Protein 5UJV (pdb70)

CATH classification: 3.30.530.20

Sequence (574 aa):
EVPAGLGLTAAEYAELQPTVEAYHRYAVGPGQCSSLVAQRIEAPAAAVWAIVRRFDCPQVYKHFIRSCALRPDPDAGDELRPGRLREVSVISGLPASTSTERLDLLDDARRAFGFTITGGEHRLANYRSVTTVSELAPAAPAKICTVVLESYVVDVPEGNSEEDTRLFADTVVRLNLQKLKSLAEANATSAAVPAGLGLTAAEYAELQPTVEAYHRYAVGPGQCSSLVAQRIEAPAAAVWAIVRRFDCPQVYKHFIRSCALRPDPDAGDELRPGRLREVSVISGLPASTSTERLDLLDDARRAFGFTITGGEHRLANYRSVTTVSELAPAAPAKICTVVLESYVVDVPEGNSEEDTRLFADTVVRLNLQKLKSLAEANATSAAVPAGLGLTAAEYAELQPTVEAYHRYAVGPGQCSSLVAQRIEAPAAAVWAIVRRFDCPQVYKHFIRSCALRPDPDAGDELRPGRLREVSVISGLPASTSTERLDLLDDARRAFGFTITGGEHRLANYRSVTTVSELAPAAPAKICTVVLESYVVDVPEGNSEEDTRLFADTVVRLNLQKLKSLAEANATSAA

B-factor: mean 87.11, std 38.08, range [23.95, 263.71]

Structure (mmCIF, N/CA/C/O backbone):
data_5UJV
#
_entry.id   5UJV
#
_cell.length_a   110.620
_cell.length_b   110.620
_cell.length_c   124.200
_cell.angle_alpha   90.00
_cell.angle_beta   90.00
_cell.angle_gamma   90.00
#
_symmetry.space_group_name_H-M   'P 42 21 2'
#
loop_
_entity.id
_entity.type
_entity.pdbx_description
1 polymer PYR1
2 non-polymer '(2Z,4E)-5-[(1S)-1-hydroxy-2,6,6-trimethyl-4-oxocyclohex-2-en-1-yl]-3-methylpenta-2,4-dienoic acid'
3 water water
#
loop_
_atom_site.group_PDB
_atom_site.id
_atom_site.type_symbol
_atom_site.label_atom_id
_atom_site.label_alt_id
_atom_site.label_comp_id
_atom_site.label_asym_id
_atom_site.label_entity_id
_atom_site.label_seq_id
_atom_site.pdbx_PDB_ins_code
_atom_site.Cartn_x
_atom_site.Cartn_y
_atom_site.Cartn_z
_atom_site.occupancy
_atom_site.B_iso_or_equiv
_atom_site.auth_seq_id
_atom_site.auth_comp_id
_atom_site.auth_asym_id
_atom_site.auth_atom_id
_atom_site.pdbx_PDB_model_num
ATOM 1 N N . GLU A 1 11 ? -9.019 135.405 22.934 1.00 118.34 11 GLU A N 1
ATOM 2 C CA . GLU A 1 11 ? -9.638 136.727 22.928 1.00 119.24 11 GLU A CA 1
ATOM 3 C C . GLU A 1 11 ? -10.250 137.056 21.566 1.00 116.06 11 GLU A C 1
ATOM 4 O O . GLU A 1 11 ? -10.447 138.224 21.228 1.00 114.81 11 GLU A O 1
ATOM 10 N N . VAL A 1 12 ? -10.547 136.017 20.790 1.00 104.34 12 VAL A N 1
ATOM 11 C CA . VAL A 1 12 ? -11.194 136.167 19.489 1.00 90.98 12 VAL A CA 1
ATOM 12 C C . VAL A 1 12 ? -12.666 136.530 19.664 1.00 90.34 12 VAL A C 1
ATOM 13 O O . VAL A 1 12 ? -13.390 135.822 20.361 1.00 101.30 12 VAL A O 1
ATOM 17 N N . PRO A 1 13 ? -13.113 137.636 19.038 1.00 83.66 13 PRO A N 1
ATOM 18 C CA . PRO A 1 13 ? -14.526 138.027 19.129 1.00 81.90 13 PRO A CA 1
ATOM 19 C C . PRO A 1 13 ? -15.451 136.931 18.612 1.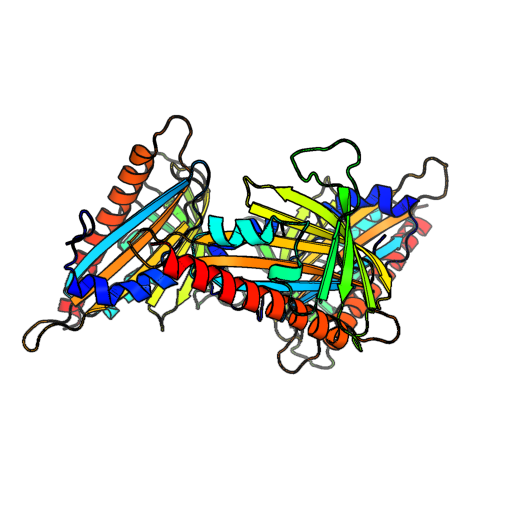00 90.02 13 PRO A C 1
ATOM 20 O O . PRO A 1 13 ? -15.117 136.252 17.640 1.00 98.16 13 PRO A O 1
ATOM 24 N N . ALA A 1 14 ? -16.599 136.765 19.258 1.00 94.44 14 ALA A N 1
ATOM 25 C CA . ALA A 1 14 ? -17.496 135.659 18.951 1.00 97.10 14 ALA A CA 1
ATOM 26 C C . ALA A 1 14 ? -18.094 135.765 17.549 1.00 108.73 14 ALA A C 1
ATOM 27 O O . ALA A 1 14 ? -18.486 136.845 17.106 1.00 106.58 14 ALA A O 1
ATOM 29 N N . GLY A 1 15 ? -18.140 134.628 16.857 1.00 162.70 15 GLY A N 1
ATOM 30 C CA . GLY A 1 15 ? -18.765 134.523 15.550 1.00 161.89 15 GLY A CA 1
ATOM 31 C C . GLY A 1 15 ? -17.991 135.122 14.388 1.00 158.48 15 GLY A C 1
ATOM 32 O O . GLY A 1 15 ? -18.581 135.450 13.359 1.00 173.54 15 GLY A O 1
ATOM 33 N N . LEU A 1 16 ? -16.676 135.258 14.535 1.00 112.68 16 LEU A N 1
ATOM 34 C CA . LEU A 1 16 ? -15.878 135.958 13.527 1.00 95.70 16 LEU A CA 1
ATOM 35 C C . LEU A 1 16 ? -15.543 135.143 12.266 1.00 95.66 16 LEU A C 1
ATOM 36 O O . LEU A 1 16 ? -15.744 135.625 11.150 1.00 90.27 16 LEU A O 1
ATOM 41 N N . GLY A 1 17 ? -15.051 133.918 12.433 1.00 89.04 17 GLY A N 1
ATOM 42 C CA . GLY A 1 17 ? -14.622 133.115 11.297 1.00 90.68 17 GLY A CA 1
ATOM 43 C C . GLY A 1 17 ? -13.116 132.937 11.207 1.00 88.46 17 GLY A C 1
ATOM 44 O O . GLY A 1 17 ? -12.619 132.169 10.380 1.00 93.85 17 GLY A O 1
ATOM 45 N N . LEU A 1 18 ? -12.390 133.647 12.066 1.00 83.50 18 LEU A N 1
ATOM 46 C CA . LEU A 1 18 ? -10.942 133.492 12.181 1.00 77.38 18 LEU A CA 1
ATOM 47 C C . LEU A 1 18 ? -10.576 132.698 13.431 1.00 75.61 18 LEU A C 1
ATOM 48 O O . LEU A 1 18 ? -11.265 132.775 14.449 1.00 70.59 18 LEU A O 1
ATOM 53 N N . THR A 1 19 ? -9.491 131.934 13.346 1.00 77.48 19 THR A N 1
ATOM 54 C CA . THR A 1 19 ? -8.997 131.155 14.478 1.00 67.98 19 THR A CA 1
ATOM 55 C C . THR A 1 19 ? -8.256 132.036 15.478 1.00 73.98 19 THR A C 1
ATOM 56 O O . THR A 1 19 ? -8.185 133.255 15.314 1.00 86.72 19 THR A O 1
ATOM 60 N N . ALA A 1 20 ? -7.695 131.412 16.510 1.00 71.42 20 ALA A N 1
ATOM 61 C CA . ALA A 1 20 ? -6.954 132.139 17.536 1.00 72.97 20 ALA A CA 1
ATOM 62 C C . ALA A 1 20 ? -5.589 132.592 17.027 1.00 63.83 20 ALA A C 1
ATOM 63 O O . ALA A 1 20 ? -5.188 133.737 17.240 1.00 51.57 20 ALA A O 1
ATOM 65 N N . ALA A 1 21 ? -4.881 131.686 16.357 1.00 51.95 21 ALA A N 1
ATOM 66 C CA . ALA A 1 21 ? -3.555 131.982 15.823 1.00 54.86 21 ALA A CA 1
ATOM 67 C C . ALA A 1 21 ? -3.616 133.079 14.761 1.00 59.70 21 ALA A C 1
ATOM 68 O O . ALA A 1 21 ? -2.710 133.908 14.659 1.00 65.82 21 ALA A O 1
ATOM 70 N N . GLU A 1 22 ? -4.691 133.078 13.979 1.00 53.98 22 GLU A N 1
ATOM 71 C CA . GLU A 1 22 ? -4.891 134.080 12.936 1.00 55.78 22 GLU A CA 1
ATOM 72 C C . GLU A 1 22 ? -5.255 135.440 13.520 1.00 63.15 22 GLU A C 1
ATOM 73 O O . GLU A 1 22 ? -4.736 136.466 13.085 1.00 68.64 22 GLU A O 1
ATOM 79 N N . TYR A 1 23 ? -6.145 135.448 14.507 1.00 72.74 23 TYR A N 1
ATOM 80 C CA . TYR A 1 23 ? -6.577 136.703 15.110 1.00 72.94 23 TYR A CA 1
ATOM 81 C C . TYR A 1 23 ? -5.458 137.361 15.916 1.00 72.87 23 TYR A C 1
ATOM 82 O O . TYR A 1 23 ? -5.364 138.587 15.963 1.00 80.94 23 TYR A O 1
ATOM 91 N N . ALA A 1 24 ? -4.616 136.546 16.546 1.00 64.03 24 ALA A N 1
ATOM 92 C CA . ALA A 1 24 ? -3.500 137.056 17.341 1.00 69.03 24 ALA A CA 1
ATOM 93 C C . ALA A 1 24 ? -2.575 137.952 16.516 1.00 70.46 24 ALA A C 1
ATOM 94 O O . ALA A 1 24 ? -2.015 138.920 17.029 1.00 76.31 24 ALA A O 1
ATOM 96 N N . GLU A 1 25 ? -2.419 137.621 15.238 1.00 66.08 25 GLU A N 1
ATOM 97 C CA . GLU A 1 25 ? -1.617 138.427 14.323 1.00 66.82 25 GLU A CA 1
ATOM 98 C C . GLU A 1 25 ? -2.373 139.650 13.825 1.00 63.14 25 GLU A C 1
ATOM 99 O O . GLU A 1 25 ? -1.784 140.704 13.589 1.00 62.81 25 GLU A O 1
ATOM 105 N N . LEU A 1 26 ? -3.683 139.502 13.666 1.00 56.62 26 LEU A N 1
ATOM 106 C CA . LEU A 1 26 ? -4.495 140.545 13.058 1.00 54.32 26 LEU A CA 1
ATOM 107 C C . LEU A 1 26 ? -5.021 141.566 14.062 1.00 58.24 26 LEU A C 1
ATOM 108 O O . LEU A 1 26 ? -5.551 142.603 13.666 1.00 59.63 26 LEU A O 1
ATOM 113 N N . GLN A 1 27 ? -4.870 141.282 15.354 1.00 59.61 27 GLN A N 1
ATOM 114 C CA . GLN A 1 27 ? -5.413 142.167 16.388 1.00 65.44 27 GLN A CA 1
ATOM 115 C C . GLN A 1 27 ? -4.852 143.600 16.346 1.00 68.73 27 GLN A C 1
ATOM 116 O O . GLN A 1 27 ? -5.612 144.548 16.538 1.00 82.94 27 GLN A O 1
ATOM 122 N N . PRO A 1 28 ? -3.532 143.771 16.110 1.00 64.96 28 PRO A N 1
ATOM 123 C CA . PRO A 1 28 ? -3.056 145.148 15.919 1.00 57.78 28 PRO A CA 1
ATOM 124 C C . PRO A 1 28 ? -3.792 145.888 14.801 1.00 64.66 28 PRO A C 1
ATOM 125 O O . PRO A 1 28 ? -4.080 147.074 14.945 1.00 69.74 28 PRO A O 1
ATOM 129 N N . THR A 1 29 ? -4.096 145.186 13.713 1.00 56.63 29 THR A N 1
ATOM 130 C CA . THR A 1 29 ? -4.856 145.754 12.604 1.00 48.71 29 THR A CA 1
ATOM 131 C C . THR A 1 29 ? -6.324 145.955 12.994 1.00 59.78 29 THR A C 1
ATOM 132 O O . THR A 1 29 ? -6.973 146.900 12.541 1.00 72.03 29 THR A O 1
ATOM 136 N N . VAL A 1 30 ? -6.840 145.070 13.843 1.00 37.57 30 VAL A N 1
ATOM 137 C CA . VAL A 1 30 ? -8.201 145.203 14.353 1.00 38.50 30 VAL A CA 1
ATOM 138 C C . VAL A 1 30 ? -8.302 146.365 15.337 1.00 52.07 30 VAL A C 1
ATO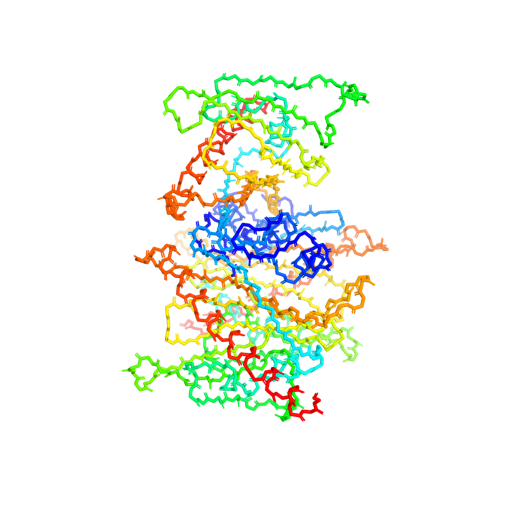M 139 O O . VAL A 1 30 ? -9.228 147.172 15.268 1.00 43.29 30 VAL A O 1
ATOM 143 N N . GLU A 1 31 ? -7.339 146.449 16.247 1.00 79.84 31 GLU A N 1
ATOM 144 C CA . GLU A 1 31 ? -7.354 147.478 17.278 1.00 91.09 31 GLU A CA 1
ATOM 145 C C . GLU A 1 31 ? -7.032 148.852 16.690 1.00 86.10 31 GLU A C 1
ATOM 146 O O . GLU A 1 31 ? -7.408 149.877 17.258 1.00 104.20 31 GLU A O 1
ATOM 152 N N . ALA A 1 32 ? -6.296 148.878 15.580 1.00 56.90 32 ALA A N 1
ATOM 153 C CA . ALA A 1 32 ? -5.990 150.147 14.921 1.00 57.12 32 ALA A CA 1
ATOM 154 C C . ALA A 1 32 ? -7.071 150.686 13.970 1.00 64.05 32 ALA A C 1
ATOM 155 O O . ALA A 1 32 ? -7.476 151.844 14.087 1.00 72.95 32 ALA A O 1
ATOM 157 N N . TYR A 1 33 ? -7.503 149.872 13.006 1.00 60.54 33 TYR A N 1
ATOM 158 C CA . TYR A 1 33 ? -8.459 150.349 12.004 1.00 52.39 33 TYR A CA 1
ATOM 159 C C . TYR A 1 33 ? -9.936 150.004 12.202 1.00 48.92 33 TYR A C 1
ATOM 160 O O . TYR A 1 33 ? -10.801 150.675 11.635 1.00 42.21 33 TYR A O 1
ATOM 169 N N . HIS A 1 34 ? -10.244 148.980 12.993 1.00 58.44 34 HIS A N 1
ATOM 170 C CA . HIS A 1 34 ? -11.652 148.656 13.194 1.00 62.93 34 HIS A CA 1
ATOM 171 C C . HIS A 1 34 ? -12.053 148.791 14.655 1.00 72.01 34 HIS A C 1
ATOM 172 O O . HIS A 1 34 ? -11.969 147.836 15.423 1.00 90.05 34 HIS A O 1
ATOM 179 N N . ARG A 1 35 ? -12.577 149.958 15.003 1.00 68.32 35 ARG A N 1
ATOM 180 C CA . ARG A 1 35 ? -13.112 150.220 16.332 1.00 76.17 35 ARG A CA 1
ATOM 181 C C . ARG A 1 35 ? -14.085 151.379 16.204 1.00 77.44 35 ARG A C 1
ATOM 182 O O . ARG A 1 35 ? -13.862 152.292 15.406 1.00 79.19 35 ARG A O 1
ATOM 190 N N . TYR A 1 36 ? -15.149 151.367 16.996 1.00 64.21 36 TYR A N 1
ATOM 191 C CA . TYR A 1 36 ? -16.164 152.405 16.876 1.00 74.69 36 TYR A CA 1
ATOM 192 C C . TYR A 1 36 ? -16.802 152.743 18.213 1.00 86.48 36 TYR A C 1
ATOM 193 O O . TYR A 1 36 ? -16.877 151.907 19.114 1.00 92.81 36 TYR A O 1
ATOM 202 N N . ALA A 1 37 ? -17.254 153.985 18.332 1.00 85.84 37 ALA A N 1
ATOM 203 C CA . ALA A 1 37 ? -18.076 154.390 19.456 1.00 73.12 37 ALA A CA 1
ATOM 204 C C . ALA A 1 37 ? -19.529 154.250 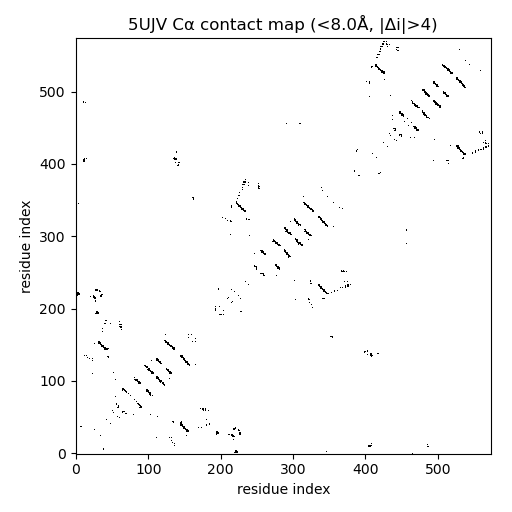19.041 1.00 65.68 37 ALA A C 1
ATOM 205 O O . ALA A 1 37 ? -20.011 154.984 18.178 1.00 71.38 37 ALA A O 1
ATOM 207 N N . VAL A 1 38 ? -20.222 153.298 19.651 1.00 60.76 38 VAL A N 1
ATOM 208 C CA . VAL A 1 38 ? -21.582 152.981 19.251 1.00 68.74 38 VAL A CA 1
ATOM 209 C C . VAL A 1 38 ? -22.588 153.638 20.192 1.00 73.96 38 VAL A C 1
ATOM 210 O O . VAL A 1 38 ? -22.606 153.359 21.390 1.00 72.99 38 VAL A O 1
ATOM 214 N N . GLY A 1 39 ? -23.409 154.529 19.645 1.00 72.79 39 GLY A N 1
ATOM 215 C CA . GLY A 1 39 ? -24.444 155.189 20.420 1.00 84.10 39 GLY A CA 1
ATOM 216 C C . GLY A 1 39 ? -25.687 154.324 20.494 1.00 98.14 39 GLY A C 1
ATOM 217 O O . GLY A 1 39 ? -25.770 153.310 19.802 1.00 98.37 39 GLY A O 1
ATOM 218 N N . PRO A 1 40 ? -26.660 154.718 21.332 1.00 99.89 40 PRO A N 1
ATOM 219 C CA . PRO A 1 40 ? -27.899 153.957 21.542 1.00 108.10 40 PRO A CA 1
ATOM 220 C C . PRO A 1 40 ? -28.650 153.633 20.248 1.00 98.41 40 PRO A C 1
ATOM 221 O O . PRO A 1 40 ? -29.286 152.582 20.155 1.00 100.28 40 PRO A O 1
ATOM 225 N N . GLY A 1 41 ? -28.570 154.525 19.266 1.00 85.76 41 GLY A N 1
ATOM 226 C CA . GLY A 1 41 ? -29.255 154.338 18.000 1.00 80.64 41 GLY A CA 1
ATOM 227 C C . GLY A 1 41 ? -28.339 153.844 16.898 1.00 74.27 41 GLY A C 1
ATOM 228 O O . GLY A 1 41 ? -28.629 154.012 15.713 1.00 65.89 41 GLY A O 1
ATOM 229 N N . GLN A 1 42 ? -27.227 153.231 17.293 1.00 81.53 42 GLN A N 1
ATOM 230 C CA . GLN A 1 42 ? -26.244 152.722 16.345 1.00 66.11 42 GLN A CA 1
ATOM 231 C C . GLN A 1 42 ? -25.923 151.256 16.596 1.00 63.83 42 GLN A C 1
ATOM 232 O O . GLN A 1 42 ? -26.278 150.698 17.634 1.00 61.18 42 GLN A O 1
ATOM 238 N N . CYS A 1 43 ? -25.266 150.632 15.624 1.00 65.40 43 CYS A N 1
ATOM 239 C CA . CYS A 1 43 ? -24.707 149.298 15.805 1.00 67.91 43 CYS A CA 1
ATOM 240 C C . CYS A 1 43 ? -23.486 149.126 14.914 1.00 60.74 43 CYS A C 1
ATOM 241 O O . CYS A 1 43 ? -23.392 149.742 13.853 1.00 56.37 43 CYS A O 1
ATOM 244 N N . SER A 1 44 ? -22.549 148.290 15.348 1.00 70.82 44 SER A N 1
ATOM 245 C CA . SER A 1 44 ? -21.357 148.019 14.554 1.00 69.27 44 SER A CA 1
ATOM 246 C C . SER A 1 44 ? -21.137 146.520 14.387 1.00 60.38 44 SER A C 1
ATOM 247 O O . SER A 1 44 ? -21.693 145.713 15.133 1.00 68.58 44 SER A O 1
ATOM 250 N N . SER A 1 45 ? -20.330 146.153 13.398 1.00 51.29 45 SER A N 1
ATOM 251 C CA . SER A 1 45 ? -20.024 144.752 13.138 1.00 50.28 45 SER A CA 1
ATOM 252 C C . SER A 1 45 ? -18.682 144.610 12.436 1.00 49.23 45 SER A C 1
ATOM 253 O O . SER A 1 45 ? -18.181 145.559 11.836 1.00 55.56 45 SER A O 1
ATOM 256 N N . LEU A 1 46 ? -18.106 143.416 12.518 1.00 50.32 46 LEU A N 1
ATOM 257 C CA . LEU A 1 46 ? -16.834 143.130 11.874 1.00 40.44 46 LEU A CA 1
ATOM 258 C C . LEU A 1 46 ? -16.909 141.784 11.166 1.00 47.48 46 LEU A C 1
ATOM 259 O O . LEU A 1 46 ? -17.350 140.788 11.740 1.00 47.93 46 LEU A O 1
ATOM 264 N N . VAL A 1 47 ? -16.467 141.767 9.914 1.00 45.63 47 VAL A N 1
ATOM 265 C CA . VAL A 1 47 ? -16.545 140.582 9.075 1.00 49.28 47 VAL A CA 1
ATOM 266 C C . VAL A 1 47 ? -15.162 140.229 8.543 1.00 51.21 47 VAL A C 1
ATOM 267 O O . VAL A 1 47 ? -14.408 141.113 8.134 1.00 61.99 47 VAL A O 1
ATOM 271 N N . ALA A 1 48 ? -14.826 138.942 8.561 1.00 42.71 48 ALA A N 1
ATOM 272 C CA . ALA A 1 48 ? -13.560 138.480 8.002 1.00 35.45 48 ALA A CA 1
ATOM 273 C C . ALA A 1 48 ? -13.777 137.613 6.767 1.00 34.97 48 ALA A C 1
ATOM 274 O O . ALA A 1 48 ? -14.777 136.903 6.661 1.00 52.22 48 ALA A O 1
ATOM 276 N N . GLN A 1 49 ? -12.842 137.695 5.826 1.00 38.72 49 GLN A N 1
ATOM 277 C CA . GLN A 1 49 ? -12.858 136.843 4.641 1.00 40.44 49 GLN A CA 1
ATOM 278 C C . GLN A 1 49 ? -11.449 136.369 4.299 1.00 43.86 49 GLN A C 1
ATOM 279 O O . GLN A 1 49 ? -10.545 137.184 4.118 1.00 54.08 49 GLN A O 1
ATOM 285 N N . ARG A 1 50 ? -11.261 135.056 4.217 1.00 45.76 50 ARG A N 1
ATOM 286 C CA . ARG A 1 50 ? -9.994 134.504 3.749 1.00 35.35 50 ARG A CA 1
ATOM 287 C C . ARG A 1 50 ? -9.998 134.427 2.230 1.00 39.81 50 ARG A C 1
ATOM 288 O O . ARG A 1 50 ? -10.982 134.002 1.624 1.00 51.43 50 ARG A O 1
ATOM 296 N N . ILE A 1 51 ? -8.895 134.846 1.621 1.00 33.58 51 ILE A N 1
ATOM 297 C CA . ILE A 1 51 ? -8.734 134.781 0.175 1.00 33.75 51 ILE A CA 1
ATOM 298 C C . ILE A 1 51 ? -7.386 134.164 -0.162 1.00 45.55 51 ILE A C 1
ATOM 299 O O . ILE A 1 51 ? -6.366 134.572 0.395 1.00 50.52 51 ILE A O 1
ATOM 304 N N . GLU A 1 52 ? -7.362 133.215 -1.095 1.00 46.08 52 GLU A N 1
ATOM 305 C CA . GLU A 1 52 ? -6.095 132.611 -1.463 1.00 47.72 52 GLU A CA 1
ATOM 306 C C . GLU A 1 52 ? -5.604 133.332 -2.710 1.00 50.91 52 GLU A C 1
ATOM 307 O O . GLU A 1 52 ? -5.898 132.935 -3.839 1.00 60.52 52 GLU A O 1
ATOM 313 N N . ALA A 1 53 ? -4.745 134.319 -2.478 1.00 40.99 53 ALA A N 1
ATOM 314 C CA . ALA A 1 53 ? -4.279 135.247 -3.507 1.00 43.23 53 ALA A CA 1
ATOM 315 C C . ALA A 1 53 ? -3.358 136.271 -2.858 1.00 59.36 53 ALA A C 1
ATOM 316 O O . ALA A 1 53 ? -3.524 136.592 -1.680 1.00 56.73 53 ALA A O 1
ATOM 318 N N . PRO A 1 54 ? -2.376 136.781 -3.619 1.00 59.70 54 PRO A N 1
ATOM 319 C CA . PRO A 1 54 ? -1.442 137.771 -3.070 1.00 58.45 54 PRO A CA 1
ATOM 320 C C . PRO A 1 54 ? -2.154 139.018 -2.547 1.00 58.51 54 PRO A C 1
ATOM 321 O O . PRO A 1 54 ? -3.200 139.408 -3.071 1.00 48.54 54 PRO A O 1
ATOM 325 N N . ALA A 1 55 ? -1.586 139.624 -1.509 1.00 63.93 55 ALA A N 1
ATOM 326 C CA . ALA A 1 55 ? -2.206 140.760 -0.835 1.00 54.19 55 ALA A CA 1
ATOM 327 C C . ALA A 1 55 ? -2.322 141.974 -1.748 1.00 54.93 55 ALA A C 1
ATOM 328 O O . ALA A 1 55 ? -3.200 142.816 -1.565 1.00 60.11 55 ALA A O 1
ATOM 330 N N . ALA A 1 56 ? -1.432 142.061 -2.730 1.00 54.24 56 ALA A N 1
ATOM 331 C CA . ALA A 1 56 ? -1.428 143.189 -3.654 1.00 55.64 56 ALA A CA 1
ATOM 332 C C . ALA A 1 56 ? -2.616 143.124 -4.608 1.00 53.97 56 ALA A C 1
ATOM 333 O O . ALA A 1 56 ? -3.246 144.142 -4.896 1.00 57.39 56 ALA A O 1
ATOM 335 N N . ALA A 1 57 ? -2.921 141.922 -5.088 1.00 62.96 57 ALA A N 1
ATOM 336 C CA . ALA A 1 57 ? -4.014 141.723 -6.035 1.00 55.22 57 ALA A CA 1
ATOM 337 C C . ALA A 1 57 ? -5.371 142.038 -5.410 1.00 58.71 57 ALA A C 1
ATOM 338 O O . ALA A 1 57 ? -6.191 142.726 -6.017 1.00 67.76 57 ALA A O 1
ATOM 340 N N . VAL A 1 58 ? -5.606 141.534 -4.202 1.00 56.59 58 VAL A N 1
ATOM 341 C CA . VAL A 1 58 ? -6.849 141.821 -3.493 1.00 46.70 58 VAL A CA 1
ATOM 342 C C . VAL A 1 58 ? -6.986 143.317 -3.243 1.00 53.45 58 VAL A C 1
ATOM 343 O O . VAL A 1 58 ? -8.022 143.910 -3.540 1.00 56.45 58 VAL A O 1
ATOM 347 N N . TRP A 1 59 ? -5.929 143.922 -2.707 1.00 51.56 59 TRP A N 1
ATOM 348 C CA . TRP A 1 59 ? -5.931 145.349 -2.393 1.00 60.21 59 TRP A CA 1
ATOM 349 C C . TRP A 1 59 ? -6.077 146.221 -3.638 1.00 62.12 59 TRP A C 1
ATOM 350 O O . TRP A 1 59 ? -6.627 147.319 -3.567 1.00 60.43 59 TRP A O 1
ATOM 361 N N . ALA A 1 60 ? -5.593 145.731 -4.776 1.00 56.40 60 ALA A N 1
ATOM 362 C CA . ALA A 1 60 ? -5.678 146.494 -6.018 1.00 57.67 60 ALA A CA 1
ATOM 363 C C . ALA A 1 60 ? -7.129 146.676 -6.457 1.00 55.70 60 ALA A C 1
ATOM 364 O O . ALA A 1 60 ? -7.472 147.678 -7.081 1.00 68.11 60 ALA A O 1
ATOM 366 N N . ILE A 1 61 ? -7.976 145.706 -6.130 1.00 51.92 61 ILE A N 1
ATOM 367 C CA . ILE A 1 61 ? -9.402 145.801 -6.426 1.00 45.24 61 ILE A CA 1
ATOM 368 C C . ILE A 1 61 ? -10.115 146.688 -5.410 1.00 56.82 61 ILE A C 1
ATOM 369 O O . ILE A 1 61 ? -10.961 147.509 -5.768 1.00 64.84 61 ILE A O 1
ATOM 374 N N . VAL A 1 62 ? -9.759 146.517 -4.140 1.00 57.05 62 VAL A N 1
ATOM 375 C CA . VAL A 1 62 ? -10.399 147.240 -3.045 1.00 53.01 62 VAL A CA 1
ATOM 376 C C . VAL A 1 62 ? -10.082 148.737 -3.070 1.00 57.71 62 VAL A C 1
ATOM 377 O O . VAL A 1 62 ? -10.944 149.563 -2.767 1.00 63.72 62 VAL A O 1
ATOM 381 N N . ARG A 1 63 ? -8.855 149.087 -3.448 1.00 64.82 63 ARG A N 1
ATOM 382 C CA . ARG A 1 63 ? -8.415 150.482 -3.401 1.00 62.72 63 ARG A CA 1
ATOM 383 C C . ARG A 1 63 ? -9.059 151.354 -4.477 1.00 65.77 63 ARG A C 1
ATOM 384 O O . ARG A 1 63 ? -8.922 152.579 -4.449 1.00 74.54 63 ARG A O 1
ATOM 392 N N . ARG A 1 64 ? -9.795 150.742 -5.399 1.00 67.82 64 ARG A N 1
ATOM 393 C CA . ARG A 1 64 ? -10.378 151.520 -6.478 1.00 67.83 64 ARG A CA 1
ATOM 394 C C . ARG A 1 64 ? -11.739 152.019 -6.024 1.00 64.05 64 ARG A C 1
ATOM 395 O O . ARG A 1 64 ? -12.715 151.272 -5.987 1.00 63.56 64 ARG A O 1
ATOM 403 N N . PHE A 1 65 ? -11.794 153.312 -5.724 1.00 60.11 65 PHE A N 1
ATOM 404 C CA . PHE A 1 65 ? -12.993 153.940 -5.187 1.00 56.46 65 PHE A CA 1
ATOM 405 C C . PHE A 1 65 ? -13.946 154.272 -6.321 1.00 64.74 65 PHE A C 1
ATOM 406 O O . PHE A 1 65 ? -15.150 154.423 -6.117 1.00 66.88 65 PHE A O 1
ATOM 414 N N . ASP A 1 66 ? -13.389 154.366 -7.525 1.00 87.48 66 ASP A N 1
ATOM 415 C CA . ASP A 1 66 ? -14.152 154.739 -8.709 1.00 88.27 66 ASP A CA 1
ATOM 416 C C . ASP A 1 66 ? -15.024 153.593 -9.220 1.00 81.40 66 ASP A C 1
ATOM 417 O O . ASP A 1 66 ? -16.101 153.827 -9.770 1.00 79.50 66 ASP A O 1
ATOM 422 N N . CYS A 1 67 ? -14.567 152.358 -9.026 1.00 82.41 67 CYS A N 1
ATOM 423 C CA . CYS A 1 67 ? -15.281 151.195 -9.554 1.00 82.02 67 CYS A CA 1
ATOM 424 C C . CYS A 1 67 ? -15.602 150.127 -8.502 1.00 78.62 67 CYS A C 1
ATOM 425 O O . CYS A 1 67 ? -15.050 149.025 -8.546 1.00 73.85 67 CYS A O 1
ATOM 428 N N . PRO A 1 68 ? -16.501 150.446 -7.555 1.00 74.99 68 PRO A N 1
ATOM 429 C CA . PRO A 1 68 ? -16.942 149.441 -6.581 1.00 70.11 68 PRO A CA 1
ATOM 430 C C . PRO A 1 68 ? -17.844 148.373 -7.200 1.00 66.92 68 PRO A C 1
ATOM 431 O O . PRO A 1 68 ? -17.944 147.273 -6.654 1.00 65.23 68 PRO A O 1
ATOM 435 N N . GLN A 1 69 ? -18.472 148.685 -8.332 1.00 72.93 69 GLN A N 1
ATOM 436 C CA . GLN A 1 69 ? -19.420 147.769 -8.969 1.00 67.95 69 GLN A CA 1
ATOM 437 C C . GLN A 1 69 ? -18.743 146.495 -9.471 1.00 63.42 69 GLN A C 1
ATOM 438 O O . GLN A 1 69 ? -19.413 145.556 -9.905 1.00 57.50 69 GLN A O 1
ATOM 444 N N . VAL A 1 70 ? -17.414 146.472 -9.414 1.00 65.39 70 VAL A N 1
ATOM 445 C CA . VAL A 1 70 ? -16.643 145.302 -9.812 1.00 57.82 70 VAL A CA 1
ATOM 446 C C . VAL A 1 70 ? -16.802 144.139 -8.829 1.00 57.04 70 VAL A C 1
ATOM 447 O O . VAL A 1 70 ? -17.172 143.036 -9.233 1.00 58.59 70 VAL A O 1
ATOM 451 N N . TYR A 1 71 ? -16.495 144.366 -7.551 1.00 63.34 71 TYR A N 1
ATOM 452 C CA . TYR A 1 71 ? -16.699 143.317 -6.550 1.00 57.42 71 TYR A CA 1
ATOM 453 C C . TYR A 1 71 ? -17.999 143.420 -5.748 1.00 55.73 71 TYR A C 1
ATOM 454 O O . TYR A 1 71 ? -18.414 142.442 -5.128 1.00 58.70 71 TYR A O 1
ATOM 463 N N . LYS A 1 72 ? -18.676 144.563 -5.796 1.00 53.45 72 LYS A N 1
ATOM 464 C CA . LYS A 1 72 ? -19.857 144.739 -4.953 1.00 53.05 72 LYS A CA 1
ATOM 465 C C . LYS A 1 72 ? -21.097 144.194 -5.649 1.00 61.18 72 LYS A C 1
ATOM 466 O O . LYS A 1 72 ? -21.422 144.575 -6.774 1.00 57.55 72 LYS A O 1
ATOM 472 N N . HIS A 1 73 ? -21.785 143.305 -4.941 1.00 70.84 73 HIS A N 1
ATOM 473 C CA . HIS A 1 73 ? -22.791 142.416 -5.513 1.00 63.04 73 HIS A CA 1
ATOM 474 C C . HIS A 1 73 ? -24.033 143.112 -6.068 1.00 63.16 73 HIS A C 1
ATOM 475 O O . HIS A 1 73 ? -24.475 142.808 -7.176 1.00 63.08 73 HIS A O 1
ATOM 482 N N . PHE A 1 74 ? -24.590 144.042 -5.299 1.00 63.55 74 PHE A N 1
ATOM 483 C CA . PHE A 1 74 ? -25.877 144.650 -5.633 1.00 62.68 74 PHE A CA 1
ATOM 484 C C . PHE A 1 74 ? -25.776 145.951 -6.443 1.00 67.90 74 PHE A C 1
ATOM 485 O O . PHE A 1 74 ? -26.787 146.609 -6.684 1.00 63.05 74 PHE A O 1
ATOM 493 N N . ILE A 1 75 ? -24.568 146.322 -6.860 1.00 78.39 75 ILE A N 1
ATOM 494 C CA . ILE A 1 75 ? -24.364 147.588 -7.570 1.00 80.57 75 ILE A CA 1
ATOM 495 C C . ILE A 1 75 ? -24.419 147.440 -9.092 1.00 85.66 75 ILE A C 1
ATOM 496 O O . ILE A 1 75 ? -23.543 146.816 -9.692 1.00 90.15 75 ILE A O 1
ATOM 501 N N . ARG A 1 76 ? -25.439 148.028 -9.714 1.00 88.00 76 ARG A N 1
ATOM 502 C CA . ARG A 1 76 ? -25.604 147.934 -11.165 1.00 101.75 76 ARG A CA 1
ATOM 503 C C . ARG A 1 76 ? -24.633 148.861 -11.899 1.00 101.06 76 ARG A C 1
ATOM 504 O O . ARG A 1 76 ? -23.969 148.447 -12.850 1.00 100.01 76 ARG A O 1
ATOM 512 N N . SER A 1 77 ? -24.550 150.110 -11.448 1.00 93.57 77 SER A N 1
ATOM 513 C CA . SER A 1 77 ? -23.638 151.085 -12.042 1.00 98.30 77 SER A CA 1
ATOM 514 C C . SER A 1 77 ? -23.173 152.116 -11.013 1.00 79.89 77 SER A C 1
ATOM 515 O O . SER A 1 77 ? -23.823 152.321 -9.988 1.00 79.41 77 SER A O 1
ATOM 518 N N . CYS A 1 78 ? -22.041 152.756 -11.293 1.00 73.16 78 CYS A N 1
ATOM 519 C CA . CYS A 1 78 ? -21.499 153.791 -10.417 1.00 79.03 78 CYS A CA 1
ATOM 520 C C . CYS A 1 78 ? -20.763 154.874 -11.204 1.00 85.17 78 CYS A C 1
ATOM 521 O O . CYS A 1 78 ? -20.084 154.589 -12.193 1.00 70.59 78 CYS A O 1
ATOM 524 N N . ALA A 1 79 ? -20.901 156.116 -10.747 1.00 96.56 79 ALA A N 1
ATOM 525 C CA . ALA A 1 79 ? -20.277 157.263 -11.398 1.00 101.86 79 ALA A CA 1
ATOM 526 C C . ALA A 1 79 ? -19.592 158.167 -10.376 1.00 103.62 79 ALA A C 1
ATOM 527 O O . ALA A 1 79 ? -20.202 158.583 -9.389 1.00 104.38 79 ALA A O 1
ATOM 529 N N . LEU A 1 80 ? -18.322 158.468 -10.625 1.00 91.16 80 LEU A N 1
ATOM 530 C CA . LEU A 1 80 ? -17.517 159.272 -9.713 1.00 87.47 80 LEU A CA 1
ATOM 531 C C . LEU A 1 80 ? -17.639 160.760 -10.023 1.00 91.51 80 LEU A C 1
ATOM 532 O O . LEU A 1 80 ? -17.648 161.161 -11.186 1.00 103.55 80 LEU A O 1
ATOM 537 N N . ARG A 1 81 ? -17.734 161.570 -8.973 1.00 80.34 81 ARG A N 1
ATOM 538 C CA . ARG A 1 81 ? -17.815 163.023 -9.103 1.00 89.44 81 ARG A CA 1
ATOM 539 C C . ARG A 1 81 ? -16.504 163.590 -9.655 1.00 100.23 81 ARG A C 1
ATOM 540 O O . ARG A 1 81 ? -15.427 163.113 -9.298 1.00 105.29 81 ARG A O 1
ATOM 548 N N . PRO A 1 82 ? -16.592 164.612 -10.529 1.00 112.49 82 PRO A N 1
ATOM 549 C CA . PRO A 1 82 ? -15.427 165.229 -11.178 1.00 124.45 82 PRO A CA 1
ATOM 550 C C . PRO A 1 82 ? -14.408 165.840 -10.217 1.00 147.50 82 PRO A C 1
ATOM 551 O O . PRO A 1 82 ? -14.742 166.205 -9.090 1.00 135.13 82 PRO A O 1
ATOM 555 N N . ASP A 1 83 ? -13.177 165.973 -10.702 1.00 200.55 83 ASP A N 1
ATOM 556 C CA . ASP A 1 83 ? -12.022 166.306 -9.872 1.00 216.22 83 ASP A CA 1
ATOM 557 C C . ASP A 1 83 ? -12.015 167.723 -9.302 1.00 209.09 83 ASP A C 1
ATOM 558 O O . ASP A 1 83 ? -12.045 168.701 -10.055 1.00 204.01 83 ASP A O 1
ATOM 563 N N . PRO A 1 84 ? -11.971 167.831 -7.959 1.00 190.53 84 PRO A N 1
ATOM 564 C CA . PRO A 1 84 ? -11.622 169.097 -7.313 1.00 184.23 84 PRO A CA 1
ATOM 565 C C . PRO A 1 84 ? -10.105 169.211 -7.148 1.00 190.94 84 PRO A C 1
ATOM 566 O O . PRO A 1 84 ? -9.583 169.056 -6.041 1.00 191.86 84 PRO A O 1
ATOM 570 N N . ASP A 1 85 ? -9.422 169.447 -8.267 1.00 190.94 85 ASP A N 1
ATOM 571 C CA . ASP A 1 85 ? -7.981 169.705 -8.312 1.00 182.33 85 ASP A CA 1
ATOM 572 C C . ASP A 1 85 ? -7.080 168.537 -7.893 1.00 173.08 85 ASP A C 1
ATOM 573 O O . ASP A 1 85 ? -6.018 168.759 -7.313 1.00 194.17 85 ASP A O 1
ATOM 578 N N . ALA A 1 86 ? -7.493 167.301 -8.159 1.00 133.96 86 ALA A N 1
ATOM 579 C CA . ALA A 1 86 ? -6.553 166.183 -8.085 1.00 124.68 86 ALA A CA 1
ATOM 580 C C . ALA A 1 86 ? -6.648 165.315 -9.337 1.00 135.21 86 ALA A C 1
ATOM 581 O O . ALA A 1 86 ? -7.621 164.585 -9.517 1.00 128.68 86 ALA A O 1
ATOM 583 N N . GLY A 1 87 ? -5.631 165.385 -10.192 1.00 173.50 87 GLY A N 1
ATOM 584 C CA . GLY A 1 87 ? -5.661 164.666 -11.454 1.00 186.99 87 GLY A CA 1
ATOM 585 C C . GLY A 1 87 ? -5.448 163.162 -11.471 1.00 193.63 87 GLY A C 1
ATOM 586 O O . GLY A 1 87 ? -6.350 162.405 -11.827 1.00 195.42 87 GLY A O 1
ATOM 587 N N . ASP A 1 88 ? -4.262 162.728 -11.052 1.00 199.27 88 ASP A N 1
ATOM 588 C CA . ASP A 1 88 ? -3.836 161.346 -11.272 1.00 204.61 88 ASP A CA 1
ATOM 589 C C . ASP A 1 88 ? -4.113 160.415 -10.093 1.00 201.87 88 ASP A C 1
ATOM 590 O O . ASP A 1 88 ? -4.028 159.194 -10.227 1.00 219.74 88 ASP A O 1
ATOM 595 N N . GLU A 1 89 ? -4.470 160.979 -8.946 1.00 171.74 89 GLU A N 1
ATOM 596 C CA . GLU A 1 89 ? -4.635 160.162 -7.750 1.00 148.53 89 GLU A CA 1
ATOM 597 C C . GLU A 1 89 ? -5.955 160.433 -7.045 1.00 137.41 89 GLU A C 1
ATOM 598 O O . GLU A 1 89 ? -6.450 161.562 -7.039 1.00 132.66 89 GLU A O 1
ATOM 604 N N . LEU A 1 90 ? -6.515 159.389 -6.440 1.00 127.63 90 LEU A N 1
ATOM 605 C CA . LEU A 1 90 ? -7.754 159.529 -5.693 1.00 114.87 90 LEU A CA 1
ATOM 606 C C . LEU A 1 90 ? -7.415 159.815 -4.240 1.00 105.48 90 LEU A C 1
ATOM 607 O O . LEU A 1 90 ? -6.975 158.930 -3.509 1.00 105.32 90 LEU A O 1
ATOM 612 N N . ARG A 1 91 ? -7.633 161.057 -3.827 1.00 107.78 91 ARG A N 1
ATOM 613 C CA . ARG A 1 91 ? -7.358 161.478 -2.460 1.00 109.71 91 ARG A CA 1
ATOM 614 C C . ARG A 1 91 ? -8.606 161.341 -1.598 1.00 93.79 91 ARG A C 1
ATOM 615 O O . ARG A 1 91 ? -9.716 161.299 -2.125 1.00 93.32 91 ARG A O 1
ATOM 623 N N . PRO A 1 92 ? -8.432 161.251 -0.270 1.00 87.24 92 PRO A N 1
ATOM 624 C CA . PRO A 1 92 ? -9.605 161.252 0.611 1.00 74.78 92 PRO A CA 1
ATOM 625 C C . PRO A 1 92 ? -10.423 162.532 0.466 1.00 73.56 92 PRO A C 1
ATOM 626 O O . PRO A 1 92 ? -9.851 163.605 0.275 1.00 80.38 92 PRO A O 1
ATOM 630 N N . GLY A 1 93 ? -11.744 162.413 0.548 1.00 89.91 93 GLY A N 1
ATOM 631 C CA . GLY A 1 93 ? -12.627 163.555 0.390 1.00 89.80 93 GLY A CA 1
ATOM 632 C C . GLY A 1 93 ? -13.394 163.559 -0.921 1.00 88.39 93 GLY A C 1
ATOM 633 O O . GLY A 1 93 ? -14.292 164.377 -1.116 1.00 92.29 93 GLY A O 1
ATOM 634 N N . ARG A 1 94 ? -13.037 162.649 -1.824 1.00 80.81 94 ARG A N 1
ATOM 635 C CA . ARG A 1 94 ? -13.759 162.491 -3.084 1.00 79.25 94 ARG A CA 1
ATOM 636 C C . ARG A 1 94 ? -15.112 161.834 -2.843 1.00 88.75 94 ARG A C 1
ATOM 637 O O . ARG A 1 94 ? -15.246 160.987 -1.962 1.00 103.50 94 ARG A O 1
ATOM 645 N N . LEU A 1 95 ? -16.113 162.223 -3.628 1.00 79.11 95 LEU A N 1
ATOM 646 C CA . LEU A 1 95 ? -17.447 161.643 -3.506 1.00 76.03 95 LEU A CA 1
ATOM 647 C C . LEU A 1 95 ? -17.830 160.862 -4.756 1.00 75.07 95 LEU A C 1
ATOM 648 O O . LEU A 1 95 ? -17.414 161.200 -5.862 1.00 74.37 95 LEU A O 1
ATOM 653 N N . ARG A 1 96 ? -18.624 159.812 -4.570 1.00 79.88 96 ARG A N 1
ATOM 654 C CA . ARG A 1 96 ? -19.160 159.043 -5.686 1.00 75.87 96 ARG A CA 1
ATOM 655 C C . ARG A 1 96 ? -20.664 158.889 -5.522 1.00 73.04 96 ARG A C 1
ATOM 656 O O . ARG A 1 96 ? -21.201 159.088 -4.430 1.00 60.37 96 ARG A O 1
ATOM 664 N N . GLU A 1 97 ? -21.340 158.541 -6.611 1.00 83.91 97 GLU A N 1
ATOM 665 C CA . GLU A 1 97 ? -22.770 158.269 -6.565 1.00 95.22 97 GLU A CA 1
ATOM 666 C C . GLU A 1 97 ? -23.049 156.866 -7.096 1.00 92.50 97 GLU A C 1
ATOM 667 O O . GLU A 1 97 ? -22.809 156.567 -8.268 1.00 88.94 97 GLU A O 1
ATOM 673 N N . VAL A 1 98 ? -23.556 156.013 -6.211 1.00 74.22 98 VAL A N 1
ATOM 674 C CA . VAL A 1 98 ? -23.729 154.591 -6.485 1.00 64.88 98 VAL A CA 1
ATOM 675 C C . VAL A 1 98 ? -25.185 154.240 -6.792 1.00 62.54 98 VAL A C 1
ATOM 676 O O . VAL A 1 98 ? -26.092 154.631 -6.059 1.00 72.02 98 VAL A O 1
ATOM 680 N N . SER A 1 99 ? -25.402 153.498 -7.875 1.00 55.22 99 SER A N 1
ATOM 681 C CA . SER A 1 99 ? -26.741 153.044 -8.240 1.00 69.25 99 SER A CA 1
ATOM 682 C C . SER A 1 99 ? -26.934 151.570 -7.882 1.00 65.50 99 SER A C 1
ATOM 683 O O . SER A 1 99 ? -26.081 150.732 -8.174 1.00 64.27 99 SER A O 1
ATOM 686 N N . VAL A 1 100 ? -28.067 151.264 -7.260 1.00 77.58 100 VAL A N 1
ATOM 687 C CA . VAL A 1 100 ? -28.360 149.922 -6.762 1.00 80.76 100 VAL A CA 1
ATOM 688 C C . VAL A 1 100 ? -29.493 149.284 -7.577 1.00 85.55 100 VAL A C 1
ATOM 689 O O . VAL A 1 100 ? -30.313 149.993 -8.159 1.00 107.59 100 VAL A O 1
ATOM 693 N N . ILE A 1 101 ? -29.520 147.953 -7.642 1.00 66.81 101 ILE A N 1
ATOM 694 C CA . ILE A 1 101 ? -30.558 147.233 -8.375 1.00 70.69 101 ILE A CA 1
ATOM 695 C C . ILE A 1 101 ? -31.949 147.460 -7.773 1.00 81.38 101 ILE A C 1
ATOM 696 O O . ILE A 1 101 ? -32.084 147.836 -6.607 1.00 94.47 101 ILE A O 1
ATOM 701 N N . SER A 1 102 ? -32.975 147.241 -8.592 1.00 94.11 102 SER A N 1
ATOM 702 C CA . SER A 1 102 ? -34.354 147.579 -8.246 1.00 102.90 102 SER A CA 1
ATOM 703 C C . SER A 1 102 ? -34.964 146.711 -7.149 1.00 113.05 102 SER A C 1
ATOM 704 O O . SER A 1 102 ? -34.695 145.514 -7.055 1.00 108.58 102 SER A O 1
ATOM 707 N N . GLY A 1 103 ? -35.800 147.343 -6.333 1.00 144.98 103 GLY A N 1
ATOM 708 C CA . GLY A 1 103 ? -36.591 146.666 -5.325 1.00 149.08 103 GLY A CA 1
ATOM 709 C C . GLY A 1 103 ? -36.019 146.773 -3.930 1.00 155.84 103 GLY A C 1
ATOM 710 O O . GLY A 1 103 ? -36.757 146.790 -2.956 1.00 183.77 103 GLY A O 1
ATOM 711 N N . LEU A 1 104 ? -34.708 146.947 -3.847 1.00 124.63 104 LEU A N 1
ATOM 712 C CA . LEU A 1 104 ? -33.987 146.941 -2.580 1.00 121.71 104 LEU A CA 1
ATOM 713 C C . LEU A 1 104 ? -34.400 148.171 -1.784 1.00 140.17 104 LEU A C 1
ATOM 714 O O . LEU A 1 104 ? -34.989 149.088 -2.356 1.00 137.92 104 LEU A O 1
ATOM 719 N N . PRO A 1 105 ? -34.114 148.199 -0.466 1.00 150.93 105 PRO A N 1
ATOM 720 C CA . PRO A 1 105 ? -34.497 149.387 0.310 1.00 148.70 105 PRO A CA 1
ATOM 721 C C . PRO A 1 105 ? -33.927 150.669 -0.283 1.00 145.09 105 PRO A C 1
ATOM 722 O O . PRO A 1 105 ? -34.519 151.739 -0.146 1.00 155.22 105 PRO A O 1
ATOM 726 N N . ALA A 1 106 ? -32.783 150.546 -0.946 1.00 107.51 106 ALA A N 1
ATOM 727 C CA . ALA A 1 106 ? -32.096 151.694 -1.512 1.00 91.26 106 ALA A CA 1
ATOM 728 C C . ALA A 1 106 ? -32.114 151.699 -3.034 1.00 92.47 106 ALA A C 1
ATOM 729 O O . ALA A 1 106 ? -31.771 150.704 -3.672 1.00 93.32 106 ALA A O 1
ATOM 731 N N . SER A 1 107 ? -32.526 152.824 -3.608 1.00 118.02 107 SER A N 1
ATOM 732 C CA . SER A 1 107 ? -32.402 153.043 -5.042 1.00 116.35 107 SER A CA 1
ATOM 733 C C . SER A 1 107 ? -30.991 153.501 -5.398 1.00 98.23 107 SER A C 1
ATOM 734 O O . SER A 1 107 ? -30.396 153.026 -6.365 1.00 88.73 107 SER A O 1
ATOM 73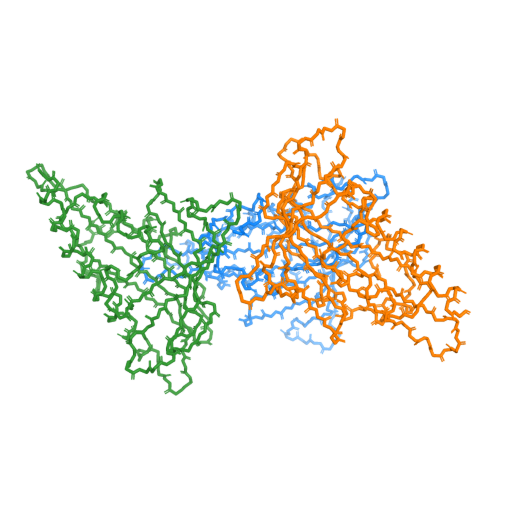7 N N . THR A 1 108 ? -30.460 154.422 -4.599 1.00 89.87 108 THR A N 1
ATOM 738 C CA . THR A 1 108 ? -29.169 155.037 -4.884 1.00 97.70 108 THR A CA 1
ATOM 739 C C . THR A 1 108 ? -28.488 155.530 -3.611 1.00 93.38 108 THR A C 1
ATOM 740 O O . THR A 1 108 ? -29.140 155.744 -2.589 1.00 97.00 108 THR A O 1
ATOM 744 N N . SER A 1 109 ? -27.173 155.716 -3.683 1.00 74.85 109 SER A N 1
ATOM 745 C CA . SER A 1 109 ? -26.394 156.150 -2.529 1.00 72.66 109 SER A CA 1
ATOM 746 C C . SER A 1 109 ? -25.249 157.080 -2.927 1.00 70.56 109 SER A C 1
ATOM 747 O O . SER A 1 109 ? -24.634 156.906 -3.979 1.00 68.32 109 SER A O 1
ATOM 750 N N . THR A 1 110 ? -24.971 158.071 -2.083 1.00 86.76 110 THR A N 1
ATOM 751 C CA . THR A 1 110 ? -23.837 158.969 -2.295 1.00 95.04 110 THR A CA 1
ATOM 752 C C . THR A 1 110 ? -22.779 158.730 -1.222 1.00 89.87 110 THR A C 1
ATOM 753 O O . THR A 1 110 ? -23.003 159.001 -0.042 1.00 91.72 110 THR A O 1
ATOM 757 N N . GLU A 1 111 ? -21.626 158.223 -1.645 1.00 79.15 111 GLU A N 1
ATOM 758 C CA . GLU A 1 111 ? -20.582 157.805 -0.718 1.00 79.85 111 GLU A CA 1
ATOM 759 C C . GLU A 1 111 ? -19.308 158.629 -0.893 1.00 79.18 111 GLU A C 1
ATOM 760 O O . GLU A 1 111 ? -18.935 158.982 -2.011 1.00 85.73 111 GLU A O 1
ATOM 766 N N . ARG A 1 112 ? -18.648 158.930 0.223 1.00 67.46 112 ARG A N 1
ATOM 767 C CA . ARG A 1 112 ? -17.439 159.751 0.222 1.00 70.58 112 ARG A CA 1
ATOM 768 C C . ARG A 1 112 ? -16.219 158.969 0.705 1.00 69.38 112 ARG A C 1
ATOM 769 O O . ARG A 1 112 ? -16.302 158.220 1.675 1.00 66.86 112 ARG A O 1
ATOM 777 N N . LEU A 1 113 ? -15.088 159.156 0.031 1.00 68.35 113 LEU A N 1
ATOM 778 C CA . LEU A 1 113 ? -13.837 158.515 0.422 1.00 63.55 113 LEU A CA 1
ATOM 779 C C . LEU A 1 113 ? -13.285 159.144 1.703 1.00 70.21 113 LEU A C 1
ATOM 780 O O . LEU A 1 113 ? -13.111 160.359 1.785 1.00 84.86 113 LEU A O 1
ATOM 785 N N . ASP A 1 114 ? -13.008 158.303 2.696 1.00 66.54 114 ASP A N 1
ATOM 786 C CA . ASP A 1 114 ? -12.502 158.746 3.995 1.00 65.37 114 ASP A CA 1
ATOM 787 C C . ASP A 1 114 ? -11.024 158.406 4.152 1.00 67.35 114 ASP A C 1
ATOM 788 O O . ASP A 1 114 ? -10.198 159.276 4.425 1.00 88.95 114 ASP A O 1
ATOM 793 N N . LEU A 1 115 ? -10.714 157.119 4.044 1.00 58.91 115 LEU A N 1
ATOM 794 C CA . LEU A 1 115 ? -9.343 156.641 4.157 1.00 56.39 115 LEU A CA 1
ATOM 795 C C . LEU A 1 115 ? -8.911 155.833 2.933 1.00 59.45 115 LEU A C 1
ATOM 796 O O . LEU A 1 115 ? -9.598 154.897 2.523 1.00 61.54 115 LEU A O 1
ATOM 801 N N . LEU A 1 116 ? -7.800 156.230 2.321 1.00 59.95 116 LEU A N 1
ATOM 802 C CA . LEU A 1 116 ? -7.115 155.368 1.366 1.00 57.91 116 LEU A CA 1
ATOM 803 C C . LEU A 1 116 ? -5.608 155.417 1.619 1.00 66.48 116 LEU A C 1
ATOM 804 O O . LEU A 1 116 ? -4.959 156.431 1.359 1.00 80.98 116 LEU A O 1
ATOM 809 N N . ASP A 1 117 ? -5.053 154.305 2.091 1.00 59.63 117 ASP A N 1
ATOM 810 C CA . ASP A 1 117 ? -3.635 154.224 2.422 1.00 61.20 117 ASP A CA 1
ATOM 811 C C . ASP A 1 117 ? -3.054 153.002 1.723 1.00 69.70 117 ASP A C 1
ATOM 812 O O . ASP A 1 117 ? -3.369 151.868 2.079 1.00 69.21 117 ASP A O 1
ATOM 817 N N . ASP A 1 118 ? -2.196 153.238 0.736 1.00 75.11 118 ASP A N 1
ATOM 818 C CA . ASP A 1 118 ? -1.645 152.156 -0.070 1.00 77.09 118 ASP A CA 1
ATOM 819 C C . ASP A 1 118 ? -0.532 151.428 0.673 1.00 69.43 118 ASP A C 1
ATOM 820 O O . ASP A 1 118 ? -0.286 150.243 0.440 1.00 66.99 118 ASP A O 1
ATOM 825 N N . ALA A 1 119 ? 0.134 152.144 1.573 1.00 61.65 119 ALA A N 1
ATOM 826 C CA . ALA A 1 119 ? 1.259 151.591 2.316 1.00 65.26 119 ALA A CA 1
ATOM 827 C C . ALA A 1 119 ? 0.792 150.599 3.375 1.00 58.62 119 ALA A C 1
ATOM 828 O O . ALA A 1 119 ? 1.356 149.514 3.513 1.00 63.50 119 ALA A O 1
ATOM 830 N N . ARG A 1 120 ? -0.236 150.984 4.123 1.00 64.66 120 ARG A N 1
ATOM 831 C CA . ARG A 1 120 ? -0.764 150.149 5.195 1.00 70.40 120 ARG A CA 1
ATOM 832 C C . ARG A 1 120 ? -1.975 149.332 4.736 1.00 61.48 120 ARG A C 1
ATOM 833 O O . ARG A 1 120 ? -2.529 148.542 5.503 1.00 62.17 120 ARG A O 1
ATOM 841 N N . ARG A 1 121 ? -2.361 149.524 3.476 1.00 62.07 121 ARG A N 1
ATOM 842 C CA . ARG A 1 121 ? -3.435 148.760 2.835 1.00 60.23 121 ARG A CA 1
ATOM 843 C C . ARG A 1 121 ? -4.744 148.830 3.615 1.00 52.10 121 ARG A C 1
ATOM 844 O O . ARG A 1 121 ? -5.330 147.810 3.978 1.00 45.13 121 ARG A O 1
ATOM 852 N N . ALA A 1 122 ? -5.185 150.057 3.870 1.00 51.87 122 ALA A N 1
ATOM 853 C CA . ALA A 1 122 ? -6.437 150.304 4.567 1.00 46.55 122 ALA A CA 1
ATOM 854 C C . ALA A 1 122 ? -7.307 151.255 3.760 1.00 53.63 122 ALA A C 1
ATOM 855 O O . ALA A 1 122 ? -6.821 152.238 3.200 1.00 53.36 122 ALA A O 1
ATOM 857 N N . PHE A 1 123 ? -8.599 150.952 3.720 1.00 51.56 123 PHE A N 1
ATOM 858 C CA . PHE A 1 123 ? -9.566 151.685 2.916 1.00 44.00 123 PHE A CA 1
ATOM 859 C C . PHE A 1 123 ? -10.762 152.046 3.788 1.00 51.86 123 PHE A C 1
ATOM 860 O O . PHE A 1 123 ? -11.040 151.362 4.774 1.00 53.72 123 PHE A O 1
ATOM 868 N N . GLY A 1 124 ? -11.462 153.120 3.443 1.00 52.30 124 GLY A N 1
ATOM 869 C CA . GLY A 1 124 ? -12.649 153.501 4.185 1.00 48.70 124 GLY A CA 1
ATOM 870 C C . GLY A 1 124 ? -13.490 154.547 3.484 1.00 58.01 124 GLY A C 1
ATOM 871 O O . GLY A 1 124 ? -12.982 155.328 2.680 1.00 64.86 124 GLY A O 1
ATOM 872 N N . PHE A 1 125 ? -14.781 154.565 3.798 1.00 61.31 125 PHE A N 1
ATOM 873 C CA . PHE A 1 125 ? -15.705 155.507 3.181 1.00 61.76 125 PHE A CA 1
ATOM 874 C C . PHE A 1 125 ? -16.950 155.699 4.040 1.00 66.59 125 PHE A C 1
ATOM 875 O O . PHE A 1 125 ? -17.261 154.868 4.893 1.00 63.13 125 PHE A O 1
ATOM 883 N N . THR A 1 126 ? -17.660 156.799 3.808 1.00 83.59 126 THR A N 1
ATOM 884 C CA . THR A 1 126 ? -18.873 157.096 4.560 1.00 81.89 126 THR A CA 1
ATOM 885 C C . THR A 1 126 ? -20.019 157.483 3.628 1.00 74.23 126 THR A C 1
ATOM 886 O O . THR A 1 126 ? -19.815 158.108 2.584 1.00 65.13 126 THR A O 1
ATOM 890 N N . ILE A 1 127 ? -21.229 157.093 4.011 1.00 68.18 127 ILE A N 1
ATOM 891 C CA . ILE A 1 127 ? -22.414 157.416 3.235 1.00 70.94 127 ILE A CA 1
ATOM 892 C C . ILE A 1 127 ? -23.028 158.712 3.750 1.00 75.50 127 ILE A C 1
ATOM 893 O O . ILE A 1 127 ? -23.380 158.822 4.924 1.00 80.32 127 ILE A O 1
ATOM 898 N N . THR A 1 128 ? -23.135 159.694 2.862 1.00 89.57 128 THR A N 1
ATOM 899 C CA . THR A 1 128 ? -23.643 161.018 3.208 1.00 103.45 128 THR A CA 1
ATOM 900 C C . THR A 1 128 ? -25.155 161.109 3.003 1.00 110.70 128 THR A C 1
ATOM 901 O O . THR A 1 128 ? -25.895 161.429 3.933 1.00 111.92 128 THR A O 1
ATOM 905 N N . GLY A 1 129 ? -25.605 160.878 1.773 1.00 116.15 129 GLY A N 1
ATOM 906 C CA . GLY A 1 129 ? -27.023 160.922 1.466 1.00 122.41 129 GLY A CA 1
ATOM 907 C C . GLY A 1 129 ? -27.425 160.071 0.276 1.00 131.85 129 GLY A C 1
ATOM 908 O O . GLY A 1 129 ? -26.586 159.440 -0.365 1.00 127.75 129 GLY A O 1
ATOM 909 N N . GLY A 1 130 ? -28.725 160.039 -0.001 1.00 130.76 130 GLY A N 1
ATOM 910 C CA . GLY A 1 130 ? -29.263 159.257 -1.098 1.00 133.13 130 GLY A CA 1
ATOM 911 C C . GLY A 1 130 ? -30.623 158.721 -0.700 1.00 144.22 130 GLY A C 1
ATOM 912 O O . GLY A 1 130 ? -31.231 159.209 0.252 1.00 153.15 130 GLY A O 1
ATOM 913 N N . GLU A 1 131 ? -31.102 157.714 -1.420 1.00 155.19 131 GLU A N 1
ATOM 914 C CA . GLU A 1 131 ? -32.306 157.007 -1.007 1.00 160.54 131 GLU A CA 1
ATOM 915 C C . GLU A 1 131 ? -31.910 155.696 -0.337 1.00 153.50 131 GLU A C 1
ATOM 916 O O . GLU A 1 131 ? -31.481 154.765 -1.013 1.00 165.09 131 GLU A O 1
ATOM 922 N N . HIS A 1 132 ? -32.076 155.630 0.985 1.00 136.01 132 HIS A N 1
ATOM 923 C CA . HIS A 1 132 ? -31.822 154.414 1.767 1.00 127.69 132 HIS A CA 1
ATOM 924 C C . HIS A 1 132 ? -32.178 154.596 3.241 1.00 132.21 132 HIS A C 1
ATOM 925 O O . HIS A 1 132 ? -32.239 155.716 3.750 1.00 126.85 132 HIS A O 1
ATOM 932 N N . ARG A 1 133 ? -32.400 153.473 3.918 1.00 138.46 133 ARG A N 1
ATOM 933 C CA . ARG A 1 133 ? -32.785 153.469 5.325 1.00 134.42 133 ARG A CA 1
ATOM 934 C C . ARG A 1 133 ? -31.578 153.621 6.239 1.00 124.58 133 ARG A C 1
ATOM 935 O O . ARG A 1 133 ? -31.663 154.244 7.298 1.00 127.12 133 ARG A O 1
ATOM 943 N N . LEU A 1 134 ? -30.458 153.037 5.830 1.00 114.77 134 LEU A N 1
ATOM 944 C CA . LEU A 1 134 ? -29.239 153.080 6.626 1.00 103.35 134 LEU A CA 1
ATOM 945 C C . LEU A 1 134 ? -28.579 154.449 6.526 1.00 90.41 134 LEU A C 1
ATOM 946 O O . LEU A 1 134 ? -28.262 154.921 5.434 1.00 89.54 134 LEU A O 1
ATOM 951 N N . ALA A 1 135 ? -28.376 155.080 7.676 1.00 82.93 135 ALA A N 1
ATOM 952 C CA . ALA A 1 135 ? -27.816 156.422 7.728 1.00 84.95 135 ALA A CA 1
ATOM 953 C C . ALA A 1 135 ? -26.501 156.434 8.497 1.00 78.80 135 ALA A C 1
ATOM 954 O O . ALA A 1 135 ? -26.313 155.647 9.426 1.00 71.99 135 ALA A O 1
ATOM 956 N N . ASN A 1 136 ? -25.604 157.335 8.101 1.00 92.46 136 ASN A N 1
ATOM 957 C CA . ASN A 1 136 ? -24.293 157.489 8.732 1.00 96.70 136 ASN A CA 1
ATOM 958 C C . ASN A 1 136 ? -23.485 156.196 8.746 1.00 90.72 136 ASN A C 1
ATOM 959 O O . ASN A 1 136 ? -22.874 155.841 9.756 1.00 81.50 136 ASN A O 1
ATOM 964 N N . TYR A 1 137 ? -23.477 155.505 7.611 1.00 84.96 137 TYR A N 1
ATOM 965 C CA . TYR A 1 137 ? -22.746 154.256 7.483 1.00 72.10 137 TYR A CA 1
ATOM 966 C C . TYR A 1 137 ? -21.267 154.550 7.254 1.00 73.55 137 TYR A C 1
ATOM 967 O O . TYR A 1 137 ? -20.887 155.116 6.230 1.00 81.83 137 TYR A O 1
ATOM 976 N N . ARG A 1 138 ? -20.437 154.145 8.209 1.00 65.49 138 ARG A N 1
ATOM 977 C CA . ARG A 1 138 ? -18.995 154.313 8.102 1.00 57.56 138 ARG A CA 1
ATOM 978 C C . ARG A 1 138 ? -18.386 152.938 7.955 1.00 63.11 138 ARG A C 1
ATOM 979 O O . ARG A 1 138 ? -18.703 152.043 8.729 1.00 59.34 138 ARG A O 1
ATOM 987 N N . SER A 1 139 ? -17.515 152.765 6.970 1.00 64.48 139 SER A N 1
ATOM 988 C CA . SER A 1 139 ? -16.923 151.460 6.719 1.00 53.99 139 SER A CA 1
ATOM 989 C C . SER A 1 139 ? -15.407 151.556 6.634 1.00 56.55 139 SER A C 1
ATOM 990 O O . SER A 1 139 ? -14.870 152.555 6.162 1.00 62.33 139 SER A O 1
ATOM 993 N N . VAL A 1 140 ? -14.726 150.518 7.111 1.00 39.59 140 VAL A N 1
ATOM 994 C CA . VAL A 1 140 ? -13.271 150.435 7.018 1.00 42.24 140 VAL A CA 1
ATOM 995 C C . VAL A 1 140 ? -12.865 149.048 6.530 1.00 41.04 140 VAL A C 1
ATOM 996 O O . VAL A 1 140 ? -13.209 148.043 7.150 1.00 49.00 140 VAL A O 1
ATOM 1000 N N . THR A 1 141 ? -12.135 148.999 5.419 1.00 40.87 141 THR A N 1
ATOM 1001 C CA . THR A 1 141 ? -11.684 147.735 4.841 1.00 37.51 141 THR A CA 1
ATOM 1002 C C . THR A 1 141 ? -10.161 147.628 4.850 1.00 40.22 141 THR A C 1
ATOM 1003 O O . THR A 1 141 ? -9.479 148.462 4.261 1.00 61.61 141 THR A O 1
ATOM 1007 N N . THR A 1 142 ? -9.631 146.605 5.517 1.00 40.25 142 THR A N 1
ATOM 1008 C CA . THR A 1 142 ? -8.187 146.368 5.525 1.00 37.77 142 THR A CA 1
ATOM 1009 C C . THR A 1 142 ? -7.823 145.040 4.879 1.00 42.39 142 THR A C 1
ATOM 1010 O O . THR A 1 142 ? -8.527 144.043 5.040 1.00 51.65 142 THR A O 1
ATOM 1014 N N . VAL A 1 143 ? -6.710 145.043 4.152 1.00 47.17 143 VAL A N 1
ATOM 1015 C CA . VAL A 1 143 ? -6.170 143.838 3.536 1.00 39.53 143 VAL A CA 1
ATOM 1016 C C . VAL A 1 143 ? -4.871 143.462 4.239 1.00 40.76 143 VAL A C 1
ATOM 1017 O O . VAL A 1 143 ? -3.950 144.274 4.327 1.00 51.94 143 VAL A O 1
ATOM 1021 N N . SER A 1 144 ? -4.801 142.236 4.747 1.00 42.13 144 SER A N 1
ATOM 1022 C CA . SER A 1 144 ? -3.655 141.807 5.542 1.00 37.67 144 SER A CA 1
ATOM 1023 C C . SER A 1 144 ? -3.065 140.493 5.038 1.00 37.36 144 SER A C 1
ATOM 1024 O O . SER A 1 144 ? -3.794 139.577 4.657 1.00 42.57 144 SER A O 1
ATOM 1027 N N . GLU A 1 145 ? -1.739 140.405 5.046 1.00 39.52 145 GLU A N 1
ATOM 1028 C CA . GLU A 1 145 ? -1.048 139.202 4.599 1.00 42.79 145 GLU A CA 1
ATOM 1029 C C . GLU A 1 145 ? -0.536 138.383 5.779 1.00 55.17 145 GLU A C 1
ATOM 1030 O O . GLU A 1 145 ? 0.217 138.885 6.614 1.00 67.28 145 GLU A O 1
ATOM 1036 N N . LEU A 1 146 ? -0.949 137.121 5.849 1.00 45.08 146 LEU A N 1
ATOM 1037 C CA . LEU A 1 146 ? -0.429 136.222 6.867 1.00 42.12 146 LEU A CA 1
ATOM 1038 C C . LEU A 1 146 ? 0.608 135.299 6.241 1.00 50.69 146 LEU A C 1
ATOM 1039 O O . LEU A 1 146 ? 0.265 134.338 5.550 1.00 54.51 146 LEU A O 1
ATOM 1044 N N . ALA A 1 147 ? 1.877 135.571 6.533 1.00 47.98 147 ALA A N 1
ATOM 1045 C CA . ALA A 1 147 ? 2.988 134.880 5.887 1.00 48.14 147 ALA A CA 1
ATOM 1046 C C . ALA A 1 147 ? 3.564 133.788 6.774 1.00 60.58 147 ALA A C 1
ATOM 1047 O O . ALA A 1 147 ? 4.046 134.067 7.873 1.00 65.16 147 ALA A O 1
ATOM 1049 N N . PRO A 1 148 ? 3.520 132.536 6.295 1.00 62.57 148 PRO A N 1
ATOM 1050 C CA . PRO A 1 148 ? 4.081 131.408 7.041 1.00 56.67 148 PRO A CA 1
ATOM 1051 C C . PRO A 1 148 ? 5.602 131.399 6.970 1.00 50.22 148 PRO A C 1
ATOM 1052 O O . PRO A 1 148 ? 6.167 131.765 5.938 1.00 40.96 148 PRO A O 1
ATOM 1056 N N . ALA A 1 149 ? 6.254 130.983 8.050 1.00 62.42 149 ALA A N 1
ATOM 1057 C CA . ALA A 1 149 ? 7.712 130.955 8.088 1.00 74.43 149 ALA A CA 1
ATOM 1058 C C . ALA A 1 149 ? 8.241 129.824 7.214 1.00 81.33 149 ALA A C 1
ATOM 1059 O O . ALA A 1 149 ? 9.255 129.968 6.531 1.00 98.39 149 ALA A O 1
ATOM 1061 N N . ALA A 1 150 ? 7.538 128.698 7.259 1.00 69.97 150 ALA A N 1
ATOM 1062 C CA . ALA A 1 150 ? 7.759 127.582 6.349 1.00 72.42 150 ALA A CA 1
ATOM 1063 C C . ALA A 1 150 ? 7.014 127.871 5.041 1.00 67.01 150 ALA A C 1
ATOM 1064 O O . ALA A 1 150 ? 6.155 128.750 5.012 1.00 74.80 150 ALA A O 1
ATOM 1066 N N . PRO A 1 151 ? 7.337 127.148 3.951 1.00 69.11 151 PRO A N 1
ATOM 1067 C CA . PRO A 1 151 ? 6.690 127.425 2.660 1.00 65.46 151 PRO A CA 1
ATOM 1068 C C . PRO A 1 151 ? 5.291 126.818 2.492 1.00 54.19 151 PRO A C 1
ATOM 1069 O O . PRO A 1 151 ? 5.171 125.636 2.175 1.00 68.19 151 PRO A O 1
ATOM 1073 N N . ALA A 1 152 ? 4.254 127.585 2.810 1.00 55.43 152 ALA A N 1
ATOM 1074 C CA . ALA A 1 152 ? 2.879 127.150 2.574 1.00 53.06 152 ALA A CA 1
ATOM 1075 C C . ALA A 1 152 ? 2.156 128.016 1.530 1.00 50.76 152 ALA A C 1
ATOM 1076 O O . ALA A 1 152 ? 2.758 128.905 0.927 1.00 51.26 152 ALA A O 1
ATOM 1078 N N . LYS A 1 153 ? 0.869 127.742 1.319 1.00 50.92 153 LYS A N 1
ATOM 1079 C CA . LYS A 1 153 ? 0.047 128.509 0.380 1.00 52.08 153 LYS A CA 1
ATOM 1080 C C . LYS A 1 153 ? -0.223 129.925 0.888 1.00 49.91 153 LYS A C 1
ATOM 1081 O O . LYS A 1 153 ? -0.124 130.192 2.084 1.00 46.41 153 LYS A O 1
ATOM 1087 N N . ILE A 1 154 ? -0.570 130.825 -0.028 1.00 62.04 154 ILE A N 1
ATOM 1088 C CA . ILE A 1 154 ? -0.838 132.219 0.319 1.00 66.18 154 ILE A CA 1
ATOM 1089 C C . ILE A 1 154 ? -2.193 132.376 1.008 1.00 55.36 154 ILE A C 1
ATOM 1090 O O . ILE A 1 154 ? -3.201 131.836 0.549 1.00 48.85 154 ILE A O 1
ATOM 1095 N N . CYS A 1 155 ? -2.200 133.104 2.123 1.00 39.97 155 CYS A N 1
ATOM 1096 C CA . CYS A 1 155 ? -3.437 133.441 2.818 1.00 31.20 155 CYS A CA 1
ATOM 1097 C C . CYS A 1 155 ? -3.522 134.935 3.077 1.00 33.07 155 CYS A C 1
ATOM 1098 O O . CYS A 1 155 ? -2.727 135.495 3.831 1.00 53.81 155 CYS A O 1
ATOM 1101 N N . THR A 1 156 ? -4.496 135.574 2.446 1.00 23.95 156 THR A N 1
ATOM 1102 C CA . THR A 1 156 ? -4.744 136.986 2.653 1.00 27.27 156 THR A CA 1
ATOM 1103 C C . THR A 1 156 ? -6.076 137.142 3.374 1.00 45.51 156 THR A C 1
ATOM 1104 O O . THR A 1 156 ? -7.089 136.593 2.940 1.00 46.46 156 THR A O 1
ATOM 1108 N N . VAL A 1 157 ? -6.071 137.862 4.491 1.00 39.64 157 VAL A N 1
ATOM 1109 C CA . VAL A 1 157 ? -7.296 138.057 5.253 1.00 38.38 157 VAL A CA 1
ATOM 1110 C C . VAL A 1 157 ? -7.796 139.482 5.094 1.00 38.41 157 VAL A C 1
ATOM 1111 O O . VAL A 1 157 ? -7.073 140.444 5.356 1.00 40.10 157 VAL A O 1
ATOM 1115 N N . VAL A 1 158 ? -9.038 139.604 4.643 1.00 37.51 158 VAL A N 1
ATOM 1116 C CA . VAL A 1 158 ? -9.681 140.897 4.496 1.00 35.81 158 VAL A CA 1
ATOM 1117 C C . VAL A 1 158 ? -10.615 141.136 5.672 1.00 41.18 158 VAL A C 1
ATOM 1118 O O . VAL A 1 158 ? -11.463 140.295 5.978 1.00 36.10 158 VAL A O 1
ATOM 1122 N N . LEU A 1 159 ? -10.444 142.276 6.336 1.00 40.15 159 LEU A N 1
ATOM 1123 C CA . LEU A 1 159 ? -11.328 142.681 7.423 1.00 34.76 159 LEU A CA 1
ATOM 1124 C C . LEU A 1 159 ? -12.123 143.916 7.026 1.00 51.07 159 LEU A C 1
ATOM 1125 O O . LEU A 1 159 ? -11.547 144.928 6.625 1.00 52.78 159 LEU A O 1
ATOM 1130 N N . GLU A 1 160 ? -13.445 143.827 7.132 1.00 46.13 160 GLU A N 1
ATOM 1131 C CA . GLU A 1 160 ? -14.311 144.972 6.866 1.00 47.07 160 GLU A CA 1
ATOM 1132 C C . GLU A 1 160 ? -15.284 145.198 8.018 1.00 46.77 160 GLU A C 1
ATOM 1133 O O . GLU A 1 160 ? -16.126 144.348 8.313 1.00 49.85 160 GLU A O 1
ATOM 1139 N N . SER A 1 161 ? -15.159 146.349 8.669 1.00 43.23 161 SER A N 1
ATOM 1140 C CA . SER A 1 161 ? -16.042 146.702 9.772 1.00 47.54 161 SER A CA 1
ATOM 1141 C C . SER A 1 161 ? -16.850 147.947 9.441 1.00 51.13 161 SER A C 1
ATOM 1142 O O . SER A 1 161 ? -16.435 148.773 8.628 1.00 59.71 161 SER A O 1
ATOM 1145 N N . TYR A 1 162 ? -18.006 148.078 10.079 1.00 48.04 162 TYR A N 1
ATOM 1146 C CA . TYR A 1 162 ? -18.862 149.230 9.853 1.00 51.30 162 TYR A CA 1
ATOM 1147 C C . TYR A 1 162 ? -19.588 149.644 11.122 1.00 52.73 162 TYR A C 1
ATOM 1148 O O . TYR A 1 162 ? -19.649 148.886 12.085 1.00 58.52 162 TYR A O 1
ATOM 1157 N N . VAL A 1 163 ? -20.127 150.858 11.111 1.00 56.97 163 VAL A N 1
ATOM 1158 C CA . VAL A 1 163 ? -21.088 151.284 12.120 1.00 56.55 163 VAL A CA 1
ATOM 1159 C C . VAL A 1 163 ? -22.220 152.020 11.409 1.00 53.06 163 VAL A C 1
ATOM 1160 O O . VAL A 1 163 ? -21.992 152.759 10.448 1.00 52.98 163 VAL A O 1
ATOM 1164 N N . VAL A 1 164 ? -23.445 151.795 11.866 1.00 58.80 164 VAL A N 1
ATOM 1165 C CA . VAL A 1 164 ? -24.610 152.336 11.184 1.00 64.17 164 VAL A CA 1
ATOM 1166 C C . VAL A 1 164 ? -25.726 152.672 12.170 1.00 71.80 164 VAL A C 1
ATOM 1167 O O . VAL A 1 164 ? -25.831 152.065 13.237 1.00 71.46 164 VAL A O 1
ATOM 1171 N N . ASP A 1 165 ? -26.545 153.657 11.814 1.00 89.84 165 ASP A N 1
ATOM 1172 C CA . ASP A 1 165 ? -27.699 154.035 12.618 1.00 83.84 165 ASP A CA 1
ATOM 1173 C C . ASP A 1 165 ? -28.865 153.081 12.378 1.00 72.24 165 ASP A C 1
ATOM 1174 O O . ASP A 1 165 ? -29.131 152.682 11.244 1.00 69.81 165 ASP A O 1
ATOM 1179 N N . VAL A 1 166 ? -29.555 152.721 13.454 1.00 67.53 166 VAL A N 1
ATOM 1180 C CA . VAL A 1 166 ? -30.724 151.858 13.364 1.00 68.70 166 VAL A CA 1
ATOM 1181 C C . VAL A 1 166 ? -31.997 152.692 13.258 1.00 84.50 166 VAL A C 1
ATOM 1182 O O . VAL A 1 166 ? -32.287 153.491 14.148 1.00 89.80 166 VAL A O 1
ATOM 1186 N N . PRO A 1 167 ? -32.759 152.512 12.166 1.00 95.04 167 PRO A N 1
ATOM 1187 C CA . PRO A 1 167 ? -34.036 153.217 12.002 1.00 106.87 167 PRO A CA 1
ATOM 1188 C C . PRO A 1 167 ? -34.992 152.951 13.164 1.00 131.14 167 PRO A C 1
ATOM 1189 O O . PRO A 1 167 ? -34.883 151.914 13.821 1.00 127.88 167 PRO A O 1
ATOM 1193 N N . GLU A 1 168 ? -35.907 153.883 13.416 1.00 167.05 168 GLU A N 1
ATOM 1194 C CA . GLU A 1 168 ? -36.820 153.777 14.552 1.00 175.10 168 GLU A CA 1
ATOM 1195 C C . GLU A 1 168 ? -37.753 152.573 14.435 1.00 168.04 168 GLU A C 1
ATOM 1196 O O . GLU A 1 168 ? -38.120 151.967 15.442 1.00 182.92 168 GLU A O 1
ATOM 1202 N N . GLY A 1 169 ? -38.130 152.227 13.208 1.00 134.16 169 GLY A N 1
ATOM 1203 C CA . GLY A 1 169 ? -39.010 151.096 12.973 1.00 123.06 169 GLY A CA 1
ATOM 1204 C C . GLY A 1 169 ? -38.282 149.766 12.894 1.00 121.96 169 GLY A C 1
ATOM 1205 O O . GLY A 1 169 ? -38.844 148.720 13.219 1.00 130.06 169 GLY A O 1
ATOM 1206 N N . ASN A 1 170 ? -37.029 149.807 12.453 1.00 126.74 170 ASN A N 1
ATOM 1207 C CA . ASN A 1 170 ? -36.209 148.607 12.307 1.00 118.84 170 ASN A CA 1
ATOM 1208 C C . ASN A 1 170 ? -35.521 148.200 13.609 1.00 109.70 170 ASN A C 1
ATOM 1209 O O . ASN A 1 170 ? -35.186 149.052 14.431 1.00 113.09 170 ASN A O 1
ATOM 1214 N N . SER A 1 171 ? -35.317 146.898 13.801 1.00 110.73 171 SER A N 1
ATOM 1215 C CA . SER A 1 171 ? -34.568 146.415 14.958 1.00 108.54 171 SER A CA 1
ATOM 1216 C C . SER A 1 171 ? -33.074 146.396 14.647 1.00 103.00 171 SER A C 1
ATOM 1217 O O . SER A 1 171 ? -32.668 146.669 13.518 1.00 106.70 171 SER A O 1
ATOM 1220 N N . GLU A 1 172 ? -32.260 146.052 15.641 1.00 88.42 172 GLU A N 1
ATOM 1221 C CA . GLU A 1 172 ? -30.809 146.069 15.471 1.00 87.26 172 GLU A CA 1
ATOM 1222 C C . GLU A 1 172 ? -30.332 144.879 14.644 1.00 79.19 172 GLU A C 1
ATOM 1223 O O . GLU A 1 172 ? -29.441 145.016 13.808 1.00 79.33 172 GLU A O 1
ATOM 1229 N N . GLU A 1 173 ? -30.930 143.715 14.884 1.00 74.28 173 GLU A N 1
ATOM 1230 C CA . GLU A 1 173 ? -30.599 142.510 14.131 1.00 66.71 173 GLU A CA 1
ATOM 1231 C C . GLU A 1 173 ? -30.941 142.654 12.655 1.00 67.68 173 GLU A C 1
ATOM 1232 O O . GLU A 1 173 ? -30.098 142.414 11.795 1.00 75.84 173 GLU A O 1
ATOM 1238 N N . ASP A 1 174 ? -32.182 143.042 12.375 1.00 67.11 174 ASP A N 1
ATOM 1239 C CA . ASP A 1 174 ? -32.669 143.190 11.006 1.00 73.62 174 ASP A CA 1
ATOM 1240 C C . ASP A 1 174 ? -31.771 144.091 10.164 1.00 71.84 174 ASP A C 1
ATOM 1241 O O . ASP A 1 174 ? -31.564 143.839 8.977 1.00 79.74 174 ASP A O 1
ATOM 1246 N N . THR A 1 175 ? -31.243 145.140 10.783 1.00 74.60 175 THR A N 1
ATOM 1247 C CA . THR A 1 175 ? -30.318 146.035 10.101 1.00 76.38 175 THR A CA 1
ATOM 1248 C C . THR A 1 175 ? -28.939 145.402 9.991 1.00 71.31 175 THR A C 1
ATOM 1249 O O . THR A 1 175 ? -28.309 145.435 8.935 1.00 75.09 175 THR A O 1
ATOM 1253 N N . ARG A 1 176 ? -28.476 144.817 11.089 1.00 53.74 176 ARG A N 1
ATOM 1254 C CA . ARG A 1 176 ? -27.146 144.232 11.122 1.00 53.70 176 ARG A CA 1
ATOM 1255 C C . ARG A 1 176 ? -27.055 142.976 10.260 1.00 66.23 176 ARG A C 1
ATOM 1256 O O . ARG A 1 176 ? -26.036 142.739 9.611 1.00 72.77 176 ARG A O 1
ATOM 1264 N N . LEU A 1 177 ? -28.117 142.175 10.256 1.00 71.40 177 LEU A N 1
ATOM 1265 C CA . LEU A 1 177 ? -28.163 140.974 9.428 1.00 64.64 177 LEU A CA 1
ATOM 1266 C C . LEU A 1 177 ? -28.110 141.349 7.955 1.00 56.86 177 LEU A C 1
ATOM 1267 O O . LEU A 1 177 ? -27.480 140.664 7.151 1.00 62.84 177 LEU A O 1
ATOM 1272 N N . PHE A 1 178 ? -28.771 142.450 7.613 1.00 52.09 178 PHE A N 1
ATOM 1273 C CA . PHE A 1 178 ? -28.807 142.927 6.237 1.00 56.86 178 PHE A CA 1
ATOM 1274 C C . PHE A 1 178 ? -27.439 143.437 5.789 1.00 61.44 178 PHE A C 1
ATOM 1275 O O . PHE A 1 178 ? -26.968 143.099 4.703 1.00 67.73 178 PHE A O 1
ATOM 1283 N N . ALA A 1 179 ? -26.804 144.245 6.633 1.00 55.54 179 ALA A N 1
ATOM 1284 C CA . ALA A 1 179 ? -25.499 144.812 6.314 1.00 51.32 179 ALA A CA 1
ATOM 1285 C C . ALA A 1 179 ? -24.428 143.730 6.226 1.00 56.12 179 ALA A C 1
ATOM 1286 O O . ALA A 1 179 ? -23.627 143.720 5.292 1.00 65.71 179 ALA A O 1
ATOM 1288 N N . ASP A 1 180 ? -24.419 142.821 7.198 1.00 46.66 180 ASP A N 1
ATOM 1289 C CA . ASP A 1 180 ? -23.506 141.680 7.182 1.00 51.42 180 ASP A CA 1
ATOM 1290 C C . ASP A 1 180 ? -23.668 140.856 5.904 1.00 58.26 180 ASP A C 1
ATOM 1291 O O . ASP A 1 180 ? -22.688 140.372 5.336 1.00 54.64 180 ASP A O 1
ATOM 1296 N N . THR A 1 181 ? -24.914 140.704 5.462 1.00 55.27 181 THR A N 1
ATOM 1297 C CA . THR A 1 181 ? -25.230 139.934 4.264 1.00 47.69 181 THR A CA 1
ATOM 1298 C C . THR A 1 181 ? -24.651 140.576 3.007 1.00 51.01 181 THR A C 1
ATOM 1299 O O . THR A 1 181 ? -24.035 139.896 2.182 1.00 46.76 181 THR A O 1
ATOM 1303 N N . VAL A 1 182 ? -24.853 141.884 2.866 1.00 50.45 182 VAL A N 1
ATOM 1304 C CA . VAL A 1 182 ? -24.326 142.627 1.723 1.00 47.93 182 VAL A CA 1
ATOM 1305 C C . VAL A 1 182 ? -22.801 142.616 1.739 1.00 45.47 182 VAL A C 1
ATOM 1306 O O . VAL A 1 182 ? -22.164 142.339 0.723 1.00 37.82 182 VAL A O 1
ATOM 1310 N N . VAL A 1 183 ? -22.229 142.912 2.905 1.00 50.86 183 VAL A N 1
ATOM 1311 C CA . VAL A 1 183 ? -20.780 142.932 3.088 1.00 50.42 183 VAL A CA 1
ATOM 1312 C C . VAL A 1 183 ? -20.141 141.596 2.708 1.00 52.31 183 VAL A C 1
ATOM 1313 O O . VAL A 1 183 ? -19.125 141.565 2.012 1.00 56.20 183 VAL A O 1
ATOM 1317 N N . ARG A 1 184 ? -20.740 140.493 3.147 1.00 42.79 184 ARG A N 1
ATOM 1318 C CA . ARG A 1 184 ? -20.157 139.182 2.886 1.00 45.22 184 ARG A CA 1
ATOM 1319 C C . ARG A 1 184 ? -20.273 138.799 1.414 1.00 43.82 184 ARG A C 1
ATOM 1320 O O . ARG A 1 184 ? -19.353 138.206 0.850 1.00 44.31 184 ARG A O 1
ATOM 1328 N N . LEU A 1 185 ? -21.398 139.139 0.791 1.00 44.22 185 LEU A N 1
ATOM 1329 C CA . LEU A 1 185 ? -21.561 138.914 -0.642 1.00 36.50 185 LEU A CA 1
ATOM 1330 C C . LEU A 1 185 ? -20.532 139.717 -1.426 1.00 37.09 185 LEU A C 1
ATOM 1331 O O . LEU A 1 185 ? -20.043 139.266 -2.462 1.00 47.91 185 LEU A O 1
ATOM 1336 N N . ASN A 1 186 ? -20.211 140.908 -0.928 1.00 38.41 186 ASN A N 1
ATOM 1337 C CA . ASN A 1 186 ? -19.160 141.724 -1.523 1.00 40.16 186 ASN A CA 1
ATOM 1338 C C . ASN A 1 186 ? -17.813 141.030 -1.411 1.00 44.69 186 ASN A C 1
ATOM 1339 O O . ASN A 1 186 ? -17.068 140.934 -2.385 1.00 53.20 186 ASN A O 1
ATOM 1344 N N . LEU A 1 187 ? -17.514 140.538 -0.213 1.00 41.99 187 LEU A N 1
ATOM 1345 C CA . LEU A 1 187 ? -16.238 139.887 0.060 1.00 40.95 187 LEU A CA 1
ATOM 1346 C C . LEU A 1 187 ? -16.116 138.529 -0.628 1.00 51.82 187 LEU A C 1
ATOM 1347 O O . LEU A 1 187 ? -15.024 138.135 -1.037 1.00 56.02 187 LEU A O 1
ATOM 1352 N N . GLN A 1 188 ? -17.230 137.813 -0.753 1.00 44.05 188 GLN A N 1
ATOM 1353 C CA . GLN A 1 188 ? -17.216 136.527 -1.443 1.00 38.71 188 GLN A CA 1
ATOM 1354 C C . GLN A 1 188 ? -16.958 136.723 -2.935 1.00 49.16 188 GLN A C 1
ATOM 1355 O O . GLN A 1 188 ? -16.296 135.901 -3.571 1.00 54.55 188 GLN A O 1
ATOM 1361 N N . LYS A 1 189 ? -17.469 137.819 -3.489 1.00 43.74 189 LYS A N 1
ATOM 1362 C CA . LYS A 1 189 ? -17.223 138.139 -4.890 1.00 47.15 189 LYS A CA 1
ATOM 1363 C C . LYS A 1 189 ? -15.768 138.549 -5.101 1.00 50.09 189 LYS A C 1
ATOM 1364 O O . LYS A 1 189 ? -15.127 138.113 -6.060 1.00 49.58 189 LYS A O 1
ATOM 1370 N N . LEU A 1 190 ? -15.259 139.390 -4.203 1.00 49.09 190 LEU A N 1
ATOM 1371 C CA . LEU A 1 190 ? -13.855 139.802 -4.214 1.00 39.41 190 LEU A CA 1
ATOM 1372 C C . LEU A 1 190 ? -12.915 138.600 -4.122 1.00 47.33 190 LEU A C 1
ATOM 1373 O O . LEU A 1 190 ? -11.872 138.567 -4.773 1.00 49.06 190 LEU A O 1
ATOM 1378 N N . LYS A 1 191 ? -13.294 137.618 -3.306 1.00 52.60 191 LYS A N 1
ATOM 1379 C CA . LYS A 1 191 ? -12.542 136.372 -3.170 1.00 52.09 191 LYS A CA 1
ATOM 1380 C C . LYS A 1 191 ? -12.538 135.592 -4.475 1.00 54.99 191 LYS A C 1
ATOM 1381 O O . LYS A 1 191 ? -11.484 135.214 -4.986 1.00 54.49 191 LYS A O 1
ATOM 1387 N N . SER A 1 192 ? -13.738 135.355 -4.995 1.00 58.33 192 SER A N 1
ATOM 1388 C CA . SER A 1 192 ? -13.939 134.644 -6.250 1.00 56.64 192 SER A CA 1
ATOM 1389 C C . SER A 1 192 ? -13.174 135.289 -7.400 1.00 55.15 192 SER A C 1
ATOM 1390 O O . SER A 1 192 ? -12.598 134.600 -8.244 1.00 55.96 192 SER A O 1
ATOM 1393 N N . LEU A 1 193 ? -13.177 136.617 -7.427 1.00 50.05 193 LEU A N 1
ATOM 1394 C CA . LEU A 1 193 ? -12.500 137.364 -8.477 1.00 50.10 193 LEU A CA 1
ATOM 1395 C C . LEU A 1 193 ? -10.980 137.293 -8.331 1.00 55.22 193 LEU A C 1
ATOM 1396 O O . LEU A 1 193 ? -10.276 136.919 -9.269 1.00 62.68 193 LEU A O 1
ATOM 1401 N N . ALA A 1 194 ? -10.477 137.636 -7.148 1.00 47.07 194 ALA A N 1
ATOM 1402 C CA . ALA A 1 194 ? -9.037 137.656 -6.913 1.00 39.42 194 ALA A CA 1
ATOM 1403 C C . ALA A 1 194 ? -8.406 136.263 -6.989 1.00 47.09 194 ALA A C 1
ATOM 1404 O O . ALA A 1 194 ? -7.229 136.141 -7.317 1.00 47.57 194 ALA A O 1
ATOM 1406 N N . GLU A 1 195 ? -9.177 135.220 -6.687 1.00 44.55 195 GLU A N 1
ATOM 1407 C CA . GLU A 1 195 ? -8.654 133.854 -6.761 1.00 46.63 195 GLU A CA 1
ATOM 1408 C C . GLU A 1 195 ? -8.548 133.380 -8.208 1.00 57.52 195 GLU A C 1
ATOM 1409 O O . GLU A 1 195 ? -7.611 132.667 -8.566 1.00 54.24 195 GLU A O 1
ATOM 1415 N N . ALA A 1 196 ? -9.510 133.781 -9.034 1.00 74.27 196 ALA A N 1
ATOM 1416 C CA . ALA A 1 196 ? -9.480 133.458 -10.457 1.00 74.95 196 ALA A CA 1
ATOM 1417 C C . ALA A 1 196 ? -8.361 134.223 -11.164 1.00 88.26 196 ALA A C 1
ATOM 1418 O O . ALA A 1 196 ? -7.744 133.714 -12.100 1.00 92.73 196 ALA A O 1
ATOM 1420 N N . ASN A 1 197 ? -8.103 135.446 -10.709 1.00 92.43 197 ASN A N 1
ATOM 1421 C CA . ASN A 1 197 ? -7.020 136.254 -11.260 1.00 87.76 197 ASN A CA 1
ATOM 1422 C C . ASN A 1 197 ? -5.650 135.775 -10.786 1.00 86.62 197 ASN A C 1
ATOM 1423 O O . ASN A 1 197 ? -4.666 135.872 -11.512 1.00 100.40 197 ASN A O 1
ATOM 1428 N N . ALA A 1 198 ? -5.587 135.256 -9.565 1.00 77.63 198 ALA A N 1
ATOM 1429 C CA . ALA A 1 198 ? -4.324 134.765 -9.021 1.00 77.27 198 ALA A CA 1
ATOM 1430 C C . ALA A 1 198 ? -3.968 133.389 -9.580 1.00 94.50 198 ALA A C 1
ATOM 1431 O O . ALA A 1 198 ? -2.821 132.949 -9.486 1.00 92.46 198 ALA A O 1
ATOM 1433 N N . THR A 1 199 ? -4.957 132.713 -10.157 1.00 115.13 199 THR A N 1
ATOM 1434 C CA . THR A 1 199 ? -4.748 131.396 -10.751 1.00 125.24 199 THR A CA 1
ATOM 1435 C C . THR A 1 199 ? -4.098 131.490 -12.131 1.00 143.27 199 THR A C 1
ATOM 1436 O O . THR A 1 199 ? -3.191 130.721 -12.453 1.00 158.10 199 THR A O 1
ATOM 1440 N N . SER A 1 200 ? -4.559 132.443 -12.937 1.00 147.62 200 SER A N 1
ATOM 1441 C CA . SER A 1 200 ? -4.129 132.558 -14.331 1.00 156.43 200 SER A CA 1
ATOM 1442 C C . SER A 1 200 ? -2.748 133.193 -14.505 1.00 175.90 200 SER A C 1
ATOM 1443 O O . SER A 1 200 ? -2.060 132.924 -15.491 1.00 173.92 200 SER A O 1
ATOM 1446 N N . ALA A 1 201 ? -2.345 134.027 -13.551 1.00 173.85 201 ALA A N 1
ATOM 1447 C CA . ALA A 1 201 ? -1.116 134.811 -13.682 1.00 175.67 201 ALA A CA 1
ATOM 1448 C C . ALA A 1 201 ? 0.166 133.969 -13.639 1.00 181.99 201 ALA A C 1
ATOM 1449 O O . ALA A 1 201 ? 1.007 134.080 -14.530 1.00 189.11 201 ALA A O 1
ATOM 1451 N N . ALA A 1 202 ? 0.324 133.136 -12.614 1.00 200.98 202 ALA A N 1
ATOM 1452 C CA . ALA A 1 202 ? 1.550 132.350 -12.473 1.00 180.69 202 ALA A CA 1
ATOM 1453 C C . ALA A 1 202 ? 1.601 131.184 -13.459 1.00 184.12 202 ALA A C 1
ATOM 1454 O O . ALA A 1 202 ? 0.592 130.531 -13.721 1.00 182.15 202 ALA A O 1
ATOM 1456 N N . VAL B 1 12 ? -22.528 163.632 15.501 1.00 99.96 12 VAL B N 1
ATOM 1457 C CA . VAL B 1 12 ? -23.004 163.270 16.834 1.00 101.17 12 VAL B CA 1
ATOM 1458 C C . VAL B 1 12 ? -23.656 161.887 16.823 1.00 101.47 12 VAL B C 1
ATOM 1459 O O . VAL B 1 12 ? -24.536 161.625 16.003 1.00 108.70 12 VAL B O 1
ATOM 1463 N N . PRO B 1 13 ? -23.217 160.994 17.729 1.00 101.25 13 PRO B N 1
ATOM 1464 C CA . PRO B 1 13 ? -23.783 159.643 17.844 1.00 97.93 13 PRO B CA 1
ATOM 1465 C C . PRO B 1 13 ? -25.289 159.654 18.082 1.00 103.97 13 PRO B C 1
ATOM 1466 O O . PRO B 1 13 ? -25.772 160.365 18.964 1.00 109.89 13 PRO B O 1
ATOM 1470 N N . ALA B 1 14 ? -26.015 158.861 17.302 1.00 128.59 14 ALA B N 1
ATOM 1471 C CA . ALA B 1 14 ? -27.473 158.858 17.347 1.00 139.68 14 ALA B CA 1
ATOM 1472 C C . ALA B 1 14 ? -28.011 158.284 18.655 1.00 145.76 14 ALA B C 1
ATOM 1473 O O . ALA B 1 14 ? -27.618 157.196 19.077 1.00 146.28 14 ALA B O 1
ATOM 1475 N N . GLY B 1 15 ? -28.910 159.030 19.290 1.00 143.55 15 GLY B N 1
ATOM 1476 C CA . GLY B 1 15 ? -29.588 158.568 20.488 1.00 148.51 15 GLY B CA 1
ATOM 1477 C C . GLY B 1 15 ? -28.886 158.927 21.783 1.00 145.98 15 GLY B C 1
ATOM 1478 O O . GLY B 1 15 ? -29.418 158.692 22.868 1.00 154.91 15 GLY B O 1
ATOM 1479 N N . LEU B 1 16 ? -27.692 159.501 21.673 1.00 90.73 16 LEU B N 1
ATOM 1480 C CA . LEU B 1 16 ? -26.889 159.814 22.849 1.00 97.49 16 LEU B CA 1
ATOM 1481 C C . LEU B 1 16 ? -27.481 160.979 23.642 1.00 120.53 16 LEU B C 1
ATOM 1482 O O . LEU B 1 16 ? -27.496 160.954 24.874 1.00 105.53 16 LEU B O 1
ATOM 1487 N N . GLY B 1 17 ? -27.972 161.991 22.929 1.00 184.77 17 GLY B N 1
ATOM 1488 C CA . GLY B 1 17 ? -28.707 163.083 23.547 1.00 184.59 17 GLY B CA 1
ATOM 1489 C C . GLY B 1 17 ? -27.946 164.356 23.883 1.00 169.21 17 GLY B C 1
ATOM 1490 O O . GLY B 1 17 ? -28.402 165.142 24.712 1.00 177.97 17 GLY B O 1
ATOM 1491 N N . LEU B 1 18 ? -26.798 164.569 23.245 1.00 125.68 18 LEU B N 1
ATOM 1492 C CA . LEU B 1 18 ? -25.990 165.761 23.506 1.00 112.53 18 LEU B CA 1
ATOM 1493 C C . LEU B 1 18 ? -25.877 166.671 22.279 1.00 119.17 18 LEU B C 1
ATOM 1494 O O . LEU B 1 18 ? -25.922 166.199 21.144 1.00 130.46 18 LEU B O 1
ATOM 1499 N N . THR B 1 19 ? -25.725 167.974 22.515 1.00 112.71 19 THR B N 1
ATOM 1500 C CA . THR B 1 19 ? -25.597 168.941 21.425 1.00 117.43 19 THR B CA 1
ATOM 1501 C C . THR B 1 19 ? -24.156 168.953 20.912 1.00 119.19 19 THR B C 1
ATOM 1502 O O . THR B 1 19 ? -23.283 168.302 21.488 1.00 100.57 19 THR B O 1
ATOM 1506 N N . ALA B 1 20 ? -23.907 169.714 19.849 1.00 148.55 20 ALA B N 1
ATOM 1507 C CA . ALA B 1 20 ? -22.595 169.769 19.214 1.00 152.33 20 ALA B CA 1
ATOM 1508 C C . ALA B 1 20 ? -21.548 170.411 20.118 1.00 154.59 20 ALA B C 1
ATOM 1509 O O . ALA B 1 20 ? -20.362 170.097 20.021 1.00 158.93 20 ALA B O 1
ATOM 1511 N N . ALA B 1 21 ? -21.989 171.311 20.991 1.00 143.78 21 ALA B N 1
ATOM 1512 C CA . ALA B 1 21 ? -21.084 172.004 21.901 1.00 146.48 21 ALA B CA 1
ATOM 1513 C C . ALA B 1 21 ? -20.423 171.032 22.875 1.00 140.16 21 ALA B C 1
ATOM 1514 O O . ALA B 1 21 ? -19.205 171.055 23.061 1.00 138.56 21 ALA B O 1
ATOM 1516 N N . GLU B 1 22 ? -21.235 170.175 23.484 1.00 132.45 22 GLU B N 1
ATOM 1517 C CA . GLU B 1 22 ? -20.754 169.236 24.490 1.00 123.38 22 GLU B CA 1
ATOM 1518 C C . GLU B 1 22 ? -19.936 168.100 23.882 1.00 113.92 22 GLU B C 1
ATOM 1519 O O . GLU B 1 22 ? -18.902 167.711 24.426 1.00 116.64 22 GLU B O 1
ATOM 1525 N N . TYR B 1 23 ? -20.402 167.569 22.756 1.00 106.39 23 TYR B N 1
ATOM 1526 C CA . TYR B 1 23 ? -19.731 166.445 22.116 1.00 102.65 23 TYR B CA 1
ATOM 1527 C C . TYR B 1 23 ? -18.359 166.841 21.571 1.00 101.35 23 TYR B C 1
ATOM 1528 O O . TYR B 1 23 ? -17.436 166.027 21.551 1.00 101.00 23 TYR B O 1
ATOM 1537 N N . ALA B 1 24 ? -18.230 168.093 21.140 1.00 102.33 24 ALA B N 1
ATOM 1538 C CA . ALA B 1 24 ? -16.974 168.594 20.586 1.00 102.09 24 ALA B CA 1
ATOM 1539 C C . ALA B 1 24 ? -15.842 168.568 21.611 1.00 108.37 24 ALA B C 1
ATOM 1540 O O . ALA B 1 24 ? -14.692 168.295 21.268 1.00 102.55 24 ALA B O 1
ATOM 1542 N N . GLU B 1 25 ? -16.170 168.859 22.865 1.00 129.36 25 GLU B N 1
ATOM 1543 C CA . GLU B 1 25 ? -15.173 168.850 23.930 1.00 137.28 25 GLU B CA 1
ATOM 1544 C C . GLU B 1 25 ? -14.854 167.424 24.370 1.00 128.98 25 GLU B C 1
ATOM 1545 O O . GLU B 1 25 ? -13.726 167.121 24.759 1.00 127.29 25 GLU B O 1
ATOM 1551 N N . LEU B 1 26 ? -15.855 166.553 24.297 1.00 108.38 26 LEU B N 1
ATOM 1552 C CA . LEU B 1 26 ? -15.728 165.183 24.786 1.00 102.00 26 LEU B CA 1
ATOM 1553 C C . LEU B 1 26 ? -15.203 164.197 23.742 1.00 106.66 26 LEU B C 1
ATOM 1554 O O . LEU B 1 26 ? -14.874 163.059 24.075 1.00 105.84 26 LEU B O 1
ATOM 1559 N N . GLN B 1 27 ? -15.120 164.634 22.488 1.00 113.67 27 GLN B N 1
ATOM 1560 C CA . GLN B 1 27 ? -14.749 163.746 21.384 1.00 105.95 27 GLN B CA 1
ATOM 1561 C C . GLN B 1 27 ? -13.391 163.033 21.536 1.00 97.27 27 GLN B C 1
ATOM 1562 O O . GLN B 1 27 ? -13.308 161.831 21.279 1.00 97.91 27 GLN B O 1
ATOM 1568 N N . PRO B 1 28 ? -12.324 163.751 21.945 1.00 93.78 28 PRO B N 1
ATOM 1569 C CA . PRO B 1 28 ? -11.067 163.007 22.111 1.00 83.85 28 PRO B CA 1
ATOM 1570 C C . PRO B 1 28 ? -11.111 161.996 23.259 1.00 88.10 28 PRO B C 1
ATOM 1571 O O . PRO B 1 28 ? -10.359 161.022 23.232 1.00 103.00 28 PRO B O 1
ATOM 1575 N N . THR B 1 29 ? -11.974 162.225 24.245 1.00 89.21 29 THR B N 1
ATOM 1576 C CA . THR B 1 29 ? -12.167 161.271 25.335 1.00 86.49 29 THR B CA 1
ATOM 1577 C C . THR B 1 29 ? -12.843 160.005 24.813 1.00 82.67 29 THR B C 1
ATOM 1578 O O . THR B 1 29 ? -12.480 158.889 25.193 1.00 65.08 29 THR B O 1
ATOM 1582 N N . VAL B 1 30 ? -13.828 160.193 23.938 1.00 70.72 30 VAL B N 1
ATOM 1583 C CA . VAL B 1 30 ? -14.552 159.080 23.336 1.00 61.01 30 VAL B CA 1
ATOM 1584 C C . VAL B 1 30 ? -13.632 158.259 22.441 1.00 61.74 30 VAL B C 1
ATOM 1585 O O . VAL B 1 30 ? -13.490 157.052 22.623 1.00 64.21 30 VAL B O 1
ATOM 1589 N N . GLU B 1 31 ? -12.998 158.932 21.486 1.00 79.26 31 GLU B N 1
ATOM 1590 C CA . GLU B 1 31 ? -12.089 158.287 20.544 1.00 96.67 31 GLU B CA 1
ATOM 1591 C C . GLU B 1 31 ? -10.978 157.491 21.241 1.00 99.61 31 GLU B C 1
ATOM 1592 O O . GLU B 1 31 ? -10.544 156.455 20.739 1.00 114.16 31 GLU B O 1
ATOM 1598 N N . ALA B 1 32 ? -10.482 157.997 22.367 1.00 77.92 32 ALA B N 1
ATOM 1599 C CA . ALA B 1 32 ? -9.424 157.300 23.100 1.00 74.48 32 ALA B CA 1
ATOM 1600 C C . ALA B 1 32 ? -9.892 156.187 24.054 1.00 73.34 32 ALA B C 1
ATOM 1601 O O . ALA B 1 32 ? -9.359 155.077 24.028 1.00 82.18 32 ALA B O 1
ATOM 1603 N N . TYR B 1 33 ? -10.837 156.512 24.934 1.00 71.79 33 TYR B N 1
ATOM 1604 C CA . TYR B 1 33 ? -11.320 155.569 25.951 1.00 65.84 33 TYR B CA 1
ATOM 1605 C C . TYR B 1 33 ? -12.504 154.671 25.571 1.00 66.04 33 TYR B C 1
ATOM 1606 O O . TYR B 1 33 ? -12.568 153.523 26.013 1.00 67.05 33 TYR B O 1
ATOM 1615 N N . HIS B 1 34 ? -13.466 155.186 24.805 1.00 72.21 34 HIS B N 1
ATOM 1616 C CA . HIS B 1 34 ? -14.571 154.325 24.396 1.00 81.40 34 HIS B CA 1
ATOM 1617 C C . HIS B 1 34 ? -14.582 154.075 22.894 1.00 87.32 34 HIS B C 1
ATOM 1618 O O . HIS B 1 34 ? -15.173 154.834 22.127 1.00 102.81 34 HIS B O 1
ATOM 1625 N N . ARG B 1 35 ? -13.996 152.954 22.495 1.00 73.41 35 ARG B N 1
ATOM 1626 C CA . ARG B 1 35 ? -14.054 152.477 21.123 1.00 68.52 35 ARG B CA 1
ATOM 1627 C C . ARG B 1 35 ? -13.842 150.972 21.162 1.00 69.39 35 ARG B C 1
ATOM 1628 O O . ARG B 1 35 ? -12.998 150.484 21.916 1.00 74.87 35 ARG B O 1
ATOM 1636 N N . TYR B 1 36 ? -14.573 150.234 20.338 1.00 59.56 36 TYR B N 1
ATOM 1637 C CA . TYR B 1 36 ? -14.503 148.782 20.403 1.00 57.58 36 TYR B CA 1
ATOM 1638 C C . TYR B 1 36 ? -14.690 148.139 19.043 1.00 55.63 36 TYR B C 1
ATOM 1639 O O . TYR B 1 36 ? -15.402 148.662 18.184 1.00 51.28 36 TYR B O 1
ATOM 1648 N N . ALA B 1 37 ? -14.035 146.999 18.863 1.00 46.40 37 ALA B N 1
ATOM 1649 C CA . ALA B 1 37 ? -14.264 146.141 17.713 1.00 45.26 37 ALA B CA 1
ATOM 1650 C C . ALA B 1 37 ? -15.345 145.136 18.078 1.00 50.65 37 ALA B C 1
ATOM 1651 O O . ALA B 1 37 ? -15.252 144.466 19.106 1.00 59.76 37 ALA B O 1
ATOM 1653 N N . VAL B 1 38 ? -16.371 145.032 17.242 1.00 58.99 38 VAL B N 1
ATOM 1654 C CA . VAL B 1 38 ? -17.530 144.210 17.570 1.00 59.18 38 VAL B CA 1
ATOM 1655 C C . VAL B 1 38 ? -17.757 143.086 16.560 1.00 63.79 38 VAL B C 1
ATOM 1656 O O . VAL B 1 38 ? -18.014 143.341 15.385 1.00 77.63 38 VAL B O 1
ATOM 1660 N N . GLY B 1 39 ? -17.658 141.843 17.025 1.00 65.74 39 GLY B N 1
ATOM 1661 C CA . GLY B 1 39 ? -17.932 140.687 16.187 1.00 70.01 39 GLY B CA 1
ATOM 1662 C C . GLY B 1 39 ? -19.415 140.365 16.177 1.00 78.29 39 GLY B C 1
ATOM 1663 O O . GLY B 1 39 ? -20.156 140.860 17.024 1.00 96.82 39 GLY B O 1
ATOM 1664 N N . PRO B 1 40 ? -19.861 139.537 15.218 1.00 86.81 40 PRO B N 1
ATOM 1665 C CA . PRO B 1 40 ? -21.275 139.156 15.082 1.00 88.31 40 PRO B CA 1
ATOM 1666 C C . PRO B 1 40 ? -21.870 138.475 16.319 1.00 88.59 40 PRO B C 1
ATOM 1667 O O . PRO B 1 40 ? -23.094 138.405 16.441 1.00 99.93 40 PRO B O 1
ATOM 1671 N N . GLY B 1 41 ? -21.019 137.976 17.210 1.00 76.96 41 GLY B N 1
ATOM 1672 C CA . GLY B 1 41 ? -21.469 137.381 18.456 1.00 66.61 41 GLY B CA 1
ATOM 1673 C C . GLY B 1 41 ? -21.299 138.332 19.627 1.00 71.64 41 GLY B C 1
ATOM 1674 O O . GLY B 1 41 ? -21.217 137.909 20.782 1.00 77.35 41 GLY B O 1
ATOM 1675 N N . GLN B 1 42 ? -21.231 139.624 19.321 1.00 65.11 42 GLN B N 1
ATOM 1676 C CA . GLN B 1 42 ? -21.025 140.656 20.330 1.00 66.98 42 GLN B CA 1
ATOM 1677 C C . GLN B 1 42 ? -21.829 141.914 20.016 1.00 70.10 42 GLN B C 1
ATOM 1678 O O . GLN B 1 42 ? -22.333 142.081 18.906 1.00 75.95 42 GLN B O 1
ATOM 1684 N N . CYS B 1 43 ? -21.952 142.789 21.008 1.00 59.42 43 CYS B N 1
ATOM 1685 C CA . CYS B 1 43 ? -22.545 144.105 20.806 1.00 59.53 43 CYS B CA 1
ATOM 1686 C C . CYS B 1 43 ? -21.880 145.109 21.746 1.00 58.90 43 CYS B C 1
ATOM 1687 O O . CYS B 1 43 ? -21.342 144.731 22.788 1.00 58.97 43 CYS B O 1
ATOM 1690 N N . SER B 1 44 ? -21.902 146.382 21.368 1.00 57.64 44 SER B N 1
ATOM 1691 C CA . SER B 1 44 ? -21.330 147.435 22.202 1.00 61.63 44 SER B CA 1
ATOM 1692 C C . SER B 1 44 ? -22.257 148.641 22.260 1.00 80.73 44 SER B C 1
ATOM 1693 O O . SER B 1 44 ? -23.161 148.781 21.435 1.00 92.33 44 SER B O 1
ATOM 1696 N N . SER B 1 45 ? -22.029 149.510 23.238 1.00 73.03 45 SER B N 1
ATOM 1697 C CA . SER B 1 45 ? -22.844 150.705 23.396 1.00 63.18 45 SER B CA 1
ATOM 1698 C C . SER B 1 45 ? -22.098 151.785 24.173 1.00 66.48 45 SER B C 1
ATOM 1699 O O . SER B 1 45 ? -21.113 151.509 24.857 1.00 65.28 45 SER B O 1
ATOM 1702 N N . LEU B 1 46 ? -22.576 153.018 24.047 1.00 70.69 46 LEU B N 1
ATOM 1703 C CA . LEU B 1 46 ? -22.041 154.151 24.789 1.00 67.71 46 LEU B CA 1
ATOM 1704 C C . LEU B 1 46 ? -23.198 155.031 25.245 1.00 68.29 46 LEU B C 1
ATOM 1705 O O . LEU B 1 46 ? -24.112 155.311 24.470 1.00 71.08 46 LEU B O 1
ATOM 1710 N N . VAL B 1 47 ? -23.173 155.450 26.505 1.00 71.66 47 VAL B N 1
ATOM 1711 C CA . VAL B 1 47 ? -24.210 156.337 27.020 1.00 71.37 47 VAL B CA 1
ATOM 1712 C C . VAL B 1 47 ? -23.592 157.522 27.754 1.00 77.49 47 VAL B C 1
ATOM 1713 O O . VAL B 1 47 ? -22.452 157.453 28.218 1.00 81.41 47 VAL B O 1
ATOM 1717 N N . ALA B 1 48 ? -24.348 158.611 27.846 1.00 80.00 48 ALA B N 1
ATOM 1718 C CA . ALA B 1 48 ? -23.893 159.805 28.547 1.00 76.76 48 ALA B CA 1
ATOM 1719 C C . ALA B 1 48 ? -24.897 160.224 29.613 1.00 74.51 48 ALA B C 1
ATOM 1720 O O . ALA B 1 48 ? -26.106 160.080 29.429 1.00 62.38 48 ALA B O 1
ATOM 1722 N N . GLN B 1 49 ? -24.384 160.736 30.727 1.00 84.37 49 GLN B N 1
ATOM 1723 C CA . GLN B 1 49 ? -25.223 161.263 31.798 1.00 86.56 49 GLN B CA 1
ATOM 1724 C C . GLN B 1 49 ? -24.696 162.618 32.257 1.00 91.67 49 GLN B C 1
ATOM 1725 O O . GLN B 1 49 ? -23.510 162.758 32.553 1.00 88.44 49 GLN B O 1
ATOM 1731 N N . ARG B 1 50 ? -25.574 163.615 32.302 1.00 107.62 50 ARG B N 1
ATOM 1732 C CA . ARG B 1 50 ? -25.200 164.925 32.820 1.00 102.71 50 ARG B CA 1
ATOM 1733 C C . ARG B 1 50 ? -25.387 164.965 34.327 1.00 99.31 50 ARG B C 1
ATOM 1734 O O . ARG B 1 50 ? -26.463 164.656 34.838 1.00 113.41 50 ARG B O 1
ATOM 1742 N N . ILE B 1 51 ? -24.331 165.344 35.036 1.00 88.63 51 ILE B N 1
ATOM 1743 C CA . ILE B 1 51 ? -24.395 165.484 36.482 1.00 91.09 51 ILE B CA 1
ATOM 1744 C C . ILE B 1 51 ? -23.945 166.882 36.879 1.00 89.18 51 ILE B C 1
ATOM 1745 O O . ILE B 1 51 ? -22.935 167.375 36.376 1.00 96.81 51 ILE B O 1
ATOM 1750 N N . GLU B 1 52 ? -24.679 167.517 37.790 1.00 89.72 52 GLU B N 1
ATOM 1751 C CA . GLU B 1 52 ? -24.292 168.847 38.237 1.00 99.02 52 GLU B CA 1
ATOM 1752 C C . GLU B 1 52 ? -23.553 168.726 39.566 1.00 96.71 52 GLU B C 1
ATOM 1753 O O . GLU B 1 52 ? -24.164 168.692 40.634 1.00 87.80 52 GLU B O 1
ATOM 1759 N N . ALA B 1 53 ? -22.226 168.772 39.482 1.00 113.23 53 ALA B N 1
ATOM 1760 C CA . ALA B 1 53 ? -21.337 168.537 40.618 1.00 111.41 53 ALA B CA 1
ATOM 1761 C C . ALA B 1 53 ? -19.894 168.683 40.144 1.00 115.92 53 ALA B C 1
ATOM 1762 O O . ALA B 1 53 ? -19.615 168.529 38.954 1.00 117.69 53 ALA B O 1
ATOM 1764 N N . PRO B 1 54 ? -18.969 168.990 41.067 1.00 114.57 54 PRO B N 1
ATOM 1765 C CA . PRO B 1 54 ? -17.568 169.086 40.644 1.00 115.63 54 PRO B CA 1
ATOM 1766 C C . PRO B 1 54 ? -17.043 167.748 40.126 1.00 111.75 54 PRO B C 1
ATOM 1767 O O . PRO B 1 54 ? -17.477 166.694 40.594 1.00 105.47 54 PRO B O 1
ATOM 1771 N N . ALA B 1 55 ? -16.132 167.802 39.160 1.00 101.81 55 ALA B N 1
ATOM 1772 C CA . ALA B 1 55 ? -15.582 166.599 38.541 1.00 91.59 55 ALA B CA 1
ATOM 1773 C C . ALA B 1 55 ? -14.886 165.701 39.560 1.00 83.16 55 ALA B C 1
ATOM 1774 O O . ALA B 1 55 ? -14.918 164.475 39.446 1.00 74.90 55 ALA B O 1
ATOM 1776 N N . ALA B 1 56 ? -14.260 166.321 40.555 1.00 83.40 56 ALA B N 1
ATOM 1777 C CA . ALA B 1 56 ? -13.564 165.586 41.604 1.00 90.80 56 ALA B CA 1
ATOM 1778 C C . ALA B 1 56 ? -14.536 164.764 42.446 1.00 98.25 56 ALA B C 1
ATOM 1779 O O . ALA B 1 56 ? -14.193 163.681 42.916 1.00 96.33 56 ALA B O 1
ATOM 1781 N N . ALA B 1 57 ? -15.747 165.282 42.630 1.00 101.26 57 ALA B N 1
ATOM 1782 C CA . ALA B 1 57 ? -16.756 164.603 43.438 1.00 96.63 57 ALA B CA 1
ATOM 1783 C C . ALA B 1 57 ? -17.273 163.343 42.753 1.00 97.32 57 ALA B C 1
ATOM 1784 O O . ALA B 1 57 ? -17.339 162.279 43.369 1.00 96.96 57 ALA B O 1
ATOM 1786 N N . VAL B 1 58 ? -17.640 163.465 41.479 1.00 90.08 58 VAL B N 1
ATOM 1787 C CA . VAL B 1 58 ? -18.190 162.336 40.735 1.00 87.47 58 VAL B CA 1
ATOM 1788 C C . VAL B 1 58 ? -17.148 161.235 40.557 1.00 85.50 58 VAL B C 1
ATOM 1789 O O . VAL B 1 58 ? -17.428 160.060 40.798 1.00 83.92 58 VAL B O 1
ATOM 1793 N N . TRP B 1 59 ? -15.945 161.622 40.140 1.00 74.25 59 TRP B N 1
ATOM 1794 C CA . TRP B 1 59 ? -14.862 160.666 39.932 1.00 82.95 59 TRP B CA 1
ATOM 1795 C C . TRP B 1 59 ? -14.485 159.930 41.217 1.00 81.76 59 TRP B C 1
ATOM 1796 O 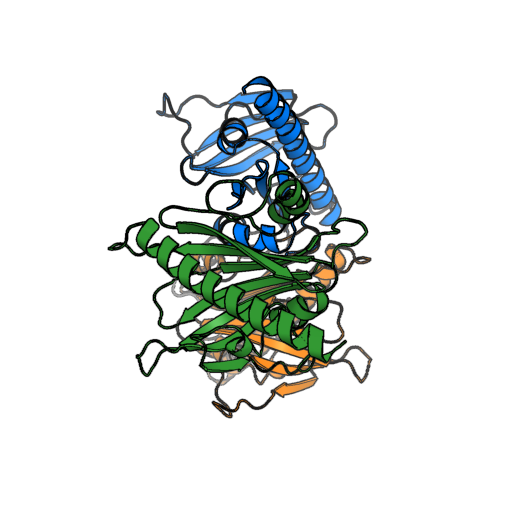O . TRP B 1 59 ? -14.170 158.741 41.185 1.00 90.05 59 TRP B O 1
ATOM 1807 N N . ALA B 1 60 ? -14.528 160.636 42.344 1.00 86.25 60 ALA B N 1
ATOM 1808 C CA . ALA B 1 60 ? -14.166 160.051 43.634 1.00 89.79 60 ALA B CA 1
ATOM 1809 C C . ALA B 1 60 ? -15.097 158.907 44.025 1.00 95.10 60 ALA B C 1
ATOM 1810 O O . ALA B 1 60 ? -14.724 158.033 44.809 1.00 86.75 60 ALA B O 1
ATOM 1812 N N . ILE B 1 61 ? -16.318 158.935 43.497 1.00 105.23 61 ILE B N 1
ATOM 1813 C CA . ILE B 1 61 ? -17.264 157.838 43.673 1.00 96.62 61 ILE B CA 1
ATOM 1814 C C . ILE B 1 61 ? -16.960 156.688 42.715 1.00 86.71 61 ILE B C 1
ATOM 1815 O O . ILE B 1 61 ? -16.920 155.523 43.115 1.00 77.87 61 ILE B O 1
ATOM 1820 N N . VAL B 1 62 ? -16.738 157.032 41.450 1.00 78.19 62 VAL B N 1
ATOM 1821 C CA . VAL B 1 62 ? -16.535 156.043 40.397 1.00 73.92 62 VAL B CA 1
ATOM 1822 C C . VAL B 1 62 ? -15.225 155.285 40.582 1.00 81.49 62 VAL B C 1
ATOM 1823 O O . VAL B 1 62 ? -15.152 154.084 40.316 1.00 74.57 62 VAL B O 1
ATOM 1827 N N . ARG B 1 63 ? -14.198 155.984 41.057 1.00 96.06 63 ARG B N 1
ATOM 1828 C CA . ARG B 1 63 ? -12.857 155.410 41.143 1.00 96.93 63 ARG B CA 1
ATOM 1829 C C . ARG B 1 63 ? -12.733 154.319 42.204 1.00 84.57 63 ARG B C 1
ATOM 1830 O O . ARG B 1 63 ? -11.756 153.569 42.211 1.00 93.10 63 ARG B O 1
ATOM 1838 N N . ARG B 1 64 ? -13.719 154.212 43.089 1.00 67.35 64 ARG B N 1
ATOM 1839 C CA . ARG B 1 64 ? -13.628 153.231 44.160 1.00 78.84 64 ARG B CA 1
ATOM 1840 C C . ARG B 1 64 ? -14.108 151.869 43.680 1.00 78.79 64 ARG B C 1
ATOM 1841 O O . ARG B 1 64 ? -15.287 151.671 43.388 1.00 78.77 64 ARG B O 1
ATOM 1849 N N . PHE B 1 65 ? -13.174 150.927 43.632 1.00 88.07 65 PHE B N 1
ATOM 1850 C CA . PHE B 1 65 ? -13.432 149.578 43.150 1.00 87.77 65 PHE B CA 1
ATOM 1851 C C . PHE B 1 65 ? -14.048 148.730 44.256 1.00 94.59 65 PHE B C 1
ATOM 1852 O O . PHE B 1 65 ? -14.675 147.704 43.994 1.00 93.74 65 PHE B O 1
ATOM 1860 N N . ASP B 1 66 ? -13.872 149.178 45.496 1.00 101.88 66 ASP B N 1
ATOM 1861 C CA . ASP B 1 66 ? -14.339 148.430 46.656 1.00 109.58 66 ASP B CA 1
ATOM 1862 C C . ASP B 1 66 ? -15.781 148.765 47.038 1.00 117.25 66 ASP B C 1
ATOM 1863 O O . ASP B 1 66 ? -16.360 148.116 47.910 1.00 114.57 66 ASP B O 1
ATOM 1868 N N . CYS B 1 67 ? -16.361 149.769 46.384 1.00 124.55 67 CYS B N 1
ATOM 1869 C CA . CYS B 1 67 ? -17.715 150.212 46.717 1.00 117.61 67 CYS B CA 1
ATOM 1870 C C . CYS B 1 67 ? -18.647 150.318 45.510 1.00 109.39 67 CYS B C 1
ATOM 1871 O O . CYS B 1 67 ? -19.016 151.422 45.106 1.00 104.60 67 CYS B O 1
ATOM 1874 N N . PRO B 1 68 ? -19.035 149.172 44.929 1.00 100.73 68 PRO B N 1
ATOM 1875 C CA . PRO B 1 68 ? -20.026 149.175 43.850 1.00 94.87 68 PRO B CA 1
ATOM 1876 C C . PRO B 1 68 ? -21.403 149.579 44.363 1.00 88.18 68 PRO B C 1
ATOM 1877 O O . PRO B 1 68 ? -22.137 150.288 43.676 1.00 84.09 68 PRO B O 1
ATOM 1881 N N . GLN B 1 69 ? -21.729 149.143 45.577 1.00 88.49 69 GLN B N 1
ATOM 1882 C CA . GLN B 1 69 ? -23.071 149.296 46.133 1.00 94.34 69 GLN B CA 1
ATOM 1883 C C . GLN B 1 69 ? -23.504 150.748 46.324 1.00 95.82 69 GLN B C 1
ATOM 1884 O O . GLN B 1 69 ? -24.688 151.021 46.524 1.00 102.25 69 GLN B O 1
ATOM 1890 N N . VAL B 1 70 ? -22.552 151.674 46.272 1.00 94.38 70 VAL B N 1
ATOM 1891 C CA . VAL B 1 70 ? -22.867 153.087 46.437 1.00 90.96 70 VAL B CA 1
ATOM 1892 C C . VAL B 1 70 ? -23.787 153.601 45.324 1.00 100.01 70 VAL B C 1
ATOM 1893 O O . VAL B 1 70 ? -24.885 154.083 45.606 1.00 102.30 70 VAL B O 1
ATOM 1897 N N . TYR B 1 71 ? -23.339 153.534 44.070 1.00 102.04 71 TYR B N 1
ATOM 1898 C CA . TYR B 1 71 ? -24.188 153.958 42.951 1.00 104.27 71 TYR B CA 1
ATOM 1899 C C . TYR B 1 71 ? -24.831 152.844 42.103 1.00 107.26 71 TYR B C 1
ATOM 1900 O O . TYR B 1 71 ? -25.599 153.140 41.187 1.00 113.82 71 TYR B O 1
ATOM 1909 N N . LYS B 1 72 ? -24.535 151.579 42.395 1.00 96.68 72 LYS B N 1
ATOM 1910 C CA . LYS B 1 72 ? -25.121 150.475 41.625 1.00 84.78 72 LYS B CA 1
ATOM 1911 C C . LYS B 1 72 ? -26.241 149.794 42.402 1.00 80.90 72 LYS B C 1
ATOM 1912 O O . LYS B 1 72 ? -26.029 149.299 43.508 1.00 87.84 72 LYS B O 1
ATOM 1918 N N . HIS B 1 73 ? -27.427 149.753 41.806 1.00 72.28 73 HIS B N 1
ATOM 1919 C CA . HIS B 1 73 ? -28.630 149.350 42.528 1.00 79.42 73 HIS B CA 1
ATOM 1920 C C . HIS B 1 73 ? -28.735 147.848 42.809 1.00 76.74 73 HIS B C 1
ATOM 1921 O O . HIS B 1 73 ? -29.240 147.448 43.857 1.00 82.38 73 HIS B O 1
ATOM 1928 N N . PHE B 1 74 ? -28.257 147.019 41.888 1.00 75.20 74 PHE B N 1
ATOM 1929 C CA . PHE B 1 74 ? -28.492 145.578 41.979 1.00 75.05 74 PHE B CA 1
ATOM 1930 C C . PHE B 1 74 ? -27.382 144.798 42.697 1.00 76.50 74 PHE B C 1
ATOM 1931 O O . PHE B 1 74 ? -27.399 143.567 42.713 1.00 68.89 74 PHE B O 1
ATOM 1939 N N . ILE B 1 75 ? -26.417 145.507 43.279 1.00 89.00 75 ILE B N 1
ATOM 1940 C CA . ILE B 1 75 ? -25.317 144.859 44.000 1.00 103.93 75 ILE B CA 1
ATOM 1941 C C . ILE B 1 75 ? -25.444 144.983 45.526 1.00 103.75 75 ILE B C 1
ATOM 1942 O O . ILE B 1 75 ? -25.368 146.085 46.069 1.00 110.99 75 ILE B O 1
ATOM 1947 N N . ARG B 1 76 ? -25.620 143.853 46.213 1.00 100.38 76 ARG B N 1
ATOM 1948 C CA . ARG B 1 76 ? -25.803 143.850 47.670 1.00 107.13 76 ARG B CA 1
ATOM 1949 C C . ARG B 1 76 ? -24.509 144.074 48.461 1.00 118.98 76 ARG B C 1
ATOM 1950 O O . ARG B 1 76 ? -24.469 144.902 49.372 1.00 131.87 76 ARG B O 1
ATOM 1958 N N . SER B 1 77 ? -23.462 143.326 48.123 1.00 104.39 77 SER B N 1
ATOM 1959 C CA . SER B 1 77 ? -22.184 143.425 48.825 1.00 93.91 77 SER B CA 1
ATOM 1960 C C . SER B 1 77 ? -21.009 143.186 47.887 1.00 88.74 77 SER B C 1
ATOM 1961 O O . SER B 1 77 ? -21.160 142.596 46.818 1.00 69.97 77 SER B O 1
ATOM 1964 N N . CYS B 1 78 ? -19.836 143.647 48.306 1.00 113.50 78 CYS B N 1
ATOM 1965 C CA . CYS B 1 78 ? -18.622 143.525 47.512 1.00 121.95 78 CYS B CA 1
ATOM 1966 C C . CYS B 1 78 ? -17.488 142.922 48.329 1.00 125.00 78 CYS B C 1
ATOM 1967 O O . CYS B 1 78 ? -17.154 143.412 49.408 1.00 114.27 78 CYS B O 1
ATOM 1970 N N . ALA B 1 79 ? -16.907 141.851 47.806 1.00 145.44 79 ALA B N 1
ATOM 1971 C CA . ALA B 1 79 ? -15.761 141.212 48.429 1.00 147.16 79 ALA B CA 1
ATOM 1972 C C . ALA B 1 79 ? -14.600 141.232 47.452 1.00 143.94 79 ALA B C 1
ATOM 1973 O O . ALA B 1 79 ? -14.744 140.815 46.307 1.00 146.55 79 ALA B O 1
ATOM 1975 N N . LEU B 1 80 ? -13.452 141.728 47.889 1.00 119.93 80 LEU B N 1
ATOM 1976 C CA . LEU B 1 80 ? -12.279 141.722 47.029 1.00 124.05 80 LEU B CA 1
ATOM 1977 C C . LEU B 1 80 ? -11.224 140.789 47.609 1.00 130.76 80 LEU B C 1
ATOM 1978 O O . LEU B 1 80 ? -11.016 140.753 48.821 1.00 139.42 80 LEU B O 1
ATOM 1983 N N . ARG B 1 81 ? -10.571 140.024 46.741 1.00 155.99 81 ARG B N 1
ATOM 1984 C CA . ARG B 1 81 ? -9.527 139.103 47.173 1.00 161.09 81 ARG B CA 1
ATOM 1985 C C . ARG B 1 81 ? -8.310 139.882 47.664 1.00 162.69 81 ARG B C 1
ATOM 1986 O O . ARG B 1 81 ? -7.975 140.924 47.098 1.00 163.11 81 ARG B O 1
ATOM 1994 N N . PRO B 1 82 ? -7.652 139.394 48.731 1.00 159.74 82 PRO B N 1
ATOM 1995 C CA . PRO B 1 82 ? -6.454 140.100 49.199 1.00 164.94 82 PRO B CA 1
ATOM 1996 C C . PRO B 1 82 ? -5.300 140.008 48.202 1.00 167.88 82 PRO B C 1
ATOM 1997 O O . PRO B 1 82 ? -5.139 138.989 47.532 1.00 176.03 82 PRO B O 1
ATOM 2001 N N . ASP B 1 83 ? -4.518 141.079 48.108 1.00 166.59 83 ASP B N 1
ATOM 2002 C CA . ASP B 1 83 ? -3.357 141.152 47.223 1.00 165.06 83 ASP B CA 1
ATOM 2003 C C . ASP B 1 83 ? -2.077 141.077 48.060 1.00 173.94 83 ASP B C 1
ATOM 2004 O O . ASP B 1 83 ? -1.944 141.814 49.037 1.00 176.69 83 ASP B O 1
ATOM 2009 N N . PRO B 1 84 ? -1.148 140.161 47.715 1.00 184.58 84 PRO B N 1
ATOM 2010 C CA . PRO B 1 84 ? 0.092 140.090 48.501 1.00 187.98 84 PRO B CA 1
ATOM 2011 C C . PRO B 1 84 ? 0.929 141.373 48.473 1.00 194.84 84 PRO B C 1
ATOM 2012 O O . PRO B 1 84 ? 1.480 141.752 49.507 1.00 197.30 84 PRO B O 1
ATOM 2016 N N . ASP B 1 85 ? 1.021 142.026 47.317 1.00 167.94 85 ASP B N 1
ATOM 2017 C CA . ASP B 1 85 ? 1.836 143.234 47.179 1.00 157.25 85 ASP B CA 1
ATOM 2018 C C . ASP B 1 85 ? 1.295 144.402 48.001 1.00 149.79 85 ASP B C 1
ATOM 2019 O O . ASP B 1 85 ? 2.061 145.147 48.613 1.00 145.28 85 ASP B O 1
ATOM 2024 N N . ALA B 1 86 ? -0.024 144.564 47.999 1.00 158.75 86 ALA B N 1
ATOM 2025 C CA . ALA B 1 86 ? -0.665 145.670 48.701 1.00 143.73 86 ALA B CA 1
ATOM 2026 C C . ALA B 1 86 ? -2.001 145.250 49.309 1.00 140.24 86 ALA B C 1
ATOM 2027 O O . ALA B 1 86 ? -2.776 144.542 48.673 1.00 142.47 86 ALA B O 1
ATOM 2029 N N . GLY B 1 87 ? -2.255 145.649 50.552 1.00 154.72 87 GLY B N 1
ATOM 2030 C CA . GLY B 1 87 ? -3.523 145.337 51.183 1.00 156.27 87 GLY B CA 1
ATOM 2031 C C . GLY B 1 87 ? -4.744 146.087 50.677 1.00 166.09 87 GLY B C 1
ATOM 2032 O O . GLY B 1 87 ? -5.713 145.474 50.229 1.00 168.71 87 GLY B O 1
ATOM 2033 N N . ASP B 1 88 ? -4.724 147.413 50.810 1.00 167.67 88 ASP B N 1
ATOM 2034 C CA . ASP B 1 88 ? -5.852 148.250 50.391 1.00 164.13 88 ASP B CA 1
ATOM 2035 C C . ASP B 1 88 ? -5.684 149.141 49.149 1.00 158.16 88 ASP B C 1
ATOM 2036 O O . ASP B 1 88 ? -6.628 149.834 48.767 1.00 159.59 88 ASP B O 1
ATOM 2041 N N . GLU B 1 89 ? -4.505 149.156 48.534 1.00 154.74 89 GLU B N 1
ATOM 2042 C CA . GLU B 1 89 ? -4.303 150.016 47.367 1.00 154.98 89 GLU B CA 1
ATOM 2043 C C . GLU B 1 89 ? -5.056 149.448 46.166 1.00 155.85 89 GLU B C 1
ATOM 2044 O O . GLU B 1 89 ? -5.309 148.247 46.101 1.00 157.91 89 GLU B O 1
ATOM 2050 N N . LEU B 1 90 ? -5.431 150.313 45.229 1.00 142.67 90 LEU B N 1
ATOM 2051 C CA . LEU B 1 90 ? -6.118 149.878 44.018 1.00 137.26 90 LEU B CA 1
ATOM 2052 C C . LEU B 1 90 ? -5.182 149.888 42.811 1.00 127.69 90 LEU B C 1
ATOM 2053 O O . LEU B 1 90 ? -4.661 150.933 42.420 1.00 119.34 90 LEU B O 1
ATOM 2058 N N . ARG B 1 91 ? -4.968 148.709 42.235 1.00 115.99 91 ARG B N 1
ATOM 2059 C CA . ARG B 1 91 ? -4.117 148.545 41.062 1.00 116.33 91 ARG B CA 1
ATOM 2060 C C . ARG B 1 91 ? -4.837 147.679 40.043 1.00 98.54 91 ARG B C 1
ATOM 2061 O O . ARG B 1 91 ? -5.654 146.844 40.425 1.00 97.45 91 ARG B O 1
ATOM 2069 N N . PRO B 1 92 ? -4.540 147.864 38.745 1.00 97.23 92 PRO B N 1
ATOM 2070 C CA . PRO B 1 92 ? -5.175 146.971 37.771 1.00 95.71 92 PRO B CA 1
ATOM 2071 C C . PRO B 1 92 ? -4.848 145.512 38.065 1.00 93.46 92 PRO B C 1
ATOM 2072 O O . PRO B 1 92 ? -3.703 145.191 38.382 1.00 97.93 92 PRO B O 1
ATOM 2076 N N . GLY B 1 93 ? -5.849 144.645 37.971 1.00 96.24 93 GLY B N 1
ATOM 2077 C CA . GLY B 1 93 ? -5.657 143.239 38.267 1.00 96.26 93 GLY B CA 1
ATOM 2078 C C . GLY B 1 93 ? -6.318 142.748 39.541 1.00 102.86 93 GLY B C 1
ATOM 2079 O O . GLY B 1 93 ? -6.320 141.548 39.812 1.00 102.90 93 GLY B O 1
ATOM 2080 N N . ARG B 1 94 ? -6.871 143.665 40.328 1.00 115.88 94 ARG B N 1
ATOM 2081 C CA . ARG B 1 94 ? -7.611 143.285 41.529 1.00 117.93 94 ARG B CA 1
ATOM 2082 C C . ARG B 1 94 ? -8.956 142.676 41.158 1.00 104.90 94 ARG B C 1
ATOM 2083 O O . ARG B 1 94 ? -9.679 143.217 40.321 1.00 94.82 94 ARG B O 1
ATOM 2091 N N . LEU B 1 95 ? -9.294 141.554 41.785 1.00 92.87 95 LEU B N 1
ATOM 2092 C CA . LEU B 1 95 ? -10.555 140.878 41.502 1.00 108.13 95 LEU B CA 1
ATOM 2093 C C . LEU B 1 95 ? -11.541 141.013 42.658 1.00 104.86 95 LEU B C 1
ATOM 2094 O O . LEU B 1 95 ? -11.236 140.641 43.791 1.00 104.48 95 LEU B O 1
ATOM 2099 N N . ARG B 1 96 ? -12.724 141.545 42.362 1.00 93.08 96 ARG B N 1
ATOM 2100 C CA . ARG B 1 96 ? -13.779 141.666 43.363 1.00 83.32 96 ARG B CA 1
ATOM 2101 C C . ARG B 1 96 ? -14.917 140.692 43.079 1.00 87.22 96 ARG B C 1
ATOM 2102 O O . ARG B 1 96 ? -15.217 140.390 41.923 1.00 91.71 96 ARG B O 1
ATOM 2110 N N . GLU B 1 97 ? -15.532 140.194 44.148 1.00 87.93 97 GLU B N 1
ATOM 2111 C CA . GLU B 1 97 ? -16.720 139.356 44.044 1.00 98.09 97 GLU B CA 1
ATOM 2112 C C . GLU B 1 97 ? -17.936 140.119 44.543 1.00 102.83 97 GLU B C 1
ATOM 2113 O O . GLU B 1 97 ? -18.042 140.423 45.732 1.00 110.74 97 GLU B O 1
ATOM 2119 N N . VAL B 1 98 ? -18.852 140.427 43.633 1.00 98.69 98 VAL B N 1
ATOM 2120 C CA . VAL B 1 98 ? -20.043 141.182 43.989 1.00 95.27 98 VAL B CA 1
ATOM 2121 C C . VAL B 1 98 ? -21.269 140.277 44.053 1.00 86.23 98 VAL B C 1
ATOM 2122 O O . VAL B 1 98 ? -21.547 139.521 43.123 1.00 89.44 98 VAL B O 1
ATOM 2126 N N . SER B 1 99 ? -21.986 140.338 45.170 1.00 91.72 99 SER B N 1
ATOM 2127 C CA . SER B 1 99 ? -23.248 139.621 45.301 1.00 90.12 99 SER B CA 1
ATOM 2128 C C . SER B 1 99 ? -24.333 140.386 44.554 1.00 94.85 99 SER B C 1
ATOM 2129 O O . SER B 1 99 ? -24.385 141.615 44.602 1.00 105.82 99 SER B O 1
ATOM 2132 N N . VAL B 1 100 ? -25.189 139.656 43.851 1.00 94.95 100 VAL B N 1
ATOM 2133 C CA . VAL B 1 100 ? -26.194 140.270 42.994 1.00 94.02 100 VAL B CA 1
ATOM 2134 C C . VAL B 1 100 ? -27.585 139.868 43.456 1.00 105.17 100 VAL B C 1
ATOM 2135 O O . VAL B 1 100 ? -27.750 138.832 44.102 1.00 106.61 100 VAL B O 1
ATOM 2139 N N . ILE B 1 101 ? -28.584 140.687 43.141 1.00 104.50 101 ILE B N 1
ATOM 2140 C CA . ILE B 1 101 ? -29.955 140.283 43.387 1.00 99.23 101 ILE B CA 1
ATOM 2141 C C . ILE B 1 101 ? -30.584 139.839 42.061 1.00 89.63 101 ILE B C 1
ATOM 2142 O O . ILE B 1 101 ? -31.015 140.651 41.243 1.00 81.88 101 ILE B O 1
ATOM 2147 N N . SER B 1 102 ? -30.628 138.526 41.857 1.00 97.79 102 SER B N 1
ATOM 2148 C CA . SER B 1 102 ? -31.264 137.949 40.678 1.00 120.08 102 SER B CA 1
ATOM 2149 C C . SER B 1 102 ? -32.627 137.368 41.012 1.00 120.43 102 SER B C 1
ATOM 2150 O O . SER B 1 102 ? -33.352 136.903 40.131 1.00 125.03 102 SER B O 1
ATOM 2153 N N . GLY B 1 103 ? -32.970 137.400 42.293 1.00 105.54 103 GLY B N 1
ATOM 2154 C CA . GLY B 1 103 ? -34.050 136.579 42.801 1.00 103.81 103 GLY B CA 1
ATOM 2155 C C . GLY B 1 103 ? -33.535 135.174 43.076 1.00 114.78 103 GLY B C 1
ATOM 2156 O O . GLY B 1 103 ? -34.320 134.245 43.256 1.00 106.35 103 GLY B O 1
ATOM 2157 N N . LEU B 1 104 ? -32.210 135.022 43.086 1.00 139.11 104 LEU B N 1
ATOM 2158 C CA . LEU B 1 104 ? -31.551 133.754 43.416 1.00 132.59 104 LEU B CA 1
ATOM 2159 C C . LEU B 1 104 ? -30.413 133.994 44.412 1.00 131.49 104 LEU B C 1
ATOM 2160 O O . LEU B 1 104 ? -29.706 134.996 44.313 1.00 132.26 104 LEU B O 1
ATOM 2165 N N . PRO B 1 105 ? -30.233 133.074 45.377 1.00 136.04 105 PRO B N 1
ATOM 2166 C CA . PRO B 1 105 ? -29.298 133.306 46.485 1.00 138.54 105 PRO B CA 1
ATOM 2167 C C . PRO B 1 105 ? -27.817 133.258 46.107 1.00 149.93 105 PRO B C 1
ATOM 2168 O O . PRO B 1 105 ? -27.033 134.062 46.610 1.00 146.85 105 PRO B O 1
ATOM 2172 N N . ALA B 1 106 ? -27.451 132.338 45.220 1.00 164.66 106 ALA B N 1
ATOM 2173 C CA . ALA B 1 106 ? -26.048 132.054 44.937 1.00 164.03 106 ALA B CA 1
ATOM 2174 C C . A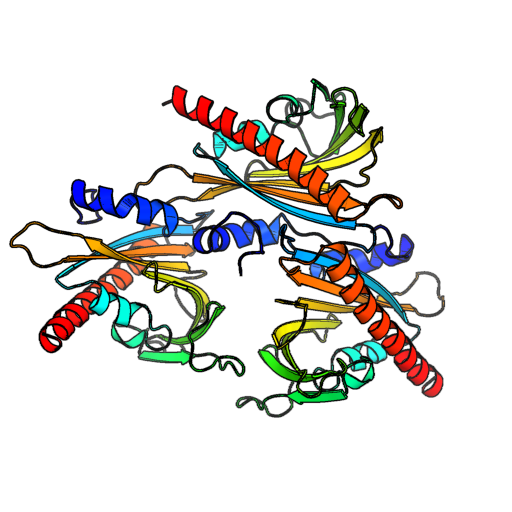LA B 1 106 ? -25.505 132.909 43.800 1.00 156.45 106 ALA B C 1
ATOM 2175 O O . ALA B 1 106 ? -24.367 132.721 43.365 1.00 159.18 106 ALA B O 1
ATOM 2177 N N . SER B 1 107 ? -26.323 133.836 43.311 1.00 128.81 107 SER B N 1
ATOM 2178 C CA . SER B 1 107 ? -25.911 134.695 42.210 1.00 111.12 107 SER B CA 1
ATOM 2179 C C . SER B 1 107 ? -24.750 135.590 42.631 1.00 111.72 107 SER B C 1
ATOM 2180 O O . SER B 1 107 ? -24.857 136.358 43.589 1.00 102.64 107 SER B O 1
ATOM 2183 N N . THR B 1 108 ? -23.647 135.491 41.895 1.00 125.40 108 THR B N 1
ATOM 2184 C CA . THR B 1 108 ? -22.445 136.263 42.185 1.00 121.30 108 THR B CA 1
ATOM 2185 C C . THR B 1 108 ? -21.630 136.490 40.911 1.00 117.45 108 THR B C 1
ATOM 2186 O O . THR B 1 108 ? -21.657 135.671 39.992 1.00 138.00 108 THR B O 1
ATOM 2190 N N . SER B 1 109 ? -20.917 137.611 40.860 1.00 98.25 109 SER B N 1
ATOM 2191 C CA . SER B 1 109 ? -20.106 137.962 39.697 1.00 96.87 109 SER B CA 1
ATOM 2192 C C . SER B 1 109 ? -18.675 138.290 40.113 1.00 103.43 109 SER B C 1
ATOM 2193 O O . SER B 1 109 ? -18.453 138.933 41.138 1.00 113.45 109 SER B O 1
ATOM 2196 N N . THR B 1 110 ? -17.708 137.840 39.319 1.00 99.64 110 THR B N 1
ATOM 2197 C CA . THR B 1 110 ? -16.303 138.141 39.579 1.00 93.74 110 THR B CA 1
ATOM 2198 C C . THR B 1 110 ? -15.794 139.157 38.568 1.00 87.25 110 THR B C 1
ATOM 2199 O O . THR B 1 110 ? -15.724 138.875 37.372 1.00 92.32 110 THR B O 1
ATOM 2203 N N . GLU B 1 111 ? -15.438 140.340 39.054 1.00 84.13 111 GLU B N 1
ATOM 2204 C CA . GLU B 1 111 ? -15.005 141.418 38.177 1.00 90.20 111 GLU B CA 1
ATOM 2205 C C . GLU B 1 111 ? -13.561 141.812 38.459 1.00 97.65 111 GLU B C 1
ATOM 2206 O O . GLU B 1 111 ? -13.145 141.916 39.613 1.00 107.67 111 GLU B O 1
ATOM 2212 N N . ARG B 1 112 ? -12.803 142.024 37.389 1.00 92.33 112 ARG B N 1
ATOM 2213 C CA . ARG B 1 112 ? -11.386 142.343 37.487 1.00 85.83 112 ARG B CA 1
ATOM 2214 C C . ARG B 1 112 ? -11.107 143.755 36.985 1.00 78.44 112 ARG B C 1
ATOM 2215 O O . ARG B 1 112 ? -11.583 144.151 35.922 1.00 82.44 112 ARG B O 1
ATOM 2223 N N . LEU B 1 113 ? -10.336 144.506 37.765 1.00 85.39 113 LEU B N 1
ATOM 2224 C CA . LEU B 1 113 ? -9.986 145.885 37.441 1.00 88.86 113 LEU B CA 1
ATOM 2225 C C . LEU B 1 113 ? -9.045 145.949 36.236 1.00 84.47 113 LEU B C 1
ATOM 2226 O O . LEU B 1 113 ? -8.038 145.243 36.192 1.00 80.89 113 LEU B O 1
ATOM 2231 N N . ASP B 1 114 ? -9.389 146.784 35.257 1.00 94.94 114 ASP B N 1
ATOM 2232 C CA . ASP B 1 114 ? -8.596 146.937 34.034 1.00 101.10 114 ASP B CA 1
ATOM 2233 C C . ASP B 1 114 ? -7.809 148.239 34.029 1.00 101.34 114 ASP B C 1
ATOM 2234 O O . ASP B 1 114 ? -6.583 148.243 33.917 1.00 105.93 114 ASP B O 1
ATOM 2239 N N . LEU B 1 115 ? -8.542 149.345 34.096 1.00 86.48 115 LEU B N 1
ATOM 2240 C CA . LEU B 1 115 ? -7.957 150.672 33.972 1.00 81.08 115 LEU B CA 1
ATOM 2241 C C . LEU B 1 115 ? -8.332 151.591 35.129 1.00 93.84 115 LEU B C 1
ATOM 2242 O O . LEU B 1 115 ? -9.502 151.700 35.498 1.00 98.86 115 LEU B O 1
ATOM 2247 N N . LEU B 1 116 ? -7.323 152.226 35.715 1.00 97.71 116 LEU B N 1
ATOM 2248 C CA . LEU B 1 116 ? -7.542 153.273 36.701 1.00 83.51 116 LEU B CA 1
ATOM 2249 C C . LEU B 1 116 ? -6.602 154.447 36.439 1.00 81.03 116 LEU B C 1
ATOM 2250 O O . LEU B 1 116 ? -5.388 154.324 36.595 1.00 83.81 116 LEU B O 1
ATOM 2255 N N . ASP B 1 117 ? -7.167 155.592 36.072 1.00 86.55 117 ASP B N 1
ATOM 2256 C CA . ASP B 1 117 ? -6.364 156.751 35.699 1.00 92.04 117 ASP B CA 1
ATOM 2257 C C . ASP B 1 117 ? -6.795 157.961 36.518 1.00 98.50 117 ASP B C 1
ATOM 2258 O O . ASP B 1 117 ? -7.911 158.455 36.369 1.00 103.69 117 ASP B O 1
ATOM 2263 N N . ASP B 1 118 ? -5.904 158.436 37.382 1.00 106.29 118 ASP B N 1
ATOM 2264 C CA . ASP B 1 118 ? -6.227 159.531 38.289 1.00 110.48 118 ASP B CA 1
ATOM 2265 C C . ASP B 1 118 ? -6.167 160.889 37.599 1.00 112.07 118 ASP B C 1
ATOM 2266 O O . ASP B 1 118 ? -7.025 161.743 37.822 1.00 114.52 118 ASP B O 1
ATOM 2271 N N . ALA B 1 119 ? -5.155 161.082 36.760 1.00 106.81 119 ALA B N 1
ATOM 2272 C CA . ALA B 1 119 ? -4.960 162.353 36.071 1.00 109.92 119 ALA B CA 1
ATOM 2273 C C . ALA B 1 119 ? -6.006 162.579 34.982 1.00 105.17 119 ALA B C 1
ATOM 2274 O O . ALA B 1 119 ? -6.534 163.682 34.836 1.00 103.49 119 ALA B O 1
ATOM 2276 N N . ARG B 1 120 ? -6.297 161.532 34.217 1.00 107.40 120 ARG B N 1
ATOM 2277 C CA . ARG B 1 120 ? -7.213 161.637 33.086 1.00 104.19 120 ARG B CA 1
ATOM 2278 C C . ARG B 1 120 ? -8.642 161.210 33.444 1.00 102.14 120 ARG B C 1
ATOM 2279 O O . ARG B 1 120 ? -9.542 161.262 32.603 1.00 86.63 120 ARG B O 1
ATOM 2287 N N . ARG B 1 121 ? -8.835 160.799 34.697 1.00 119.59 121 ARG B N 1
ATOM 2288 C CA . ARG B 1 121 ? -10.149 160.427 35.233 1.00 124.09 121 ARG B CA 1
ATOM 2289 C C . ARG B 1 121 ? -10.838 159.355 34.390 1.00 115.42 121 ARG B C 1
ATOM 2290 O O . ARG B 1 121 ? -11.910 159.584 33.826 1.00 108.07 121 ARG B O 1
ATOM 2298 N N . ALA B 1 122 ? -10.220 158.180 34.328 1.00 85.75 122 ALA B N 1
ATOM 2299 C CA . ALA B 1 122 ? -10.744 157.070 33.542 1.00 80.07 122 ALA B CA 1
ATOM 2300 C C . ALA B 1 122 ? -10.722 155.770 34.339 1.00 69.79 122 ALA B C 1
ATOM 2301 O O . ALA B 1 122 ? -9.697 155.389 34.904 1.00 64.86 122 ALA B O 1
ATOM 2303 N N . PHE B 1 123 ? -11.863 155.092 34.370 1.00 64.88 123 PHE B N 1
ATOM 2304 C CA . PHE B 1 123 ? -12.017 153.860 35.130 1.00 63.51 123 PHE B CA 1
ATOM 2305 C C . PHE B 1 123 ? -12.462 152.735 34.210 1.00 71.27 123 PHE B C 1
ATOM 2306 O O . PHE B 1 123 ? -13.169 152.974 33.233 1.00 85.31 123 PHE B O 1
ATOM 2314 N N . GLY B 1 124 ? -12.050 151.509 34.518 1.00 71.93 124 GLY B N 1
ATOM 2315 C CA . GLY B 1 124 ? -12.476 150.366 33.734 1.00 73.87 124 GLY B CA 1
ATOM 2316 C C . GLY B 1 124 ? -12.377 149.034 34.452 1.00 72.99 124 GLY B C 1
ATOM 2317 O O . GLY B 1 124 ? -11.564 148.863 35.360 1.00 73.03 124 GLY B O 1
ATOM 2318 N N . PHE B 1 125 ? -13.206 148.084 34.029 1.00 67.00 125 PHE B N 1
ATOM 2319 C CA . PHE B 1 125 ? -13.207 146.743 34.604 1.00 60.97 125 PHE B CA 1
ATOM 2320 C C . PHE B 1 125 ? -13.796 145.738 33.625 1.00 62.92 125 PHE B C 1
ATOM 2321 O O . PHE B 1 125 ? -14.468 146.112 32.662 1.00 57.07 125 PHE B O 1
ATOM 2329 N N . THR B 1 126 ? -13.534 144.461 33.877 1.00 74.53 126 THR B N 1
ATOM 2330 C CA . THR B 1 126 ? -14.067 143.387 33.050 1.00 74.05 126 THR B CA 1
ATOM 2331 C C . THR B 1 126 ? -14.542 142.234 33.927 1.00 71.82 126 THR B C 1
ATOM 2332 O O . THR B 1 126 ? -14.107 142.092 35.070 1.00 78.97 126 THR B O 1
ATOM 2336 N N . ILE B 1 127 ? -15.428 141.406 33.386 1.00 67.30 127 ILE B N 1
ATOM 2337 C CA . ILE B 1 127 ? -15.970 140.290 34.146 1.00 78.25 127 ILE B CA 1
ATOM 2338 C C . ILE B 1 127 ? -15.270 138.986 33.771 1.00 90.03 127 ILE B C 1
ATOM 2339 O O . ILE B 1 127 ? -15.470 138.452 32.680 1.00 94.27 127 ILE B O 1
ATOM 2344 N N . THR B 1 128 ? -14.457 138.479 34.694 1.00 89.56 128 THR B N 1
ATOM 2345 C CA . THR B 1 128 ? -13.685 137.261 34.468 1.00 88.69 128 THR B CA 1
ATOM 2346 C C . THR B 1 128 ? -14.569 136.022 34.480 1.00 92.92 128 THR B C 1
ATOM 2347 O O . THR B 1 128 ? -14.378 135.107 33.680 1.00 103.91 128 THR B O 1
ATOM 2351 N N . GLY B 1 129 ? -15.529 135.995 35.399 1.00 76.72 129 GLY B N 1
ATOM 2352 C CA . GLY B 1 129 ? -16.421 134.859 35.530 1.00 87.13 129 GLY B CA 1
ATOM 2353 C C . GLY B 1 129 ? -17.596 135.124 36.450 1.00 107.87 129 GLY B C 1
ATOM 2354 O O . GLY B 1 129 ? -17.607 136.102 37.197 1.00 97.74 129 GLY B O 1
ATOM 2355 N N . GLY B 1 130 ? -18.597 134.251 36.382 1.00 157.92 130 GLY B N 1
ATOM 2356 C CA . GLY B 1 130 ? -19.773 134.355 37.227 1.00 170.10 130 GLY B CA 1
ATOM 2357 C C . GLY B 1 130 ? -20.990 133.762 36.543 1.00 177.44 130 GLY B C 1
ATOM 2358 O O . GLY B 1 130 ? -20.903 133.326 35.393 1.00 190.90 130 GLY B O 1
ATOM 2359 N N . GLU B 1 131 ? -22.126 133.748 37.236 1.00 185.90 131 GLU B N 1
ATOM 2360 C CA . GLU B 1 131 ? -23.356 133.253 36.628 1.00 185.30 131 GLU B CA 1
ATOM 2361 C C . GLU B 1 131 ? -24.252 134.419 36.224 1.00 174.49 131 GLU B C 1
ATOM 2362 O O . GLU B 1 131 ? -24.935 135.015 37.057 1.00 176.49 131 GLU B O 1
ATOM 2368 N N . HIS B 1 132 ? -24.249 134.722 34.929 1.00 146.95 132 HIS B N 1
ATOM 2369 C CA . HIS B 1 132 ? -25.025 135.829 34.378 1.00 130.39 132 HIS B CA 1
ATOM 2370 C C . HIS B 1 132 ? -25.127 135.728 32.858 1.00 124.47 132 HIS B C 1
ATOM 2371 O O . HIS B 1 132 ? -24.407 134.951 32.227 1.00 113.27 132 HIS B O 1
ATOM 2378 N N . ARG B 1 133 ? -26.021 136.520 32.278 1.00 136.75 133 ARG B N 1
ATOM 2379 C CA . ARG B 1 133 ? -26.218 136.539 30.832 1.00 137.73 133 ARG B CA 1
ATOM 2380 C C . ARG B 1 133 ? -25.229 137.444 30.090 1.00 125.44 133 ARG B C 1
ATOM 2381 O O . ARG B 1 133 ? -25.332 137.604 28.872 1.00 132.47 133 ARG B O 1
ATOM 2389 N N . LEU B 1 134 ? -24.284 138.048 30.811 1.00 93.38 134 LEU B N 1
ATOM 2390 C CA . LEU B 1 134 ? -23.270 138.864 30.148 1.00 80.92 134 LEU B CA 1
ATOM 2391 C C . LEU B 1 134 ? -21.871 138.261 30.247 1.00 82.48 134 LEU B C 1
ATOM 2392 O O . LEU B 1 134 ? -21.162 138.462 31.230 1.00 75.55 134 LEU B O 1
ATOM 2397 N N . ALA B 1 135 ? -21.429 137.632 29.165 1.00 73.64 135 ALA B N 1
ATOM 2398 C CA . ALA B 1 135 ? -20.131 136.973 29.147 1.00 72.28 135 ALA B CA 1
ATOM 2399 C C . ALA B 1 135 ? -19.095 137.890 28.513 1.00 74.46 135 ALA B C 1
ATOM 2400 O O . ALA B 1 135 ? -19.393 138.597 27.549 1.00 70.99 135 ALA B O 1
ATOM 2402 N N . ASN B 1 136 ? -17.885 137.876 29.069 1.00 83.07 136 ASN B N 1
ATOM 2403 C CA . ASN B 1 136 ? -16.791 138.733 28.613 1.00 84.58 136 ASN B CA 1
ATOM 2404 C C . ASN B 1 136 ? -17.193 140.204 28.545 1.00 76.24 136 ASN B C 1
ATOM 2405 O O . ASN B 1 136 ? -16.897 140.900 27.573 1.00 72.71 136 ASN B O 1
ATOM 2410 N N . TYR B 1 137 ? -17.875 140.664 29.587 1.00 79.82 137 TYR B N 1
ATOM 2411 C CA . TYR B 1 137 ? -18.282 142.058 29.690 1.00 70.81 137 TYR B CA 1
ATOM 2412 C C . TYR B 1 137 ? -17.087 142.915 30.094 1.00 59.59 137 TYR B C 1
ATOM 2413 O O . TYR B 1 137 ? -16.456 142.664 31.117 1.00 74.18 137 TYR B O 1
ATOM 2422 N N . ARG B 1 138 ? -16.773 143.914 29.277 1.00 44.03 138 ARG B N 1
ATOM 2423 C CA . ARG B 1 138 ? -15.679 144.838 29.554 1.00 49.49 138 ARG B CA 1
ATOM 2424 C C . ARG B 1 138 ? -16.222 146.258 29.499 1.00 51.08 138 ARG B C 1
ATOM 2425 O O . ARG B 1 138 ? -16.978 146.592 28.592 1.00 55.44 138 ARG B O 1
ATOM 2433 N N . SER B 1 139 ? -15.847 147.092 30.464 1.00 59.12 139 SER B N 1
ATOM 2434 C CA . SER B 1 139 ? -16.445 148.421 30.579 1.00 62.56 139 SER B CA 1
ATOM 2435 C C . SER B 1 139 ? -15.417 149.511 30.861 1.00 62.78 139 SER B C 1
ATOM 2436 O O . SER B 1 139 ? -14.458 149.299 31.602 1.00 53.07 139 SER B O 1
ATOM 2439 N N . VAL B 1 140 ? -15.630 150.678 30.259 1.00 76.73 140 VAL B N 1
ATOM 2440 C CA . VAL B 1 140 ? -14.775 151.841 30.476 1.00 80.21 140 VAL B CA 1
ATOM 2441 C C . VAL B 1 140 ? -15.616 153.067 30.823 1.00 77.38 140 VAL B C 1
ATOM 2442 O O . VAL B 1 140 ? -16.512 153.451 30.069 1.00 70.77 140 VAL B O 1
ATOM 2446 N N . THR B 1 141 ? -15.323 153.673 31.971 1.00 71.08 141 THR B N 1
ATOM 2447 C CA . THR B 1 141 ? -16.035 154.861 32.428 1.00 54.98 141 THR B CA 1
ATOM 2448 C C . THR B 1 141 ? -15.078 156.045 32.562 1.00 56.71 141 THR B C 1
ATOM 2449 O O . THR B 1 141 ? -13.982 155.906 33.106 1.00 63.95 141 THR B O 1
ATOM 2453 N N . THR B 1 142 ? -15.492 157.204 32.056 1.00 44.00 142 THR B N 1
ATOM 2454 C CA . THR B 1 142 ? -14.678 158.416 32.123 1.00 45.32 142 THR B CA 1
ATOM 2455 C C . THR B 1 142 ? -15.475 159.604 32.650 1.00 63.08 142 THR B C 1
ATOM 2456 O O . THR B 1 142 ? -16.582 159.879 32.186 1.00 60.86 142 THR B O 1
ATOM 2460 N N . VAL B 1 143 ? -14.900 160.310 33.618 1.00 75.13 143 VAL B N 1
ATOM 2461 C CA . VAL B 1 143 ? -15.518 161.510 34.166 1.00 70.33 143 VAL B CA 1
ATOM 2462 C C . VAL B 1 143 ? -14.842 162.746 33.587 1.00 71.68 143 VAL B C 1
ATOM 2463 O O . VAL B 1 143 ? -13.632 162.918 33.728 1.00 82.51 143 VAL B O 1
ATOM 2467 N N . SER B 1 144 ? -15.617 163.602 32.928 1.00 58.24 144 SER B N 1
ATOM 2468 C CA . SER B 1 144 ? -15.051 164.789 32.296 1.00 75.56 144 SER B CA 1
ATOM 2469 C C . SER B 1 144 ? -15.843 166.057 32.608 1.00 94.12 144 SER B C 1
ATOM 2470 O O . SER B 1 144 ? -17.071 166.080 32.512 1.00 96.43 144 SER B O 1
ATOM 2473 N N . GLU B 1 145 ? -15.120 167.110 32.981 1.00 111.61 145 GLU B N 1
ATOM 2474 C CA . GLU B 1 145 ? -15.720 168.401 33.290 1.00 117.23 145 GLU B CA 1
ATOM 2475 C C . GLU B 1 145 ? -15.743 169.293 32.060 1.00 109.10 145 GLU B C 1
ATOM 2476 O O . GLU B 1 145 ? -14.733 169.448 31.373 1.00 100.44 145 GLU B O 1
ATOM 2482 N N . LEU B 1 146 ? -16.902 169.880 31.788 1.00 111.27 146 LEU B N 1
ATOM 2483 C CA . LEU B 1 146 ? -17.051 170.777 30.655 1.00 113.01 146 LEU B CA 1
ATOM 2484 C C . LEU B 1 146 ? -17.067 172.221 31.125 1.00 107.75 146 LEU B C 1
ATOM 2485 O O . LEU B 1 146 ? -17.816 172.579 32.033 1.00 107.92 146 LEU B O 1
ATOM 2490 N N . ALA B 1 147 ? -16.227 173.044 30.511 1.00 135.19 147 ALA B N 1
ATOM 2491 C CA . ALA B 1 147 ? -16.242 174.468 30.791 1.00 122.00 147 ALA B CA 1
ATOM 2492 C C . ALA B 1 147 ? -16.730 175.201 29.556 1.00 139.96 147 ALA B C 1
ATOM 2493 O O . ALA B 1 147 ? -15.975 175.373 28.600 1.00 132.11 147 ALA B O 1
ATOM 2495 N N . PRO B 1 148 ? -17.993 175.654 29.575 1.00 195.03 148 PRO B N 1
ATOM 2496 C CA . PRO B 1 148 ? -18.457 176.429 28.424 1.00 209.37 148 PRO B CA 1
ATOM 2497 C C . PRO B 1 148 ? -17.781 177.789 28.429 1.00 212.79 148 PRO B C 1
ATOM 2498 O O . PRO B 1 148 ? -17.413 178.265 29.504 1.00 225.01 148 PRO B O 1
ATOM 2502 N N . ALA B 1 149 ? -17.596 178.389 27.257 1.00 178.50 149 ALA B N 1
ATOM 2503 C CA . ALA B 1 149 ? -17.004 179.718 27.176 1.00 162.77 149 ALA B CA 1
ATOM 2504 C C . ALA B 1 149 ? -17.832 180.690 28.005 1.00 182.88 149 ALA B C 1
ATOM 2505 O O . ALA B 1 149 ? -17.293 181.532 28.723 1.00 175.82 149 ALA B O 1
ATOM 2507 N N . ALA B 1 150 ? -19.150 180.554 27.904 1.00 228.59 150 ALA B N 1
ATOM 2508 C CA . ALA B 1 150 ? -20.067 181.298 28.753 1.00 238.84 150 ALA B CA 1
ATOM 2509 C C . ALA B 1 150 ? -19.967 180.783 30.182 1.00 253.54 150 ALA B C 1
ATOM 2510 O O . ALA B 1 150 ? -19.869 179.575 30.399 1.00 263.37 150 ALA B O 1
ATOM 2512 N N . PRO B 1 151 ? -19.987 181.694 31.165 1.00 257.88 151 PRO B N 1
ATOM 2513 C CA . PRO B 1 151 ? -19.935 181.267 32.565 1.00 258.86 151 PRO B CA 1
ATOM 2514 C C . PRO B 1 151 ? -21.272 180.693 33.021 1.00 260.30 151 PRO B C 1
ATOM 2515 O O . PRO B 1 151 ? -21.908 181.235 33.926 1.00 263.71 151 PRO B O 1
ATOM 2519 N N . ALA B 1 152 ? -21.692 179.604 32.382 1.00 249.46 152 ALA B N 1
ATOM 2520 C CA . ALA B 1 152 ? -22.940 178.944 32.729 1.00 237.95 152 ALA B CA 1
ATOM 2521 C C . ALA B 1 152 ? -22.715 178.018 33.912 1.00 235.84 152 ALA B C 1
ATOM 2522 O O . ALA B 1 152 ? -21.579 177.833 34.350 1.00 248.57 152 ALA B O 1
ATOM 2524 N N . LYS B 1 153 ? -23.790 177.417 34.412 1.00 208.62 153 LYS B N 1
ATOM 2525 C CA . LYS B 1 153 ? -23.677 176.474 35.516 1.00 179.09 153 LYS B CA 1
ATOM 2526 C C . LYS B 1 153 ? -22.823 175.292 35.068 1.00 181.39 153 LYS B C 1
ATOM 2527 O O . LYS B 1 153 ? -22.933 174.835 33.930 1.00 184.50 153 LYS B O 1
ATOM 2533 N N . ILE B 1 154 ? -21.958 174.816 35.958 1.00 170.39 154 ILE B N 1
ATOM 2534 C CA . ILE B 1 154 ? -20.993 173.779 35.606 1.00 171.03 154 ILE B CA 1
ATOM 2535 C C . ILE B 1 154 ? -21.664 172.434 35.338 1.00 180.56 154 ILE B C 1
ATOM 2536 O O . ILE B 1 154 ? -22.578 172.025 36.057 1.00 168.99 154 ILE B O 1
ATOM 2541 N N . CYS B 1 155 ? -21.201 171.762 34.288 1.00 144.57 155 CYS B N 1
ATOM 2542 C CA . CYS B 1 155 ? -21.709 170.453 33.904 1.00 126.22 155 CYS B CA 1
ATOM 2543 C C . CYS B 1 155 ? -20.575 169.430 33.849 1.00 102.79 155 CYS B C 1
ATOM 2544 O O . CYS B 1 155 ? -19.557 169.650 33.193 1.00 96.53 155 CYS B O 1
ATOM 2547 N N . THR B 1 156 ? -20.757 168.317 34.552 1.00 106.43 156 THR B N 1
ATOM 2548 C CA . THR B 1 156 ? -19.787 167.229 34.556 1.00 99.70 156 THR B CA 1
ATOM 2549 C C . THR B 1 156 ? -20.390 165.994 33.893 1.00 97.81 156 THR B C 1
ATOM 2550 O O . THR B 1 156 ? -21.335 165.402 34.414 1.00 97.59 156 THR B O 1
ATOM 2554 N N . VAL B 1 157 ? -19.845 165.614 32.740 1.00 95.38 157 VAL B N 1
ATOM 2555 C CA . VAL B 1 157 ? -20.387 164.498 31.971 1.00 75.97 157 VAL B CA 1
ATOM 2556 C C . VAL B 1 157 ? -19.671 163.184 32.260 1.00 64.21 157 VAL B C 1
ATOM 2557 O O . VAL B 1 157 ? -18.450 163.088 32.135 1.00 66.68 157 VAL B O 1
ATOM 2561 N N . VAL B 1 158 ? -20.447 162.178 32.651 1.00 62.55 158 VAL B N 1
ATOM 2562 C CA . VAL B 1 158 ? -19.934 160.824 32.810 1.00 75.10 158 VAL B CA 1
ATOM 2563 C C . VAL B 1 158 ? -20.213 160.010 31.552 1.00 84.50 158 VAL B C 1
ATOM 2564 O O . VAL B 1 158 ? -21.368 159.836 31.159 1.00 76.91 158 VAL B O 1
ATOM 2568 N N . LEU B 1 159 ? -19.150 159.529 30.917 1.00 95.61 159 LEU B N 1
ATOM 2569 C CA . LEU B 1 159 ? -19.274 158.657 29.756 1.00 82.89 159 LEU B CA 1
ATOM 2570 C C . LEU B 1 159 ? -18.952 157.220 30.141 1.00 74.66 159 LEU B C 1
ATOM 2571 O O . LEU B 1 159 ? -17.903 156.949 30.725 1.00 73.62 159 LEU B O 1
ATOM 2576 N N . GLU B 1 160 ? -19.860 156.302 29.823 1.00 62.70 160 GLU B N 1
ATOM 2577 C CA . GLU B 1 160 ? -19.623 154.886 30.073 1.00 72.32 160 GLU B CA 1
ATOM 2578 C C . GLU B 1 160 ? -19.938 154.054 28.835 1.00 74.25 160 GLU B C 1
ATOM 2579 O O . GLU B 1 160 ? -20.953 154.269 28.169 1.00 73.76 160 GLU B O 1
ATOM 2585 N N . SER B 1 161 ? -19.059 153.104 28.535 1.00 73.24 161 SER B N 1
ATOM 2586 C CA . SER B 1 161 ? -19.231 152.231 27.381 1.00 70.57 161 SER B CA 1
ATOM 2587 C C . SER B 1 161 ? -18.866 150.798 27.730 1.00 62.48 161 SER B C 1
ATOM 2588 O O . SER B 1 161 ? -18.187 150.549 28.727 1.00 61.89 161 SER B O 1
ATOM 2591 N N . TYR B 1 162 ? -19.306 149.857 26.902 1.00 63.20 162 TYR B N 1
ATOM 2592 C CA . TYR B 1 162 ? -18.966 148.458 27.122 1.00 68.09 162 TYR B CA 1
ATOM 2593 C C . TYR B 1 162 ? -18.920 147.633 25.836 1.00 70.19 162 TYR B C 1
ATOM 2594 O O . TYR B 1 162 ? -19.235 148.123 24.752 1.00 77.73 162 TYR B O 1
ATOM 2603 N N . VAL B 1 163 ? -18.521 146.373 25.980 1.00 67.26 163 VAL B N 1
ATOM 2604 C CA . VAL B 1 163 ? -18.621 145.377 24.918 1.00 68.97 163 VAL B CA 1
ATOM 2605 C C . VAL B 1 163 ? -18.922 144.024 25.569 1.00 62.43 163 VAL B C 1
ATOM 2606 O O . VAL B 1 163 ? -18.325 143.674 26.588 1.00 68.47 163 VAL B O 1
ATOM 2610 N N . VAL B 1 164 ? -19.853 143.269 24.995 1.00 50.60 164 VAL B N 1
ATOM 2611 C CA . VAL B 1 164 ? -20.329 142.053 25.647 1.00 53.90 164 VAL B CA 1
ATOM 2612 C C . VAL B 1 164 ? -20.701 140.963 24.641 1.00 63.31 164 VAL B C 1
ATOM 2613 O O . VAL B 1 164 ? -21.119 141.255 23.519 1.00 67.61 164 VAL B O 1
ATOM 2617 N N . ASP B 1 165 ? -20.531 139.708 25.050 1.00 65.56 165 ASP B N 1
ATOM 2618 C CA . ASP B 1 165 ? -20.914 138.566 24.230 1.00 69.53 165 ASP B CA 1
ATOM 2619 C C . ASP B 1 165 ? -22.419 138.324 24.285 1.00 77.14 165 ASP B C 1
ATOM 2620 O O . ASP B 1 165 ? -22.989 138.138 25.361 1.00 89.78 165 ASP B O 1
ATOM 2625 N N . VAL B 1 166 ? -23.055 138.328 23.120 1.00 62.79 166 VAL B N 1
ATOM 2626 C CA . VAL B 1 166 ? -24.460 137.965 23.014 1.00 57.84 166 VAL B CA 1
ATOM 2627 C C . VAL B 1 166 ? -24.590 136.443 22.999 1.00 68.06 166 VAL B C 1
ATOM 2628 O O . VAL B 1 166 ? -23.984 135.779 22.158 1.00 73.86 166 VAL B O 1
ATOM 2632 N N . PRO B 1 167 ? -25.373 135.885 23.938 1.00 82.99 167 PRO B N 1
ATOM 2633 C CA . PRO B 1 167 ? -25.588 134.434 24.035 1.00 94.03 167 PRO B CA 1
ATOM 2634 C C . PRO B 1 167 ? -26.151 133.828 22.748 1.00 105.82 167 PRO B C 1
ATOM 2635 O O . PRO B 1 167 ? -26.738 134.545 21.937 1.00 99.30 167 PRO B O 1
ATOM 2639 N N . GLU B 1 168 ? -25.966 132.521 22.575 1.00 134.23 168 GLU B N 1
ATOM 2640 C CA . GLU B 1 168 ? -26.338 131.836 21.338 1.00 139.66 168 GLU B CA 1
ATOM 2641 C C . GLU B 1 168 ? -27.820 131.983 21.006 1.00 129.66 168 GLU B C 1
ATOM 2642 O O . GLU B 1 168 ? -28.177 132.470 19.933 1.00 131.67 168 GLU B O 1
ATOM 2648 N N . GLY B 1 169 ? -28.678 131.568 21.931 1.00 106.01 169 GLY B N 1
ATOM 2649 C CA . GLY B 1 169 ? -30.112 131.628 21.714 1.00 108.13 169 GLY B CA 1
ATOM 2650 C C . GLY B 1 169 ? -30.680 133.030 21.823 1.00 117.05 169 GLY B C 1
ATOM 2651 O O . GLY B 1 169 ? -31.804 133.287 21.390 1.00 123.38 169 GLY B O 1
ATOM 2652 N N . ASN B 1 170 ? -29.900 133.938 22.401 1.00 123.72 170 ASN B N 1
ATOM 2653 C CA . ASN B 1 170 ? -30.355 135.301 22.665 1.00 116.84 170 ASN B CA 1
ATOM 2654 C C . ASN B 1 170 ? -30.215 136.238 21.464 1.00 101.51 170 ASN B C 1
ATOM 2655 O O . ASN B 1 170 ? -29.279 136.117 20.673 1.00 90.76 170 ASN B O 1
ATOM 2660 N N . SER B 1 171 ? -31.163 137.162 21.333 1.00 122.80 171 SER B N 1
ATOM 2661 C CA . SER B 1 171 ? -31.107 138.206 20.313 1.00 125.62 171 SER B CA 1
ATOM 2662 C C . SER B 1 171 ? -30.117 139.293 20.716 1.00 124.37 171 SER B C 1
ATOM 2663 O O . SER B 1 171 ? -29.809 139.450 21.897 1.00 136.05 171 SER B O 1
ATOM 2666 N N . GLU B 1 172 ? -29.623 140.043 19.736 1.00 101.31 172 GLU B N 1
ATOM 2667 C CA . GLU B 1 172 ? -28.685 141.131 20.003 1.00 84.94 172 GLU B CA 1
ATOM 2668 C C . GLU B 1 172 ? -29.346 142.275 20.768 1.00 80.09 172 GLU B C 1
ATOM 2669 O O . GLU B 1 172 ? -28.708 142.918 21.603 1.00 73.44 172 GLU B O 1
ATOM 2675 N N . GLU B 1 173 ? -30.622 142.523 20.480 1.00 76.93 173 GLU B N 1
ATOM 2676 C CA . GLU B 1 173 ? -31.383 143.566 21.165 1.00 82.20 173 GLU B CA 1
ATOM 2677 C C . GLU B 1 173 ? -31.513 143.282 22.659 1.00 80.66 173 GLU B C 1
ATOM 2678 O O . GLU B 1 173 ? -31.244 144.149 23.488 1.00 69.01 173 GLU B O 1
ATOM 2684 N N . ASP B 1 174 ? -31.927 142.063 22.991 1.00 83.91 174 ASP B N 1
ATOM 2685 C CA . ASP B 1 174 ? -32.211 141.694 24.375 1.00 85.64 174 ASP B CA 1
ATOM 2686 C C . ASP B 1 174 ? -30.980 141.750 25.274 1.00 72.36 174 ASP B C 1
ATOM 2687 O O . ASP B 1 174 ? -31.098 142.005 26.472 1.00 79.34 174 ASP B O 1
ATOM 2692 N N . THR B 1 175 ? -29.805 141.507 24.705 1.00 62.94 175 THR B N 1
ATOM 2693 C CA . THR B 1 175 ? -28.567 141.613 25.470 1.00 60.89 175 THR B CA 1
ATOM 2694 C C . THR B 1 175 ? -28.184 143.071 25.693 1.00 59.27 175 THR B C 1
ATOM 2695 O O . THR B 1 175 ? -27.879 143.480 26.812 1.00 64.86 175 THR B O 1
ATOM 2699 N N . ARG B 1 176 ? -28.210 143.852 24.620 1.00 58.05 176 ARG B N 1
ATOM 2700 C CA . ARG B 1 176 ? -27.801 145.248 24.683 1.00 57.80 176 ARG B CA 1
ATOM 2701 C C . ARG B 1 176 ? -28.787 146.108 25.472 1.00 66.65 176 ARG B C 1
ATOM 2702 O O . ARG B 1 176 ? -28.380 146.939 26.287 1.00 50.44 176 ARG B O 1
ATOM 2710 N N . LEU B 1 177 ? -30.078 145.909 25.222 1.00 68.54 177 LEU B N 1
ATOM 2711 C CA . LEU B 1 177 ? -31.117 146.673 25.906 1.00 63.44 177 LEU B CA 1
ATOM 2712 C C . LEU B 1 177 ? -31.081 146.405 27.410 1.00 57.62 177 LEU B C 1
ATOM 2713 O O . LEU B 1 177 ? -31.440 147.267 28.210 1.00 51.21 177 LEU B O 1
ATOM 2718 N N . PHE B 1 178 ? -30.634 145.211 27.790 1.00 57.84 178 PHE B N 1
ATOM 2719 C CA . PHE B 1 178 ? -30.488 144.863 29.199 1.00 58.43 178 PHE B CA 1
ATOM 2720 C C . PHE B 1 178 ? -29.313 145.596 29.835 1.00 60.52 178 PHE B C 1
ATOM 2721 O O . PHE B 1 178 ? -29.461 146.226 30.882 1.00 65.29 178 PHE B O 1
ATOM 2729 N N . ALA B 1 179 ? -28.149 145.515 29.194 1.00 52.79 179 ALA B N 1
ATOM 2730 C CA . ALA B 1 179 ? -26.942 146.167 29.698 1.00 47.28 179 ALA B CA 1
ATOM 2731 C C . ALA B 1 179 ? -27.059 147.694 29.689 1.00 48.01 179 ALA B C 1
ATOM 2732 O O . ALA B 1 179 ? -26.573 148.358 30.603 1.00 51.04 179 ALA B O 1
ATOM 2734 N N . ASP B 1 180 ? -27.694 148.243 28.655 1.00 48.81 180 ASP B N 1
ATOM 2735 C CA . ASP B 1 180 ? -27.944 149.684 28.569 1.00 52.53 180 ASP B CA 1
ATOM 2736 C C . ASP B 1 180 ? -28.845 150.170 29.699 1.00 55.36 180 ASP B C 1
ATOM 2737 O O . ASP B 1 180 ? -28.654 151.262 30.230 1.00 70.92 180 ASP B O 1
ATOM 2742 N N . THR B 1 181 ? -29.834 149.353 30.049 1.00 52.05 181 THR B N 1
ATOM 2743 C CA . THR B 1 181 ? -30.768 149.681 31.119 1.00 58.88 181 THR B CA 1
ATOM 2744 C C . THR B 1 181 ? -30.064 149.747 32.471 1.00 62.22 181 THR B C 1
ATOM 2745 O O . THR B 1 181 ? -30.252 150.698 33.229 1.00 64.46 181 THR B O 1
ATOM 2749 N N . VAL B 1 182 ? -29.248 148.738 32.764 1.00 58.41 182 VAL B N 1
ATOM 2750 C CA . VAL B 1 182 ? -28.537 148.672 34.037 1.00 60.99 182 VAL B CA 1
ATOM 2751 C C . VAL B 1 182 ? -27.510 149.792 34.165 1.00 70.57 182 VAL B C 1
ATOM 2752 O O . VAL B 1 182 ? -27.396 150.423 35.217 1.00 85.44 182 VAL B O 1
ATOM 2756 N N . VAL B 1 183 ? -26.768 150.038 33.091 1.00 64.98 183 VAL B N 1
ATOM 2757 C CA . VAL B 1 183 ? -25.773 151.103 33.082 1.00 57.55 183 VAL B CA 1
ATOM 2758 C C . VAL B 1 183 ? -26.429 152.462 33.316 1.00 60.25 183 VAL B C 1
ATOM 2759 O O . VAL B 1 183 ? -25.965 153.244 34.145 1.00 59.76 183 VAL B O 1
ATOM 2763 N N . ARG B 1 184 ? -27.516 152.731 32.597 1.00 62.37 184 ARG B N 1
ATOM 2764 C CA . ARG B 1 184 ? -28.238 153.994 32.740 1.00 66.20 184 ARG B CA 1
ATOM 2765 C C . ARG B 1 184 ? -28.832 154.156 34.138 1.00 66.41 184 ARG B C 1
ATOM 2766 O O . ARG B 1 184 ? -28.864 155.260 34.681 1.00 57.29 184 ARG B O 1
ATOM 2774 N N . LEU B 1 185 ? -29.302 153.051 34.711 1.00 63.69 185 LEU B N 1
ATOM 2775 C CA . LEU B 1 185 ? -29.844 153.056 36.067 1.00 57.62 185 LEU B CA 1
ATOM 2776 C C . LEU B 1 185 ? -28.766 153.384 37.092 1.00 63.66 185 LEU B C 1
ATOM 2777 O O . LEU B 1 185 ? -29.017 154.095 38.067 1.00 65.75 185 LEU B O 1
ATOM 2782 N N . ASN B 1 186 ? -27.567 152.857 36.866 1.00 61.77 186 ASN B N 1
ATOM 2783 C CA . ASN B 1 186 ? -26.433 153.116 37.744 1.00 61.69 186 ASN B CA 1
ATOM 2784 C C . ASN B 1 186 ? -25.945 154.561 37.649 1.00 62.62 186 ASN B C 1
ATOM 2785 O O . ASN B 1 186 ? -25.479 155.132 38.634 1.00 68.00 186 ASN B O 1
ATOM 2790 N N . LEU B 1 187 ? -26.054 155.151 36.462 1.00 60.37 187 LEU B N 1
ATOM 2791 C CA . LEU B 1 187 ? -25.606 156.525 36.253 1.00 66.08 187 LEU B CA 1
ATOM 2792 C C . LEU B 1 187 ? -26.619 157.550 36.772 1.00 59.46 187 LEU B C 1
ATOM 2793 O O . LEU B 1 187 ? -26.248 158.675 37.107 1.00 62.35 187 LEU B O 1
ATOM 2798 N N . GLN B 1 188 ? -27.891 157.166 36.835 1.00 47.75 188 GLN B N 1
ATOM 2799 C CA . GLN B 1 188 ? -28.913 158.030 37.427 1.00 65.64 188 GLN B CA 1
ATOM 2800 C C . GLN B 1 188 ? -28.761 158.070 38.948 1.00 78.98 188 GLN B C 1
ATOM 2801 O O . GLN B 1 188 ? -29.068 159.080 39.584 1.00 88.41 188 GLN B O 1
ATOM 2807 N N . LYS B 1 189 ? -28.283 156.970 39.526 1.00 72.32 189 LYS B N 1
ATOM 2808 C CA . LYS B 1 189 ? -27.991 156.925 40.955 1.00 67.68 189 LYS B CA 1
ATOM 2809 C C . LYS B 1 189 ? -26.680 157.642 41.250 1.00 69.65 189 LYS B C 1
ATOM 2810 O O . LYS B 1 189 ? -26.521 158.255 42.304 1.00 73.41 189 LYS B O 1
ATOM 2816 N N . LEU B 1 190 ? -25.740 157.556 40.312 1.00 78.98 190 LEU B N 1
ATOM 2817 C CA . LEU B 1 190 ? -24.491 158.300 40.412 1.00 76.26 190 LEU B CA 1
ATOM 2818 C C . LEU B 1 190 ? -24.775 159.798 40.350 1.00 79.60 190 LEU B C 1
ATOM 2819 O O . LEU B 1 190 ? -24.151 160.587 41.056 1.00 86.99 190 LEU B O 1
ATOM 2824 N N . LYS B 1 191 ? -25.728 160.177 39.503 1.00 77.28 191 LYS B N 1
ATOM 2825 C CA . LYS B 1 191 ? -26.168 161.565 39.393 1.00 81.70 191 LYS B CA 1
ATOM 2826 C C . LYS B 1 191 ? -26.830 162.035 40.684 1.00 89.50 191 LYS B C 1
ATOM 2827 O O . LYS B 1 191 ? -26.583 163.146 41.153 1.00 93.73 191 LYS B O 1
ATOM 2833 N N . SER B 1 192 ? -27.670 161.175 41.252 1.00 92.30 192 SER B N 1
ATOM 2834 C CA . SER B 1 192 ? -28.410 161.490 42.469 1.00 82.36 192 SER B CA 1
ATOM 2835 C C . SER B 1 192 ? -27.491 161.719 43.666 1.00 83.10 192 SER B C 1
ATOM 2836 O O . SER B 1 192 ? -27.697 162.650 44.444 1.00 80.29 192 SER B O 1
ATOM 2839 N N . LEU B 1 193 ? -26.478 160.869 43.811 1.00 75.18 193 LEU B N 1
ATOM 2840 C CA . LEU B 1 193 ? -25.561 160.973 44.941 1.00 81.55 193 LEU B CA 1
ATOM 2841 C C . LEU B 1 193 ? -24.520 162.074 44.753 1.00 78.83 193 LEU B C 1
ATOM 2842 O O . LEU B 1 193 ? -24.139 162.728 45.714 1.00 79.85 193 LEU B O 1
ATOM 2847 N N . ALA B 1 194 ? -24.062 162.284 43.524 1.00 82.61 194 ALA B N 1
ATOM 2848 C CA . ALA B 1 194 ? -23.056 163.312 43.272 1.00 86.96 194 ALA B CA 1
ATOM 2849 C C . ALA B 1 194 ? -23.643 164.711 43.430 1.00 80.63 194 ALA B C 1
ATOM 2850 O O . ALA B 1 194 ? -22.961 165.629 43.883 1.00 82.23 194 ALA B O 1
ATOM 2852 N N . GLU B 1 195 ? -24.908 164.870 43.054 1.00 87.49 195 GLU B N 1
ATOM 2853 C CA . GLU B 1 195 ? -25.589 166.154 43.188 1.00 94.80 195 GLU B CA 1
ATOM 2854 C C . GLU B 1 195 ? -26.003 166.427 44.638 1.00 96.97 195 GLU B C 1
ATOM 2855 O O . GLU B 1 195 ? -26.011 167.577 45.077 1.00 108.89 195 GLU B O 1
ATOM 2861 N N . ALA B 1 196 ? -26.336 165.371 45.376 1.00 84.98 196 ALA B N 1
ATOM 2862 C CA . ALA B 1 196 ? -26.743 165.501 46.776 1.00 88.37 196 ALA B CA 1
ATOM 2863 C C . ALA B 1 196 ? -25.574 165.871 47.687 1.00 109.88 196 ALA B C 1
ATOM 2864 O O . ALA B 1 196 ? -25.758 166.542 48.703 1.00 130.96 196 ALA B O 1
ATOM 2866 N N . ASN B 1 197 ? -24.379 165.410 47.334 1.00 116.53 197 ASN B N 1
ATOM 2867 C CA . ASN B 1 197 ? -23.180 165.770 48.077 1.00 118.98 197 ASN B CA 1
ATOM 2868 C C . ASN B 1 197 ? -22.849 167.233 47.825 1.00 124.61 197 ASN B C 1
ATOM 2869 O O . ASN B 1 197 ? -22.478 167.970 48.739 1.00 128.47 197 ASN B O 1
ATOM 2874 N N . ALA B 1 198 ? -23.008 167.641 46.569 1.00 123.37 198 ALA B N 1
ATOM 2875 C CA . ALA B 1 198 ? -22.743 169.009 46.144 1.00 126.72 198 ALA B CA 1
ATOM 2876 C C . ALA B 1 198 ? -23.733 169.992 46.758 1.00 138.61 198 ALA B C 1
ATOM 2877 O O . ALA B 1 198 ? -23.355 171.091 47.162 1.00 147.59 198 ALA B O 1
ATOM 2879 N N . THR B 1 199 ? -25.001 169.595 46.817 1.00 145.78 199 THR B N 1
ATOM 2880 C CA . THR B 1 199 ? -26.033 170.430 47.420 1.00 152.36 199 THR B CA 1
ATOM 2881 C C . THR B 1 199 ? -25.716 170.667 48.894 1.00 158.74 199 THR B C 1
ATOM 2882 O O . THR B 1 199 ? -25.925 171.760 49.419 1.00 158.60 199 THR B O 1
ATOM 2886 N N . SER B 1 200 ? -25.192 169.637 49.551 1.00 164.85 200 SER B N 1
ATOM 2887 C CA . SER B 1 200 ? -24.810 169.741 50.954 1.00 164.38 200 SER B CA 1
ATOM 2888 C C . SER B 1 200 ? -23.516 170.533 51.126 1.00 173.65 200 SER B C 1
ATOM 2889 O O . SER B 1 200 ? -23.444 171.447 51.947 1.00 181.62 200 SER B O 1
ATOM 2892 N N . ALA B 1 201 ? -22.499 170.180 50.345 1.00 166.99 201 ALA B N 1
ATOM 2893 C CA . ALA B 1 201 ? -21.204 170.850 50.418 1.00 152.94 201 ALA B CA 1
ATOM 2894 C C . ALA B 1 201 ? -21.314 172.312 50.001 1.00 155.17 201 ALA B C 1
ATOM 2895 O O . ALA B 1 201 ? -20.697 173.189 50.606 1.00 141.73 201 ALA B O 1
ATOM 2897 N N . ALA B 1 202 ? -22.107 172.568 48.966 1.00 192.59 202 ALA B N 1
ATOM 2898 C CA . ALA B 1 202 ? -22.305 173.923 48.466 1.00 186.74 202 ALA B CA 1
ATOM 2899 C C . ALA B 1 202 ? -23.780 174.193 48.186 1.00 192.36 202 ALA B C 1
ATOM 2900 O O . ALA B 1 202 ? -24.123 175.105 47.433 1.00 190.30 202 ALA B O 1
ATOM 2902 N N . VAL C 1 12 ? 14.594 117.691 1.329 1.00 132.59 12 VAL C N 1
ATOM 2903 C CA . VAL C 1 12 ? 14.991 118.584 2.412 1.00 132.28 12 VAL C CA 1
ATOM 2904 C C . VAL C 1 12 ? 14.920 120.049 1.981 1.00 140.77 12 VAL C C 1
ATOM 2905 O O . VAL C 1 12 ? 15.803 120.524 1.264 1.00 134.27 12 VAL C O 1
ATOM 2909 N N . PRO C 1 13 ? 13.857 120.768 2.395 1.00 159.46 13 PRO C N 1
ATOM 2910 C CA . PRO C 1 13 ? 13.885 122.222 2.209 1.00 159.94 13 PRO C CA 1
ATOM 2911 C C . PRO C 1 13 ? 15.047 122.795 3.006 1.00 171.47 13 PRO C C 1
ATOM 2912 O O . PRO C 1 13 ? 15.143 122.510 4.201 1.00 172.09 13 PRO C O 1
ATOM 2916 N N . ALA C 1 14 ? 15.902 123.588 2.367 1.00 163.52 14 ALA C N 1
ATOM 2917 C CA . ALA C 1 14 ? 17.165 123.973 2.985 1.00 156.07 14 ALA C CA 1
ATOM 2918 C C . ALA C 1 14 ? 16.942 124.740 4.284 1.00 156.33 14 ALA C C 1
ATOM 2919 O O . ALA C 1 14 ? 16.304 125.794 4.302 1.00 147.39 14 ALA C O 1
ATOM 2921 N N . GLY C 1 15 ? 17.507 124.201 5.360 1.00 164.02 15 GLY C N 1
ATOM 2922 C CA . GLY C 1 15 ? 17.392 124.771 6.689 1.00 158.39 15 GLY C CA 1
ATOM 2923 C C . GLY C 1 15 ? 16.417 124.087 7.636 1.00 146.18 15 GLY C C 1
ATOM 2924 O O . GLY C 1 15 ? 16.589 124.176 8.852 1.00 151.59 15 GLY C O 1
ATOM 2925 N N . LEU C 1 16 ? 15.408 123.398 7.107 1.00 110.94 16 LEU C N 1
ATOM 2926 C CA . LEU C 1 16 ? 14.405 122.771 7.974 1.00 85.34 16 LEU C CA 1
ATOM 2927 C C . LEU C 1 16 ? 14.845 121.426 8.562 1.00 79.10 16 LEU C C 1
ATOM 2928 O O . LEU C 1 16 ? 14.715 121.200 9.764 1.00 85.15 16 LEU C O 1
ATOM 2933 N N . GLY C 1 17 ? 15.361 120.539 7.716 1.00 70.33 17 GLY C N 1
ATOM 2934 C CA . GLY C 1 17 ? 15.813 119.231 8.163 1.00 67.32 17 GLY C CA 1
ATOM 2935 C C . GLY C 1 17 ? 14.810 118.098 7.995 1.00 73.05 17 GLY C C 1
ATOM 2936 O O . GLY C 1 17 ? 15.017 116.998 8.509 1.00 66.74 17 GLY C O 1
ATOM 2937 N N . LEU C 1 18 ? 13.729 118.361 7.265 1.00 92.62 18 LEU C N 1
ATOM 2938 C CA . LEU C 1 18 ? 12.678 117.369 7.036 1.00 80.66 18 LEU C CA 1
ATOM 2939 C C . LEU C 1 18 ? 12.700 116.904 5.587 1.00 71.19 18 LEU C C 1
ATOM 2940 O O . LEU C 1 18 ? 13.094 117.664 4.710 1.00 75.38 18 LEU C O 1
ATOM 2945 N N . THR C 1 19 ? 12.272 115.672 5.324 1.00 46.94 19 THR C N 1
ATOM 2946 C CA . THR C 1 19 ? 12.174 115.217 3.939 1.00 46.01 19 THR C CA 1
ATOM 2947 C C . THR C 1 19 ? 10.967 115.869 3.263 1.00 58.64 19 THR C C 1
ATOM 2948 O O . THR C 1 19 ? 10.172 116.547 3.915 1.00 62.31 19 THR C O 1
ATOM 2952 N N . ALA C 1 20 ? 10.813 115.636 1.964 1.00 71.60 20 ALA C N 1
ATOM 2953 C CA . ALA C 1 20 ? 9.745 116.281 1.206 1.00 69.45 20 ALA C CA 1
ATOM 2954 C C . ALA C 1 20 ? 8.389 115.689 1.565 1.00 61.45 20 ALA C C 1
ATOM 2955 O O . ALA C 1 20 ? 7.405 116.415 1.715 1.00 49.73 20 ALA C O 1
ATOM 2957 N N . ALA C 1 21 ? 8.351 114.367 1.700 1.00 53.90 21 ALA C N 1
ATOM 2958 C CA . ALA C 1 21 ? 7.135 113.655 2.075 1.00 48.22 21 ALA C CA 1
ATOM 2959 C C . ALA C 1 21 ? 6.690 114.028 3.484 1.00 54.73 21 ALA C C 1
ATOM 2960 O O . ALA C 1 21 ? 5.499 114.203 3.742 1.00 51.12 21 ALA C O 1
ATOM 2962 N N . GLU C 1 22 ? 7.656 114.145 4.391 1.00 51.76 22 GLU C N 1
ATOM 2963 C CA . GLU C 1 22 ? 7.370 114.480 5.780 1.00 55.58 22 GLU C CA 1
ATOM 2964 C C . GLU C 1 22 ? 6.816 115.890 5.905 1.00 65.85 22 GLU C C 1
ATOM 2965 O O . GLU C 1 22 ? 5.840 116.120 6.619 1.00 70.72 22 GLU C O 1
ATOM 2971 N N . TYR C 1 23 ? 7.439 116.836 5.211 1.00 55.79 23 TYR C N 1
ATOM 2972 C CA . TYR C 1 23 ? 6.982 118.215 5.277 1.00 46.53 23 TYR C CA 1
ATOM 2973 C C . TYR C 1 23 ? 5.585 118.356 4.682 1.00 47.68 23 TYR C C 1
ATOM 2974 O O . TYR C 1 23 ? 4.800 119.192 5.127 1.00 55.60 23 TYR C O 1
ATOM 2983 N N . ALA C 1 24 ? 5.281 117.541 3.676 1.00 52.28 24 ALA C N 1
ATOM 2984 C CA . ALA C 1 24 ? 3.971 117.577 3.033 1.00 52.05 24 ALA C CA 1
ATOM 2985 C C . ALA C 1 24 ? 2.849 117.276 4.030 1.00 45.25 24 ALA C C 1
ATOM 2986 O O . ALA C 1 24 ? 1.770 117.860 3.947 1.00 50.73 24 ALA C O 1
ATOM 2988 N N . GLU C 1 25 ? 3.110 116.369 4.968 1.00 44.24 25 GLU C N 1
ATOM 2989 C CA . GLU C 1 25 ? 2.143 116.043 6.014 1.00 52.92 25 GLU C CA 1
ATOM 2990 C C . GLU C 1 25 ? 1.958 117.214 6.968 1.00 49.29 25 GLU C C 1
ATOM 2991 O O . GLU C 1 25 ? 0.848 117.498 7.418 1.00 46.77 25 GLU C O 1
ATOM 2997 N N . LEU C 1 26 ? 3.064 117.883 7.274 1.00 49.38 26 LEU C N 1
ATOM 2998 C CA . LEU C 1 26 ? 3.078 118.957 8.257 1.00 44.15 26 LEU C CA 1
ATOM 2999 C C . LEU C 1 26 ? 2.632 120.298 7.687 1.00 49.75 26 LEU C C 1
ATOM 3000 O O . LEU C 1 26 ? 2.421 121.250 8.437 1.00 56.54 26 LEU C O 1
ATOM 3005 N N . GLN C 1 27 ? 2.489 120.381 6.367 1.00 48.83 27 GLN C N 1
ATOM 3006 C CA . GLN C 1 27 ? 2.180 121.662 5.736 1.00 52.43 27 GLN C CA 1
ATOM 3007 C C . GLN C 1 27 ? 0.805 122.229 6.126 1.00 46.35 27 GLN C C 1
ATOM 3008 O O . GLN C 1 27 ? 0.684 123.436 6.324 1.00 55.13 27 GLN C O 1
ATOM 3014 N N . PRO C 1 28 ? -0.237 121.380 6.230 1.00 48.62 28 PRO C N 1
ATOM 3015 C CA . PRO C 1 28 ? -1.485 121.965 6.740 1.00 43.14 28 PRO C CA 1
ATOM 3016 C C . PRO C 1 28 ? -1.378 122.457 8.190 1.00 42.56 28 PRO C C 1
ATOM 3017 O O . PRO C 1 28 ? -2.078 123.401 8.558 1.00 47.14 28 PRO C O 1
ATOM 3021 N N . THR C 1 29 ? -0.515 121.839 8.992 1.00 40.49 29 THR C N 1
ATOM 3022 C CA . THR C 1 29 ? -0.255 122.335 10.344 1.00 46.54 29 THR C CA 1
ATOM 3023 C C . THR C 1 29 ? 0.432 123.704 10.280 1.00 45.66 29 THR C C 1
ATOM 3024 O O . THR C 1 29 ? 0.146 124.591 11.086 1.00 57.44 29 THR C O 1
ATOM 3028 N N . VAL C 1 30 ? 1.322 123.877 9.306 1.00 33.42 30 VAL C N 1
ATOM 3029 C CA . VAL C 1 30 ? 1.978 125.162 9.076 1.00 34.49 30 VAL C CA 1
ATOM 3030 C C . VAL C 1 30 ? 0.979 126.221 8.591 1.00 46.55 30 VAL C C 1
ATOM 3031 O O . VAL C 1 30 ? 0.991 127.357 9.065 1.00 37.25 30 VAL C O 1
ATOM 3035 N N . GLU C 1 31 ? 0.107 125.836 7.661 1.00 51.82 31 GLU C N 1
ATOM 3036 C CA . GLU C 1 31 ? -0.915 126.734 7.118 1.00 52.55 31 GLU C CA 1
ATOM 3037 C C . GLU C 1 31 ? -1.854 127.308 8.186 1.00 54.28 31 GLU C C 1
ATOM 3038 O O . GLU C 1 31 ? -2.395 128.401 8.021 1.00 62.00 31 GLU C O 1
ATOM 3044 N N . ALA C 1 32 ? -2.042 126.578 9.280 1.00 55.66 32 ALA C N 1
ATOM 3045 C CA . ALA C 1 32 ? -2.980 126.999 10.318 1.00 47.43 32 ALA C CA 1
ATOM 3046 C C . ALA C 1 32 ? -2.306 127.733 11.476 1.00 48.88 32 ALA C C 1
ATOM 3047 O O . ALA C 1 32 ? -2.652 128.874 11.782 1.00 64.48 32 ALA C O 1
ATOM 3049 N N . TYR C 1 33 ? -1.405 127.046 12.168 1.00 46.12 33 TYR C N 1
ATOM 3050 C CA . TYR C 1 33 ? -0.781 127.595 13.372 1.00 49.23 33 TYR C CA 1
ATOM 3051 C C . TYR C 1 33 ? 0.455 128.481 13.175 1.00 49.71 33 TYR C C 1
ATOM 3052 O O . TYR C 1 33 ? 0.702 129.366 13.995 1.00 39.52 33 TYR C O 1
ATOM 3061 N N . HIS C 1 34 ? 1.239 128.262 12.119 1.00 58.28 34 HIS C N 1
ATOM 3062 C CA . HIS C 1 34 ? 2.406 129.121 11.935 1.00 56.32 34 HIS C CA 1
ATOM 3063 C C . HIS C 1 34 ? 2.226 130.082 10.771 1.00 54.04 34 HIS C C 1
ATOM 3064 O O . HIS C 1 34 ? 2.556 129.775 9.628 1.00 74.62 34 HIS C O 1
ATOM 3071 N N . ARG C 1 35 ? 1.795 131.288 11.111 1.00 51.87 35 ARG C N 1
ATOM 3072 C CA . ARG C 1 35 ? 1.610 132.368 10.160 1.00 48.61 35 ARG C CA 1
ATOM 3073 C C . ARG C 1 35 ? 1.693 133.672 10.925 1.00 61.27 35 ARG C C 1
ATOM 3074 O O . ARG C 1 35 ? 1.229 133.757 12.063 1.00 63.99 35 ARG C O 1
ATOM 3082 N N . TYR C 1 36 ? 2.249 134.698 10.297 1.00 63.66 36 TYR C N 1
ATOM 3083 C CA . TYR C 1 36 ? 2.475 135.955 10.989 1.00 66.57 36 TYR C CA 1
ATOM 3084 C C . TYR C 1 36 ? 2.287 137.145 10.067 1.00 78.31 36 TYR C C 1
ATOM 3085 O O . TYR C 1 36 ? 2.438 137.035 8.850 1.00 80.30 36 TYR C O 1
ATOM 3094 N N . ALA C 1 37 ? 1.940 138.282 10.657 1.00 71.00 37 ALA C N 1
ATOM 3095 C CA . ALA C 1 37 ? 1.976 139.536 9.932 1.00 61.96 37 ALA C CA 1
ATOM 3096 C C . ALA C 1 37 ? 3.327 140.184 10.198 1.00 64.38 37 ALA C C 1
ATOM 3097 O O . ALA C 1 37 ? 3.587 140.671 11.298 1.00 72.14 37 ALA C O 1
ATOM 3099 N N . VAL C 1 38 ? 4.181 140.194 9.179 1.00 70.78 38 VAL C N 1
ATOM 3100 C CA . VAL C 1 38 ? 5.535 140.720 9.310 1.00 75.84 38 VAL C CA 1
ATOM 3101 C C . VAL C 1 38 ? 5.612 142.127 8.727 1.00 84.11 38 VAL C C 1
ATOM 3102 O O . VAL C 1 38 ? 5.402 142.326 7.530 1.00 75.78 38 VAL C O 1
ATOM 3106 N N . GLY C 1 39 ? 5.913 143.102 9.578 1.00 89.90 39 GLY C N 1
ATOM 3107 C CA . GLY C 1 39 ? 5.909 144.492 9.163 1.00 100.56 39 GLY C CA 1
ATOM 3108 C C . GLY C 1 39 ? 7.282 145.106 8.968 1.00 112.80 39 GLY C C 1
ATOM 3109 O O . GLY C 1 39 ? 8.266 144.395 8.766 1.00 112.54 39 GLY C O 1
ATOM 3110 N N . PRO C 1 40 ? 7.352 146.443 9.044 1.00 126.79 40 PRO C N 1
ATOM 3111 C CA . PRO C 1 40 ? 8.558 147.257 8.865 1.00 133.95 40 PRO C CA 1
ATOM 3112 C C . PRO C 1 40 ? 9.516 147.149 10.048 1.00 135.45 40 PRO C C 1
ATOM 3113 O O . PRO C 1 40 ? 9.410 147.935 10.989 1.00 158.18 40 PRO C O 1
ATOM 3117 N N . GLY C 1 41 ? 10.416 146.169 10.018 1.00 110.60 41 GLY C N 1
ATOM 3118 C CA . GLY C 1 41 ? 11.324 145.954 11.130 1.00 99.23 41 GLY C CA 1
ATOM 3119 C C . GLY C 1 41 ? 10.991 144.747 11.984 1.00 88.40 41 GLY C C 1
ATOM 3120 O O . GLY C 1 41 ? 11.457 144.625 13.117 1.00 79.48 41 GLY C O 1
ATOM 3121 N N . GLN C 1 42 ? 10.163 143.860 11.445 1.00 83.49 42 GLN C N 1
ATOM 3122 C CA . GLN C 1 42 ? 9.868 142.592 12.096 1.00 67.17 42 GLN C CA 1
ATOM 3123 C C . GLN C 1 42 ? 10.449 141.444 11.285 1.00 66.61 42 GLN C C 1
ATOM 3124 O O . GLN C 1 42 ? 10.654 141.570 10.079 1.00 69.47 42 GLN C O 1
ATOM 3130 N N . CYS C 1 43 ? 10.733 140.331 11.952 1.00 78.46 43 CYS C N 1
ATOM 3131 C CA . CYS C 1 43 ? 11.209 139.139 11.261 1.00 83.01 43 CYS C CA 1
ATOM 3132 C C . CYS C 1 43 ? 10.563 137.890 11.843 1.00 81.59 43 CYS C C 1
ATOM 3133 O O . CYS C 1 43 ? 10.228 137.845 13.028 1.00 79.44 43 CYS C O 1
ATOM 3136 N N . SER C 1 44 ? 10.380 136.882 10.996 1.00 77.26 44 SER C N 1
ATOM 3137 C CA . SER C 1 44 ? 9.809 135.614 11.427 1.00 69.96 44 SER C CA 1
ATOM 3138 C C . SER C 1 44 ? 10.678 134.454 10.960 1.00 66.38 44 SER C C 1
ATOM 3139 O O . SER C 1 44 ? 11.449 134.586 10.009 1.00 77.04 44 SER C O 1
ATOM 3142 N N . SER C 1 45 ? 10.560 133.325 11.647 1.00 58.75 45 SER C N 1
ATOM 3143 C CA . SER C 1 45 ? 11.343 132.141 11.326 1.00 57.63 45 SER C CA 1
ATOM 3144 C C . SER C 1 45 ? 10.656 130.890 11.859 1.00 55.79 45 SER C C 1
ATOM 3145 O O . SER C 1 45 ? 9.752 130.979 12.687 1.00 62.32 45 SER C O 1
ATOM 3148 N N . LEU C 1 46 ? 11.075 129.729 11.366 1.00 52.16 46 LEU C N 1
ATOM 3149 C CA . LEU C 1 46 ? 10.568 128.455 11.863 1.00 43.85 46 LEU C CA 1
ATOM 3150 C C . LEU C 1 46 ? 11.724 127.502 12.138 1.00 45.20 46 LEU C C 1
ATOM 3151 O O . LEU C 1 46 ? 12.704 127.471 11.396 1.00 50.28 46 LEU C O 1
ATOM 3156 N N . VAL C 1 47 ? 11.604 126.735 13.216 1.00 40.88 47 VAL C N 1
ATOM 3157 C CA . VAL C 1 47 ? 12.593 125.723 13.560 1.00 44.28 47 VAL C CA 1
ATOM 3158 C C . VAL C 1 47 ? 11.898 124.376 13.733 1.00 38.78 47 VAL C C 1
ATOM 3159 O O . VAL C 1 47 ? 10.838 124.289 14.352 1.00 45.73 47 VAL C O 1
ATOM 3163 N N . ALA C 1 48 ? 12.487 123.331 13.162 1.00 35.85 48 ALA C N 1
ATOM 3164 C CA . ALA C 1 48 ? 11.919 121.996 13.252 1.00 31.13 48 ALA C CA 1
ATOM 3165 C C . ALA C 1 48 ? 12.831 121.093 14.064 1.00 31.02 48 ALA C C 1
ATOM 3166 O O . ALA C 1 48 ? 14.052 121.210 13.994 1.00 47.44 48 ALA C O 1
ATOM 3168 N N . GLN C 1 49 ? 12.231 120.205 14.846 1.00 33.68 49 GLN C N 1
ATOM 3169 C CA . GLN C 1 49 ? 12.992 119.259 15.647 1.00 35.30 49 GLN C CA 1
ATOM 3170 C C . GLN C 1 49 ? 12.349 117.883 15.592 1.00 40.48 49 GLN C C 1
ATOM 3171 O O . GLN C 1 49 ? 11.182 117.723 15.946 1.00 43.89 49 GLN C O 1
ATOM 3177 N N . ARG C 1 50 ? 13.113 116.891 15.150 1.00 39.33 50 ARG C N 1
ATOM 3178 C CA . ARG C 1 50 ? 12.625 115.520 15.114 1.00 33.17 50 ARG C CA 1
ATOM 3179 C C . ARG C 1 50 ? 12.915 114.828 16.443 1.00 38.45 50 ARG C C 1
ATOM 3180 O O . ARG C 1 50 ? 14.021 114.924 16.974 1.00 43.93 50 ARG C O 1
ATOM 3188 N N . ILE C 1 51 ? 11.907 114.148 16.982 1.00 33.49 51 ILE C N 1
ATOM 3189 C CA . ILE C 1 51 ? 12.035 113.440 18.251 1.00 35.20 51 ILE C CA 1
ATOM 3190 C C . ILE C 1 51 ? 11.570 111.995 18.099 1.00 41.25 51 ILE C C 1
ATOM 3191 O O . ILE C 1 51 ? 10.533 111.736 17.488 1.00 44.19 51 ILE C O 1
ATOM 3196 N N . GLU C 1 52 ? 12.314 111.052 18.669 1.00 49.00 52 GLU C N 1
ATOM 3197 C CA . GLU C 1 52 ? 11.944 109.658 18.500 1.00 55.89 52 GLU C CA 1
ATOM 3198 C C . GLU C 1 52 ? 11.191 109.173 19.731 1.00 64.31 52 GLU C C 1
ATOM 3199 O O . GLU C 1 52 ? 11.778 108.608 20.653 1.00 77.46 52 GLU C O 1
ATOM 3205 N N . ALA C 1 53 ? 9.865 109.265 19.656 1.00 57.82 53 ALA C N 1
ATOM 3206 C CA . ALA C 1 53 ? 8.971 108.966 20.776 1.00 54.03 53 ALA C CA 1
ATOM 3207 C C . ALA C 1 53 ? 7.548 109.347 20.403 1.00 54.46 53 ALA C C 1
ATOM 3208 O O . ALA C 1 53 ? 7.343 110.217 19.557 1.00 48.34 53 ALA C O 1
ATOM 3210 N N . PRO C 1 54 ? 6.556 108.700 21.032 1.00 55.56 54 PRO C N 1
ATOM 3211 C CA . PRO C 1 54 ? 5.176 109.150 20.814 1.00 49.89 54 PRO C CA 1
ATOM 3212 C C . PRO C 1 54 ? 4.999 110.604 21.254 1.00 51.58 54 PRO C C 1
ATOM 3213 O O . PRO C 1 54 ? 5.631 111.031 22.220 1.00 60.46 54 PRO C O 1
ATOM 3217 N N . ALA C 1 55 ? 4.156 111.347 20.543 1.00 47.59 55 ALA C N 1
ATOM 3218 C CA . ALA C 1 55 ? 4.021 112.790 20.743 1.00 37.16 55 ALA C CA 1
ATOM 3219 C C . ALA C 1 55 ? 3.567 113.179 22.148 1.00 37.38 55 ALA C C 1
ATOM 3220 O O . ALA C 1 55 ? 3.838 114.290 22.601 1.00 40.59 55 ALA C O 1
ATOM 3222 N N . ALA C 1 56 ? 2.875 112.269 22.827 1.00 41.67 56 ALA C N 1
ATOM 3223 C CA . ALA C 1 56 ? 2.348 112.533 24.165 1.00 45.25 56 ALA C CA 1
ATOM 3224 C C . ALA C 1 56 ? 3.438 112.940 25.156 1.00 49.56 56 ALA C C 1
ATOM 3225 O O . ALA C 1 56 ? 3.250 113.855 25.959 1.00 46.37 56 ALA C O 1
ATOM 3227 N N . ALA C 1 57 ? 4.571 112.247 25.093 1.00 48.72 57 ALA C N 1
ATOM 3228 C CA . ALA C 1 57 ? 5.706 112.529 25.962 1.00 42.40 57 ALA C CA 1
ATOM 3229 C C . ALA C 1 57 ? 6.266 113.925 25.715 1.00 43.23 57 ALA C C 1
ATOM 3230 O O . ALA C 1 57 ? 6.705 114.601 26.645 1.00 47.53 57 ALA C O 1
ATOM 3232 N N . VAL C 1 58 ? 6.256 114.346 24.454 1.00 46.05 58 VAL C N 1
ATOM 3233 C CA . VAL C 1 58 ? 6.750 115.665 24.075 1.00 40.24 58 VAL C CA 1
ATOM 3234 C C . VAL C 1 58 ? 5.766 116.761 24.469 1.00 46.16 58 VAL C C 1
ATOM 3235 O O . VAL C 1 58 ? 6.140 117.759 25.086 1.00 53.10 58 VAL C O 1
ATOM 3239 N N . TRP C 1 59 ? 4.502 116.554 24.115 1.00 43.96 59 TRP C N 1
ATOM 3240 C CA . TRP C 1 59 ? 3.453 117.544 24.333 1.00 55.63 59 TRP C CA 1
ATOM 3241 C C . TRP C 1 59 ? 3.170 117.812 25.812 1.00 56.79 59 TRP C C 1
ATOM 3242 O O . TRP C 1 59 ? 2.824 118.933 26.185 1.00 60.88 59 TRP C O 1
ATOM 3253 N N . ALA C 1 60 ? 3.317 116.789 26.648 1.00 50.69 60 ALA C N 1
ATOM 3254 C CA . ALA C 1 60 ? 3.077 116.935 28.083 1.00 45.36 60 ALA C CA 1
ATOM 3255 C C . ALA C 1 60 ? 4.041 117.940 28.704 1.00 43.81 60 ALA C C 1
ATOM 3256 O O . ALA C 1 60 ? 3.700 118.637 29.658 1.00 48.17 60 ALA C O 1
ATOM 3258 N N . ILE C 1 61 ? 5.250 118.004 28.157 1.00 44.37 61 ILE C N 1
ATOM 3259 C CA . ILE C 1 61 ? 6.247 118.968 28.601 1.00 47.16 61 ILE C CA 1
ATOM 3260 C C . ILE C 1 61 ? 5.963 120.358 28.025 1.00 47.97 61 ILE C C 1
ATOM 3261 O O . ILE C 1 61 ? 6.005 121.357 28.741 1.00 56.08 61 ILE C O 1
ATOM 3266 N N . VAL C 1 62 ? 5.658 120.405 26.732 1.00 55.03 62 VAL C N 1
ATOM 3267 C CA . VAL C 1 62 ? 5.403 121.659 26.027 1.00 47.61 62 VAL C CA 1
ATOM 3268 C C . VAL C 1 62 ? 4.216 122.426 26.606 1.00 60.28 62 VAL C C 1
ATOM 3269 O O . VAL C 1 62 ? 4.282 123.642 26.797 1.00 64.07 62 VAL C O 1
ATOM 3273 N N . ARG C 1 63 ? 3.142 121.706 26.911 1.00 65.70 63 ARG C N 1
ATOM 3274 C CA . ARG C 1 63 ? 1.882 122.336 27.293 1.00 59.83 63 ARG C CA 1
ATOM 3275 C C . ARG C 1 63 ? 1.906 122.977 28.681 1.00 63.70 63 ARG C C 1
ATOM 3276 O O . ARG C 1 63 ? 0.951 123.657 29.062 1.00 61.60 63 ARG C O 1
ATOM 3284 N N . ARG C 1 64 ? 2.992 122.798 29.429 1.00 62.02 64 ARG C N 1
ATOM 3285 C CA . ARG C 1 64 ? 3.028 123.355 30.775 1.00 64.94 64 ARG C CA 1
ATOM 3286 C C . ARG C 1 64 ? 3.597 124.767 30.742 1.00 64.47 64 ARG C C 1
ATOM 3287 O O . ARG C 1 64 ? 4.801 124.982 30.587 1.00 56.04 64 ARG C O 1
ATOM 3295 N N . PHE C 1 65 ? 2.696 125.722 30.941 1.00 64.88 65 PHE C N 1
ATOM 3296 C CA . PHE C 1 65 ? 3.002 127.139 30.852 1.00 65.11 65 PHE C CA 1
ATOM 3297 C C . PHE C 1 65 ? 3.626 127.622 32.152 1.00 68.29 65 PHE C C 1
ATOM 3298 O O . PHE C 1 65 ? 4.303 128.649 32.185 1.00 69.09 65 PHE C O 1
ATOM 3306 N N . ASP C 1 66 ? 3.398 126.866 33.223 1.00 67.37 66 ASP C N 1
ATOM 3307 C CA . ASP C 1 66 ? 3.933 127.210 34.535 1.00 66.72 66 ASP C CA 1
ATOM 3308 C C . ASP C 1 66 ? 5.272 126.531 34.810 1.00 66.21 66 ASP C C 1
ATOM 3309 O O . ASP C 1 66 ? 5.906 126.792 35.831 1.00 62.34 66 ASP C O 1
ATOM 3314 N N . CYS C 1 67 ? 5.704 125.669 33.893 1.00 84.89 67 CYS C N 1
ATOM 3315 C CA . CYS C 1 67 ? 7.011 125.027 34.022 1.00 75.36 67 CYS C CA 1
ATOM 3316 C C . CYS C 1 67 ? 7.843 125.064 32.734 1.00 74.86 67 CYS C C 1
ATOM 3317 O O . CYS C 1 67 ? 8.213 124.015 32.207 1.00 82.65 67 CYS C O 1
ATOM 3320 N N . PRO C 1 68 ? 8.138 126.271 32.218 1.00 62.86 68 PRO C N 1
ATOM 3321 C CA . PRO C 1 68 ? 9.006 126.382 31.042 1.00 56.57 68 PRO C CA 1
ATOM 3322 C C . PRO C 1 68 ? 10.476 126.111 31.349 1.00 58.05 68 PRO C C 1
ATOM 3323 O O . PRO C 1 68 ? 11.227 125.757 30.443 1.00 73.07 68 PRO C O 1
ATOM 3327 N N . GLN C 1 69 ? 10.878 126.276 32.606 1.00 60.95 69 GLN C N 1
ATOM 3328 C CA . GLN C 1 69 ? 12.281 126.130 32.991 1.00 62.67 69 GLN C CA 1
ATOM 3329 C C . GLN C 1 69 ? 12.776 124.693 32.830 1.00 59.50 69 GLN C C 1
ATOM 3330 O O . GLN C 1 69 ? 13.969 124.419 32.961 1.00 49.63 69 GLN C O 1
ATOM 3336 N N . VAL C 1 70 ? 11.847 123.783 32.551 1.00 66.47 70 VAL C N 1
ATOM 3337 C CA . VAL C 1 70 ? 12.161 122.367 32.430 1.00 57.62 70 VAL C CA 1
ATOM 3338 C C . VAL C 1 70 ? 12.977 122.033 31.180 1.00 58.03 70 VAL C C 1
ATOM 3339 O O . VAL C 1 70 ? 14.045 121.432 31.287 1.00 64.72 70 VAL C O 1
ATOM 3343 N N . TYR C 1 71 ? 12.462 122.372 29.998 1.00 62.37 71 TYR C N 1
ATOM 3344 C CA . TYR C 1 71 ? 13.233 122.178 28.765 1.00 58.69 71 TYR C CA 1
ATOM 3345 C C . TYR C 1 71 ? 13.919 123.439 28.223 1.00 55.37 71 TYR C C 1
ATOM 3346 O O . TYR C 1 71 ? 14.788 123.345 27.353 1.00 49.34 71 TYR C O 1
ATOM 3355 N N . LYS C 1 72 ? 13.556 124.608 28.743 1.00 52.67 72 LYS C N 1
ATOM 3356 C CA . LYS C 1 72 ? 14.176 125.852 28.289 1.00 57.99 72 LYS C CA 1
ATOM 3357 C C . LYS C 1 72 ? 15.408 126.148 29.138 1.00 60.75 72 LYS C C 1
ATOM 3358 O O . LYS C 1 72 ? 15.334 126.195 30.365 1.00 67.01 72 LYS C O 1
ATOM 3364 N N . HIS C 1 73 ? 16.542 126.340 28.473 1.00 63.17 73 HIS C N 1
ATOM 3365 C CA . HIS C 1 73 ? 17.832 126.404 29.151 1.00 68.12 73 HIS C CA 1
ATOM 3366 C C . HIS C 1 73 ? 18.029 127.665 29.990 1.00 76.82 73 HIS C C 1
ATOM 3367 O O . HIS C 1 73 ? 18.440 127.590 31.148 1.00 74.31 73 HIS C O 1
ATOM 3374 N N . PHE C 1 74 ? 17.724 128.819 29.407 1.00 77.31 74 PHE C N 1
ATOM 3375 C CA . PHE C 1 74 ? 18.049 130.102 30.025 1.00 66.78 74 PHE C CA 1
ATOM 3376 C C . PHE C 1 74 ? 16.948 130.633 30.943 1.00 76.02 74 PHE C C 1
ATOM 3377 O O . PHE C 1 74 ? 17.019 131.769 31.408 1.00 83.11 74 PHE C O 1
ATOM 3385 N N . ILE C 1 75 ? 15.927 129.819 31.192 1.00 73.44 75 ILE C N 1
ATOM 3386 C CA . ILE C 1 75 ? 14.874 130.187 32.133 1.00 69.92 75 ILE C CA 1
ATOM 3387 C C . ILE C 1 75 ? 15.105 129.521 33.490 1.00 79.05 75 ILE C C 1
ATOM 3388 O O . ILE C 1 75 ? 14.979 128.305 33.612 1.00 89.36 75 ILE C O 1
ATOM 3393 N N . ARG C 1 76 ? 15.450 130.314 34.504 1.00 71.27 76 ARG C N 1
ATOM 3394 C CA . ARG C 1 76 ? 15.717 129.775 35.841 1.00 79.83 76 ARG C CA 1
ATOM 3395 C C . ARG C 1 76 ? 14.454 129.370 36.610 1.00 79.91 76 ARG C C 1
ATOM 3396 O O . ARG C 1 76 ? 14.364 128.253 37.117 1.00 80.09 76 ARG C O 1
ATOM 3404 N N . SER C 1 77 ? 13.487 130.279 36.704 1.00 70.74 77 SER C N 1
ATOM 3405 C CA . SER C 1 77 ? 12.248 130.003 37.429 1.00 76.12 77 SER C CA 1
ATOM 3406 C C . SER C 1 77 ? 11.055 130.693 36.776 1.00 67.03 77 SER C C 1
ATOM 3407 O O . SER C 1 77 ? 11.219 131.619 35.984 1.00 71.88 77 SER C O 1
ATOM 3410 N N . CYS C 1 78 ? 9.854 130.237 37.116 1.00 76.23 78 CYS C N 1
ATOM 3411 C CA . CYS C 1 78 ? 8.634 130.779 36.531 1.00 79.04 78 CYS C CA 1
ATOM 3412 C C . CYS C 1 78 ? 7.513 130.890 37.563 1.00 86.44 78 CYS C C 1
ATOM 3413 O O . CYS C 1 78 ? 7.294 129.973 38.356 1.00 80.37 78 CYS C O 1
ATOM 3416 N N . ALA C 1 79 ? 6.809 132.018 37.545 1.00 82.73 79 ALA C N 1
ATOM 3417 C CA . ALA C 1 79 ? 5.682 132.246 38.445 1.00 86.70 79 ALA C CA 1
ATOM 3418 C C . ALA C 1 79 ? 4.488 132.800 37.675 1.00 85.04 79 ALA C C 1
ATOM 3419 O O . ALA C 1 79 ? 4.642 133.697 36.850 1.00 91.36 79 ALA C O 1
ATOM 3421 N N . LEU C 1 80 ? 3.299 132.271 37.949 1.00 88.10 80 LEU C N 1
ATOM 3422 C CA . LEU C 1 80 ? 2.099 132.673 37.219 1.00 91.02 80 LEU C CA 1
ATOM 3423 C C . LEU C 1 80 ? 1.386 133.873 37.836 1.00 97.14 80 LEU C C 1
ATOM 3424 O O . LEU C 1 80 ? 1.802 134.408 38.862 1.00 103.53 80 LEU C O 1
ATOM 3429 N N . ARG C 1 81 ? 0.306 134.290 37.184 1.00 125.53 81 ARG C N 1
ATOM 3430 C CA . ARG C 1 81 ? -0.624 135.251 37.754 1.00 139.45 81 ARG C CA 1
ATOM 3431 C C . ARG C 1 81 ? -1.637 134.464 38.572 1.00 150.78 81 ARG C C 1
ATOM 3432 O O . ARG C 1 81 ? -1.959 133.334 38.216 1.00 169.23 81 ARG C O 1
ATOM 3440 N N . PRO C 1 82 ? -2.072 135.002 39.721 1.00 131.31 82 PRO C N 1
ATOM 3441 C CA . PRO C 1 82 ? -3.129 134.270 40.428 1.00 141.72 82 PRO C CA 1
ATOM 3442 C C . PRO C 1 82 ? -4.535 134.458 39.845 1.00 160.36 82 PRO C C 1
ATOM 3443 O O . PRO C 1 82 ? -5.027 135.586 39.773 1.00 166.84 82 PRO C O 1
ATOM 3447 N N . ASP C 1 83 ? -5.208 133.353 39.540 1.00 141.72 83 ASP C N 1
ATOM 3448 C CA . ASP C 1 83 ? -6.604 133.387 39.126 1.00 140.39 83 ASP C CA 1
ATOM 3449 C C . ASP C 1 83 ? -7.463 132.826 40.233 1.00 147.12 83 ASP C C 1
ATOM 3450 O O . ASP C 1 83 ? -7.362 131.646 40.569 1.00 148.50 83 ASP C O 1
ATOM 3455 N N . PRO C 1 84 ? -8.296 133.681 40.820 1.00 193.14 84 PRO C N 1
ATOM 3456 C CA . PRO C 1 84 ? -9.308 133.226 41.771 1.00 190.62 84 PRO C CA 1
ATOM 3457 C C . PRO C 1 84 ? -10.305 132.252 41.135 1.00 185.79 84 PRO C C 1
ATOM 3458 O O . PRO C 1 84 ? -10.685 131.277 41.783 1.00 191.45 84 PRO C O 1
ATOM 3462 N N . ASP C 1 85 ? -10.712 132.505 39.891 1.00 175.74 85 ASP C N 1
ATOM 3463 C CA . ASP C 1 85 ? -11.763 131.708 39.253 1.00 170.22 85 ASP C CA 1
ATOM 3464 C C . ASP C 1 85 ? -11.309 130.310 38.831 1.00 168.72 85 ASP C C 1
ATOM 3465 O O . ASP C 1 85 ? -11.974 129.325 39.155 1.00 190.00 85 ASP C O 1
ATOM 3470 N N . ALA C 1 86 ? -10.217 130.210 38.075 1.00 141.78 86 ALA C N 1
ATOM 3471 C CA . ALA C 1 86 ? -9.666 128.890 37.796 1.00 122.78 86 ALA C CA 1
ATOM 3472 C C . ALA C 1 86 ? -8.164 128.830 38.044 1.00 128.66 86 ALA C C 1
ATOM 3473 O O . ALA C 1 86 ? -7.367 129.128 37.154 1.00 131.99 86 ALA C O 1
ATOM 3475 N N . GLY C 1 87 ? -7.787 128.318 39.210 1.00 130.39 87 GLY C N 1
ATOM 3476 C CA . GLY C 1 87 ? -6.390 128.208 39.587 1.00 139.88 87 GLY C CA 1
ATOM 3477 C C . GLY C 1 87 ? -5.740 126.952 39.050 1.00 161.52 87 GLY C C 1
ATOM 3478 O O . GLY C 1 87 ? -4.575 126.959 38.651 1.00 155.19 87 GLY C O 1
ATOM 3479 N N . ASP C 1 88 ? -6.510 125.869 39.039 1.00 210.98 88 ASP C N 1
ATOM 3480 C CA . ASP C 1 88 ? -6.001 124.553 38.667 1.00 216.84 88 ASP C CA 1
ATOM 3481 C C . ASP C 1 88 ? -5.802 124.403 37.158 1.00 196.81 88 ASP C C 1
ATOM 3482 O O . ASP C 1 88 ? -4.826 123.799 36.711 1.00 197.42 88 ASP C O 1
ATOM 3487 N N . GLU C 1 89 ? -6.730 124.956 36.384 1.00 159.26 89 GLU C N 1
ATOM 3488 C CA . GLU C 1 89 ? -6.711 124.852 34.926 1.00 140.06 89 GLU C CA 1
ATOM 3489 C C . GLU C 1 89 ? -5.906 125.986 34.287 1.00 128.29 89 GLU C C 1
ATOM 3490 O O . GLU C 1 89 ? -6.011 127.138 34.708 1.00 123.01 89 GLU C O 1
ATOM 3496 N N . LEU C 1 90 ? -5.129 125.666 33.253 1.00 117.38 90 LEU C N 1
ATOM 3497 C CA . LEU C 1 90 ? -4.297 126.671 32.594 1.00 102.20 90 LEU C CA 1
ATOM 3498 C C . LEU C 1 90 ? -5.084 127.334 31.473 1.00 100.70 90 LEU C C 1
ATOM 3499 O O . LEU C 1 90 ? -5.339 126.731 30.430 1.00 93.09 90 LEU C O 1
ATOM 3504 N N . ARG C 1 91 ? -5.441 128.594 31.696 1.00 129.16 91 ARG C N 1
ATOM 3505 C CA . ARG C 1 91 ? -6.294 129.341 30.780 1.00 134.96 91 ARG C CA 1
ATOM 3506 C C . ARG C 1 91 ? -5.477 130.101 29.746 1.00 118.91 91 ARG C C 1
ATOM 3507 O O . ARG C 1 91 ? -4.368 130.546 30.036 1.00 123.23 91 ARG C O 1
ATOM 3515 N N . PRO C 1 92 ? -6.017 130.250 28.528 1.00 94.71 92 PRO C N 1
ATOM 3516 C CA . PRO C 1 92 ? -5.391 131.193 27.598 1.00 81.33 92 PRO C CA 1
ATOM 3517 C C . PRO C 1 92 ? -5.613 132.629 28.074 1.00 84.27 92 PRO C C 1
ATOM 3518 O O . PRO C 1 92 ? -6.733 132.986 28.442 1.00 79.07 92 PRO C O 1
ATOM 3522 N N . GLY C 1 93 ? -4.558 133.438 28.063 1.00 80.86 93 GLY C N 1
ATOM 3523 C CA . GLY C 1 93 ? -4.631 134.796 28.569 1.00 72.66 93 GLY C CA 1
ATOM 3524 C C . GLY C 1 93 ? -3.959 134.966 29.921 1.00 73.87 93 GLY C C 1
ATOM 3525 O O . GLY C 1 93 ? -3.863 136.079 30.436 1.00 82.19 93 GLY C O 1
ATOM 3526 N N . ARG C 1 94 ? -3.495 133.861 30.498 1.00 79.33 94 ARG C N 1
ATOM 3527 C CA . ARG C 1 94 ? -2.763 133.902 31.762 1.00 78.90 94 ARG C CA 1
ATOM 3528 C C . ARG C 1 94 ? -1.377 134.500 31.577 1.00 86.52 94 ARG C C 1
ATOM 3529 O O . ARG C 1 94 ? -0.794 134.414 30.498 1.00 91.57 94 ARG C O 1
ATOM 3537 N N . LEU C 1 95 ? -0.847 135.090 32.644 1.00 80.23 95 LEU C N 1
ATOM 3538 C CA . LEU C 1 95 ? 0.470 135.715 32.606 1.00 78.82 95 LEU C CA 1
ATOM 3539 C C . LEU C 1 95 ? 1.469 134.925 33.437 1.00 67.99 95 LEU C C 1
ATOM 3540 O O . LEU C 1 95 ? 1.098 134.258 34.401 1.00 68.26 95 LEU C O 1
ATOM 3545 N N . ARG C 1 96 ? 2.736 134.993 33.048 1.00 73.70 96 ARG C N 1
ATOM 3546 C CA . ARG C 1 96 ? 3.804 134.386 33.829 1.00 75.16 96 ARG C CA 1
ATOM 3547 C C . ARG C 1 96 ? 5.016 135.304 33.841 1.00 75.25 96 ARG C C 1
ATOM 3548 O O . ARG C 1 96 ? 5.294 135.998 32.863 1.00 72.83 96 ARG C O 1
ATOM 3556 N N . GLU C 1 97 ? 5.724 135.319 34.961 1.00 82.37 97 GLU C N 1
ATOM 3557 C CA . GLU C 1 97 ? 6.968 136.062 35.049 1.00 88.51 97 GLU C CA 1
ATOM 3558 C C . GLU C 1 97 ? 8.117 135.075 35.151 1.00 85.68 97 GLU C C 1
ATOM 3559 O O . GLU C 1 97 ? 8.287 134.406 36.170 1.00 95.69 97 GLU C O 1
ATOM 3565 N N . VAL C 1 98 ? 8.897 134.979 34.080 1.00 69.47 98 VAL C N 1
ATOM 3566 C CA . VAL C 1 98 ? 10.021 134.058 34.043 1.00 63.30 98 VAL C CA 1
ATOM 3567 C C . VAL C 1 98 ? 11.319 134.808 34.313 1.00 70.49 98 VAL C C 1
ATOM 3568 O O . VAL C 1 98 ? 11.564 135.878 33.754 1.00 70.50 98 VAL C O 1
ATOM 3572 N N . SER C 1 99 ? 12.140 134.255 35.198 1.00 91.09 99 SER C N 1
ATOM 3573 C CA . SER C 1 99 ? 13.435 134.851 35.480 1.00 98.46 99 SER C CA 1
ATOM 3574 C C . SER C 1 99 ? 14.443 134.340 34.460 1.00 89.46 99 SER C C 1
ATOM 3575 O O . SER C 1 99 ? 14.724 133.144 34.395 1.00 86.73 99 SER C O 1
ATOM 3578 N N . VAL C 1 100 ? 14.979 135.260 33.666 1.00 75.86 100 VAL C N 1
ATOM 3579 C CA . VAL C 1 100 ? 15.901 134.920 32.591 1.00 71.68 100 VAL C CA 1
ATOM 3580 C C . VAL C 1 100 ? 17.329 134.848 33.110 1.00 77.71 100 VAL C C 1
ATOM 3581 O O . VAL C 1 100 ? 17.714 135.634 33.976 1.00 95.23 100 VAL C O 1
ATOM 3585 N N . ILE C 1 101 ? 18.120 133.921 32.576 1.00 85.99 101 ILE C N 1
ATOM 3586 C CA . ILE C 1 101 ? 19.532 133.898 32.913 1.00 88.46 101 ILE C CA 1
ATOM 3587 C C . ILE C 1 101 ? 20.277 134.583 31.778 1.00 91.52 101 ILE C C 1
ATOM 3588 O O . ILE C 1 101 ? 20.600 133.962 30.767 1.00 107.34 101 ILE C O 1
ATOM 3593 N N . SER C 1 102 ? 20.559 135.869 31.963 1.00 82.85 102 SER C N 1
ATOM 3594 C CA . SER C 1 102 ? 21.311 136.645 30.986 1.00 91.26 102 SER C CA 1
ATOM 3595 C C . SER C 1 102 ? 22.740 136.932 31.431 1.00 100.53 102 SER C C 1
ATOM 3596 O O . SER C 1 102 ? 23.547 137.458 30.665 1.00 109.36 102 SER C O 1
ATOM 3599 N N . GLY C 1 103 ? 23.050 136.566 32.670 1.00 110.55 103 GLY C N 1
ATOM 3600 C CA . GLY C 1 103 ? 24.218 137.104 33.343 1.00 117.60 103 GLY C CA 1
ATOM 3601 C C . GLY C 1 103 ? 23.920 138.477 33.934 1.00 121.22 103 GLY C C 1
ATOM 3602 O O . GLY C 1 103 ? 24.797 139.117 34.512 1.00 128.03 103 GLY C O 1
ATOM 3603 N N . LEU C 1 104 ? 22.680 138.932 33.764 1.00 118.55 104 LEU C N 1
ATOM 3604 C CA . LEU C 1 104 ? 22.195 140.208 34.304 1.00 117.75 104 LEU C CA 1
ATOM 3605 C C . LEU C 1 104 ? 21.231 139.985 35.473 1.00 128.31 104 LEU C C 1
ATOM 3606 O O . LEU C 1 104 ? 20.311 139.176 35.367 1.00 132.96 104 LEU C O 1
ATOM 3611 N N . PRO C 1 105 ? 21.451 140.690 36.595 1.00 118.00 105 PRO C N 1
ATOM 3612 C CA . PRO C 1 105 ? 20.699 140.491 37.845 1.00 123.46 105 PRO C CA 1
ATOM 3613 C C . PRO C 1 105 ? 19.179 140.680 37.741 1.00 128.89 105 PRO C C 1
ATOM 3614 O O . PRO C 1 105 ? 18.428 139.868 38.284 1.00 128.94 105 PRO C O 1
ATOM 3618 N N . ALA C 1 106 ? 18.739 141.731 37.056 1.00 156.92 106 ALA C N 1
ATOM 3619 C CA . ALA C 1 106 ? 17.335 142.142 37.075 1.00 155.94 106 ALA C CA 1
ATOM 3620 C C . ALA C 1 106 ? 16.492 141.563 35.936 1.00 155.51 106 ALA C C 1
ATOM 3621 O O . ALA C 1 106 ? 15.339 141.960 35.756 1.00 157.87 106 ALA C O 1
ATOM 3623 N N . SER C 1 107 ? 17.071 140.656 35.153 1.00 140.19 107 SER C N 1
ATOM 3624 C CA . SER C 1 107 ? 16.384 140.100 33.988 1.00 122.24 107 SER C CA 1
ATOM 3625 C C . SER C 1 107 ? 15.074 139.398 34.350 1.00 107.82 107 SER C C 1
ATOM 3626 O O . SER C 1 107 ? 15.057 138.469 35.158 1.00 108.13 107 SER C O 1
ATOM 3629 N N . THR C 1 108 ? 13.983 139.847 33.736 1.00 91.55 108 THR C N 1
ATOM 3630 C CA . THR C 1 108 ? 12.674 139.229 33.923 1.00 91.68 108 THR C CA 1
ATOM 3631 C C . THR C 1 108 ? 11.798 139.465 32.694 1.00 99.43 108 THR C C 1
ATOM 3632 O O . THR C 1 108 ? 11.930 140.484 32.015 1.00 114.32 108 THR C O 1
ATOM 3636 N N . SER C 1 109 ? 10.909 138.518 32.407 1.00 93.36 109 SER C N 1
ATOM 3637 C CA . SER C 1 109 ? 10.020 138.628 31.254 1.00 89.20 109 SER C CA 1
ATOM 3638 C C . SER C 1 109 ? 8.589 138.240 31.596 1.00 78.49 109 SER C C 1
ATOM 3639 O O . SER C 1 109 ? 8.334 137.155 32.118 1.00 63.72 109 SER C O 1
ATOM 3642 N N . THR C 1 110 ? 7.658 139.137 31.294 1.00 78.40 110 THR C N 1
ATOM 3643 C CA . THR C 1 110 ? 6.244 138.847 31.448 1.00 82.45 110 THR C CA 1
ATOM 3644 C C . THR C 1 110 ? 5.672 138.443 30.098 1.00 78.31 110 THR C C 1
ATOM 3645 O O . THR C 1 110 ? 5.724 139.212 29.139 1.00 90.90 110 THR C O 1
ATOM 3649 N N . GLU C 1 111 ? 5.143 137.226 30.027 1.00 74.16 111 GLU C N 1
ATOM 3650 C CA . GLU C 1 111 ? 4.590 136.703 28.787 1.00 70.58 111 GLU C CA 1
ATOM 3651 C C . GLU C 1 111 ? 3.220 136.060 29.008 1.00 67.09 111 GLU C C 1
ATOM 3652 O O . GLU C 1 111 ? 2.937 135.523 30.078 1.00 69.12 111 GLU C O 1
ATOM 3658 N N . ARG C 1 112 ? 2.375 136.128 27.983 1.00 58.01 112 ARG C N 1
ATOM 3659 C CA . ARG C 1 112 ? 0.981 135.702 28.080 1.00 67.42 112 ARG C CA 1
ATOM 3660 C C . ARG C 1 112 ? 0.683 134.480 27.219 1.00 62.61 112 ARG C C 1
ATOM 3661 O O . ARG C 1 112 ? 1.103 134.416 26.067 1.00 60.07 112 ARG C O 1
ATOM 3669 N N . LEU C 1 113 ? -0.071 133.526 27.759 1.00 62.16 113 LEU C N 1
ATOM 3670 C CA . LEU C 1 113 ? -0.443 132.355 26.978 1.00 66.51 113 LEU C CA 1
ATOM 3671 C C . LEU C 1 113 ? -1.516 132.750 25.968 1.00 72.69 113 LEU C C 1
ATOM 3672 O O . LEU C 1 113 ? -2.611 133.162 26.346 1.00 86.37 113 LEU C O 1
ATOM 3677 N N . ASP C 1 114 ? -1.195 132.630 24.683 1.00 69.66 114 ASP C N 1
ATOM 3678 C CA . ASP C 1 114 ? -2.142 132.972 23.623 1.00 73.09 114 ASP C CA 1
ATOM 3679 C C . ASP C 1 114 ? -3.126 131.855 23.316 1.00 78.97 114 ASP C C 1
ATOM 3680 O O . ASP C 1 114 ? -4.333 132.079 23.227 1.00 99.91 114 ASP C O 1
ATOM 3685 N N . LEU C 1 115 ? -2.598 130.650 23.139 1.00 77.63 115 LEU C N 1
ATOM 3686 C CA . LEU C 1 115 ? -3.430 129.496 22.839 1.00 77.50 115 LEU C CA 1
ATOM 3687 C C . LEU C 1 115 ? -2.855 128.238 23.472 1.00 66.06 115 LEU C C 1
ATOM 3688 O O . LEU C 1 115 ? -1.640 128.031 23.484 1.00 54.84 115 LEU C O 1
ATOM 3693 N N . LEU C 1 116 ? -3.741 127.424 24.031 1.00 59.34 116 LEU C N 1
ATOM 3694 C CA . LEU C 1 116 ? -3.384 126.091 24.484 1.00 49.53 116 LEU C CA 1
ATOM 3695 C C . LEU C 1 116 ? -4.489 125.114 24.109 1.00 62.44 116 LEU C C 1
ATOM 3696 O O . LEU C 1 116 ? -5.604 125.209 24.621 1.00 76.64 116 LEU C O 1
ATOM 3701 N N . ASP C 1 117 ? -4.170 124.161 23.240 1.00 64.64 117 ASP C N 1
ATOM 3702 C CA . ASP C 1 117 ? -5.163 123.215 22.746 1.00 61.57 117 ASP C CA 1
ATOM 3703 C C . ASP C 1 117 ? -4.615 121.795 22.825 1.00 65.78 117 ASP C C 1
ATOM 3704 O O . ASP C 1 117 ? -3.676 121.451 22.112 1.00 72.79 117 ASP C O 1
ATOM 3709 N N . ASP C 1 118 ? -5.208 120.969 23.680 1.00 62.08 118 ASP C N 1
ATOM 3710 C CA . ASP C 1 118 ? -4.732 119.601 23.860 1.00 64.50 118 ASP C CA 1
ATOM 3711 C C . ASP C 1 118 ? -5.262 118.669 22.775 1.00 57.67 118 ASP C C 1
ATOM 3712 O O . ASP C 1 118 ? -4.681 117.615 22.512 1.00 52.72 118 ASP C O 1
ATOM 3717 N N . ALA C 1 119 ? -6.365 119.060 22.146 1.00 38.33 119 ALA C N 1
ATOM 3718 C CA . ALA C 1 119 ? -6.970 118.246 21.099 1.00 43.06 119 ALA C CA 1
ATOM 3719 C C . ALA C 1 119 ? -6.218 118.412 19.784 1.00 46.91 119 ALA C C 1
ATOM 3720 O O . ALA C 1 119 ? -6.146 117.486 18.978 1.00 44.33 119 ALA C O 1
ATOM 3722 N N . ARG C 1 120 ? -5.711 119.618 19.550 1.00 51.64 120 ARG C N 1
ATOM 3723 C CA . ARG C 1 120 ? -4.915 119.908 18.364 1.00 50.08 120 ARG C CA 1
ATOM 3724 C C . ARG C 1 120 ? -3.408 119.951 18.620 1.00 43.82 120 ARG C C 1
ATOM 3725 O O . ARG C 1 120 ? -2.627 120.147 17.690 1.00 48.67 120 ARG C O 1
ATOM 3733 N N . ARG C 1 121 ? -3.013 119.774 19.878 1.00 55.10 121 ARG C N 1
ATOM 3734 C CA . ARG C 1 121 ? -1.612 119.891 20.297 1.00 53.42 121 ARG C CA 1
ATOM 3735 C C . ARG C 1 121 ? -0.932 121.147 19.749 1.00 43.79 121 ARG C C 1
ATOM 3736 O O . ARG C 1 121 ? 0.130 121.073 19.130 1.00 41.91 121 ARG C O 1
ATOM 3744 N N . ALA C 1 122 ? -1.562 122.295 19.972 1.00 32.52 122 ALA C N 1
ATOM 3745 C CA . ALA C 1 122 ? -0.990 123.579 19.583 1.00 44.19 122 ALA C CA 1
ATOM 3746 C C . ALA C 1 122 ? -0.762 124.462 20.811 1.00 43.73 122 ALA C C 1
ATOM 3747 O O . ALA C 1 122 ? -1.560 124.456 21.746 1.00 43.76 122 ALA C O 1
ATOM 3749 N N . P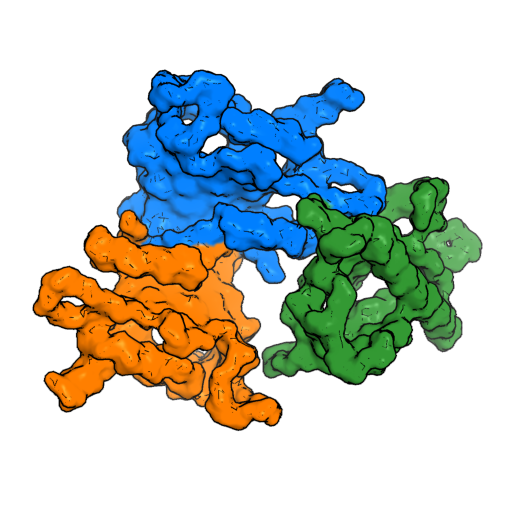HE C 1 123 ? 0.326 125.225 20.791 1.00 48.52 123 PHE C N 1
ATOM 3750 C CA . PHE C 1 123 ? 0.752 126.021 21.940 1.00 52.28 123 PHE C CA 1
ATOM 3751 C C . PHE C 1 123 ? 1.331 127.344 21.449 1.00 55.74 123 PHE C C 1
ATOM 3752 O O . PHE C 1 123 ? 1.930 127.396 20.375 1.00 53.30 123 PHE C O 1
ATOM 3760 N N . GLY C 1 124 ? 1.153 128.409 22.226 1.00 53.18 124 GLY C N 1
ATOM 3761 C CA . GLY C 1 124 ? 1.687 129.708 21.851 1.00 48.13 124 GLY C CA 1
ATOM 3762 C C . GLY C 1 124 ? 1.683 130.733 22.969 1.00 55.64 124 GLY C C 1
ATOM 3763 O O . GLY C 1 124 ? 0.902 130.632 23.915 1.00 59.73 124 GLY C O 1
ATOM 3764 N N . PHE C 1 125 ? 2.560 131.727 22.862 1.00 61.25 125 PHE C N 1
ATOM 3765 C CA . PHE C 1 125 ? 2.619 132.795 23.854 1.00 61.31 125 PHE C CA 1
ATOM 3766 C C . PHE C 1 125 ? 3.230 134.075 23.288 1.00 58.21 125 PHE C C 1
ATOM 3767 O O . PHE C 1 125 ? 3.958 134.043 22.296 1.00 53.56 125 PHE C O 1
ATOM 3775 N N . THR C 1 126 ? 2.926 135.195 23.938 1.00 66.68 126 THR C N 1
ATOM 3776 C CA . THR C 1 126 ? 3.423 136.509 23.535 1.00 67.29 126 THR C CA 1
ATOM 3777 C C . THR C 1 126 ? 4.142 137.191 24.687 1.00 60.32 126 THR C C 1
ATOM 3778 O O . THR C 1 126 ? 3.671 137.157 25.821 1.00 62.40 126 THR C O 1
ATOM 3782 N N . ILE C 1 127 ? 5.269 137.830 24.396 1.00 63.16 127 ILE C N 1
ATOM 3783 C CA . ILE C 1 127 ? 5.969 138.594 25.415 1.00 67.49 127 ILE C CA 1
ATOM 3784 C C . ILE C 1 127 ? 5.483 140.035 25.401 1.00 76.78 127 ILE C C 1
ATOM 3785 O O . ILE C 1 127 ? 5.731 140.784 24.455 1.00 83.06 127 ILE C O 1
ATOM 3790 N N . THR C 1 128 ? 4.785 140.409 26.467 1.00 89.32 128 THR C N 1
ATOM 3791 C CA . THR C 1 128 ? 4.174 141.725 26.569 1.00 104.94 128 THR C CA 1
ATOM 3792 C C . THR C 1 128 ? 5.194 142.792 26.970 1.00 116.36 128 THR C C 1
ATOM 3793 O O . THR C 1 128 ? 5.145 143.919 26.476 1.00 120.18 128 THR C O 1
ATOM 3797 N N . GLY C 1 129 ? 6.124 142.435 27.850 1.00 87.99 129 GLY C N 1
ATOM 3798 C CA . GLY C 1 129 ? 7.161 143.365 28.263 1.00 84.48 129 GLY C CA 1
ATOM 3799 C C . GLY C 1 129 ? 8.191 142.783 29.212 1.00 95.16 129 GLY C C 1
ATOM 3800 O O . GLY C 1 129 ? 8.040 141.665 29.705 1.00 81.63 129 GLY C O 1
ATOM 3801 N N . GLY C 1 130 ? 9.249 143.551 29.456 1.00 140.74 130 GLY C N 1
ATOM 3802 C CA . GLY C 1 130 ? 10.309 143.155 30.367 1.00 154.36 130 GLY C CA 1
ATOM 3803 C C . GLY C 1 130 ? 11.646 143.707 29.912 1.00 165.46 130 GLY C C 1
ATOM 3804 O O . GLY C 1 130 ? 11.705 144.515 28.984 1.00 173.17 130 GLY C O 1
ATOM 3805 N N . GLU C 1 131 ? 12.723 143.271 30.559 1.00 153.10 131 GLU C N 1
ATOM 3806 C CA . GLU C 1 131 ? 14.061 143.672 30.145 1.00 151.09 131 GLU C CA 1
ATOM 3807 C C . GLU C 1 131 ? 14.731 142.537 29.376 1.00 143.41 131 GLU C C 1
ATOM 3808 O O . GLU C 1 131 ? 15.166 141.548 29.970 1.00 142.15 131 GLU C O 1
ATOM 3814 N N . HIS C 1 132 ? 14.835 142.698 28.058 1.00 142.42 132 HIS C N 1
ATOM 3815 C CA . HIS C 1 132 ? 15.415 141.671 27.196 1.00 130.82 132 HIS C CA 1
ATOM 3816 C C . HIS C 1 132 ? 15.711 142.187 25.786 1.00 132.22 132 HIS C C 1
ATOM 3817 O O . HIS C 1 132 ? 15.347 143.310 25.432 1.00 121.06 132 HIS C O 1
ATOM 3824 N N . ARG C 1 133 ? 16.341 141.338 24.977 1.00 149.26 133 ARG C N 1
ATOM 3825 C CA . ARG C 1 133 ? 16.771 141.714 23.632 1.00 143.86 133 ARG C CA 1
ATOM 3826 C C . ARG C 1 133 ? 15.616 141.713 22.630 1.00 133.45 133 ARG C C 1
ATOM 3827 O O . ARG C 1 133 ? 15.541 142.582 21.761 1.00 132.85 133 ARG C O 1
ATOM 3835 N N . LEU C 1 134 ? 14.719 140.736 22.759 1.00 115.05 134 LEU C N 1
ATOM 3836 C CA . LEU C 1 134 ? 13.635 140.537 21.794 1.00 94.07 134 LEU C CA 1
ATOM 3837 C C . LEU C 1 134 ? 12.329 141.218 22.203 1.00 87.67 134 LEU C C 1
ATOM 3838 O O . LEU C 1 134 ? 11.660 140.779 23.136 1.00 91.60 134 LEU C O 1
ATOM 3843 N N . ALA C 1 135 ? 11.944 142.261 21.472 1.00 97.00 135 ALA C N 1
ATOM 3844 C CA . ALA C 1 135 ? 10.730 143.015 21.783 1.00 101.00 135 ALA C CA 1
ATOM 3845 C C . ALA C 1 135 ? 9.537 142.544 20.953 1.00 96.18 135 ALA C C 1
ATOM 3846 O O . ALA C 1 135 ? 9.668 142.301 19.753 1.00 98.80 135 ALA C O 1
ATOM 3848 N N . ASN C 1 136 ? 8.378 142.428 21.602 1.00 85.09 136 ASN C N 1
ATOM 3849 C CA . ASN C 1 136 ? 7.146 141.959 20.961 1.00 85.33 136 ASN C CA 1
ATOM 3850 C C . ASN C 1 136 ? 7.322 140.612 20.269 1.00 87.08 136 ASN C C 1
ATOM 3851 O O . ASN C 1 136 ? 6.968 140.441 19.101 1.00 90.31 136 ASN C O 1
ATOM 3856 N N . TYR C 1 137 ? 7.871 139.661 21.014 1.00 82.36 137 TYR C N 1
ATOM 3857 C CA . TYR C 1 137 ? 8.112 138.315 20.522 1.00 68.91 137 TYR C CA 1
ATOM 3858 C C . TYR C 1 137 ? 6.864 137.464 20.721 1.00 66.23 137 TYR C C 1
ATOM 3859 O O . TYR C 1 137 ? 6.421 137.261 21.850 1.00 71.80 137 TYR C O 1
ATOM 3868 N N . ARG C 1 138 ? 6.288 136.986 19.622 1.00 69.57 138 ARG C N 1
ATOM 3869 C CA . ARG C 1 138 ? 5.144 136.079 19.685 1.00 67.34 138 ARG C CA 1
ATOM 3870 C C . ARG C 1 138 ? 5.537 134.726 19.112 1.00 58.94 138 ARG C C 1
ATOM 3871 O O . ARG C 1 138 ? 6.035 134.646 17.994 1.00 58.23 138 ARG C O 1
ATOM 3879 N N . SER C 1 139 ? 5.307 133.665 19.880 1.00 53.70 139 SER C N 1
ATOM 3880 C CA . SER C 1 139 ? 5.749 132.328 19.496 1.00 46.49 139 SER C CA 1
ATOM 3881 C C . SER C 1 139 ? 4.578 131.355 19.403 1.00 55.04 139 SER C C 1
ATOM 3882 O O . SER C 1 139 ? 3.592 131.490 20.125 1.00 66.03 139 SER C O 1
ATOM 3885 N N . VAL C 1 140 ? 4.685 130.384 18.501 1.00 47.20 140 VAL C N 1
ATOM 3886 C CA . VAL C 1 140 ? 3.691 129.321 18.388 1.00 37.51 140 VAL C CA 1
ATOM 3887 C C . VAL C 1 140 ? 4.406 127.979 18.229 1.00 42.52 140 VAL C C 1
ATOM 3888 O O . VAL C 1 140 ? 5.382 127.875 17.489 1.00 49.78 140 VAL C O 1
ATOM 3892 N N . THR C 1 141 ? 3.922 126.961 18.937 1.00 50.55 141 THR C N 1
ATOM 3893 C CA . THR C 1 141 ? 4.531 125.635 18.914 1.00 44.22 141 THR C CA 1
ATOM 3894 C C . THR C 1 141 ? 3.485 124.546 18.670 1.00 47.05 141 THR C C 1
ATOM 3895 O O . THR C 1 141 ? 2.478 124.482 19.375 1.00 59.71 141 THR C O 1
ATOM 3899 N N . THR C 1 142 ? 3.721 123.699 17.671 1.00 44.38 142 THR C N 1
ATOM 3900 C CA . THR C 1 142 ? 2.879 122.523 17.447 1.00 40.00 142 THR C CA 1
ATOM 3901 C C . THR C 1 142 ? 3.689 121.236 17.549 1.00 37.76 142 THR C C 1
ATOM 3902 O O . THR C 1 142 ? 4.831 121.168 17.094 1.00 43.94 142 THR C O 1
ATOM 3906 N N . VAL C 1 143 ? 3.087 120.219 18.155 1.00 29.86 143 VAL C N 1
ATOM 3907 C CA . VAL C 1 143 ? 3.680 118.892 18.211 1.00 29.54 143 VAL C CA 1
ATOM 3908 C C . VAL C 1 143 ? 2.898 117.957 17.293 1.00 33.05 143 VAL C C 1
ATOM 3909 O O . VAL C 1 143 ? 1.728 117.667 17.543 1.00 45.20 143 VAL C O 1
ATOM 3913 N N . SER C 1 144 ? 3.540 117.501 16.222 1.00 29.22 144 SER C N 1
ATOM 3914 C CA . SER C 1 144 ? 2.881 116.622 15.262 1.00 26.58 144 SER C CA 1
ATOM 3915 C C . SER C 1 144 ? 3.484 115.225 15.272 1.00 29.46 144 SER C C 1
ATOM 3916 O O . SER C 1 144 ? 4.699 115.062 15.395 1.00 34.64 144 SER C O 1
ATOM 3919 N N . GLU C 1 145 ? 2.628 114.218 15.134 1.00 31.49 145 GLU C N 1
ATOM 3920 C CA . GLU C 1 145 ? 3.082 112.836 15.088 1.00 26.84 145 GLU C CA 1
ATOM 3921 C C . GLU C 1 145 ? 3.067 112.299 13.659 1.00 44.82 145 GLU C C 1
ATOM 3922 O O . GLU C 1 145 ? 2.031 112.307 12.993 1.00 56.16 145 GLU C O 1
ATOM 3928 N N . LEU C 1 146 ? 4.226 111.847 13.192 1.00 49.63 146 LEU C N 1
ATOM 3929 C CA . LEU C 1 146 ? 4.333 111.190 11.895 1.00 45.16 146 LEU C CA 1
ATOM 3930 C C . LEU C 1 146 ? 4.149 109.692 12.053 1.00 57.70 146 LEU C C 1
ATOM 3931 O O . LEU C 1 146 ? 4.724 109.089 12.959 1.00 58.44 146 LEU C O 1
ATOM 3936 N N . ALA C 1 147 ? 3.362 109.091 11.165 1.00 62.41 147 ALA C N 1
ATOM 3937 C CA . ALA C 1 147 ? 3.201 107.642 11.158 1.00 64.71 147 ALA C CA 1
ATOM 3938 C C . ALA C 1 147 ? 4.191 107.015 10.180 1.00 79.38 147 ALA C C 1
ATOM 3939 O O . ALA C 1 147 ? 4.008 107.101 8.968 1.00 94.24 147 ALA C O 1
ATOM 3941 N N . PRO C 1 148 ? 5.241 106.369 10.710 1.00 94.25 148 PRO C N 1
ATOM 3942 C CA . PRO C 1 148 ? 6.331 105.788 9.922 1.00 91.46 148 PRO C CA 1
ATOM 3943 C C . PRO C 1 148 ? 5.983 104.403 9.381 1.00 78.27 148 PRO C C 1
ATOM 3944 O O . PRO C 1 148 ? 4.816 104.009 9.411 1.00 65.64 148 PRO C O 1
ATOM 3948 N N . ALA C 1 149 ? 6.990 103.685 8.889 1.00 66.07 149 ALA C N 1
ATOM 3949 C CA . ALA C 1 149 ? 6.788 102.383 8.263 1.00 75.80 149 ALA C CA 1
ATOM 3950 C C . ALA C 1 149 ? 6.354 101.319 9.268 1.00 91.49 149 ALA C C 1
ATOM 3951 O O . ALA C 1 149 ? 6.228 101.588 10.462 1.00 100.50 149 ALA C O 1
ATOM 3953 N N . ALA C 1 150 ? 6.129 100.106 8.774 1.00 103.11 150 ALA C N 1
ATOM 3954 C CA . ALA C 1 150 ? 5.613 99.022 9.604 1.00 113.56 150 ALA C CA 1
ATOM 3955 C C . ALA C 1 150 ? 6.518 98.661 10.798 1.00 112.00 150 ALA C C 1
ATOM 3956 O O . ALA C 1 150 ? 6.041 98.631 11.932 1.00 118.30 150 ALA C O 1
ATOM 3958 N N . PRO C 1 151 ? 7.809 98.346 10.557 1.00 126.66 151 PRO C N 1
ATOM 3959 C CA . PRO C 1 151 ? 8.656 98.015 11.709 1.00 130.48 151 PRO C CA 1
ATOM 3960 C C . PRO C 1 151 ? 9.112 99.224 12.541 1.00 123.28 151 PRO C C 1
ATOM 3961 O O . PRO C 1 151 ? 9.608 99.035 13.651 1.00 139.19 151 PRO C O 1
ATOM 3965 N N . ALA C 1 152 ? 8.993 100.432 11.993 1.00 85.14 152 ALA C N 1
ATOM 3966 C CA . ALA C 1 152 ? 9.582 101.628 12.604 1.00 67.30 152 ALA C CA 1
ATOM 3967 C C . ALA C 1 152 ? 8.860 102.119 13.859 1.00 57.49 152 ALA C C 1
ATOM 3968 O O . ALA C 1 152 ? 7.645 101.965 13.997 1.00 56.25 152 ALA C O 1
ATOM 3970 N N . LYS C 1 153 ? 9.628 102.719 14.767 1.00 55.34 153 LYS C N 1
ATOM 3971 C CA . LYS C 1 153 ? 9.081 103.324 15.976 1.00 53.14 153 LYS C CA 1
ATOM 3972 C C . LYS C 1 153 ? 8.381 104.630 15.632 1.00 45.50 153 LYS C C 1
ATOM 3973 O O . LYS C 1 153 ? 8.777 105.327 14.698 1.00 39.31 153 LYS C O 1
ATOM 3979 N N . ILE C 1 154 ? 7.342 104.956 16.395 1.00 55.27 154 ILE C N 1
ATOM 3980 C CA . ILE C 1 154 ? 6.582 106.181 16.187 1.00 52.51 154 ILE C CA 1
ATOM 3981 C C . ILE C 1 154 ? 7.458 107.402 16.421 1.00 55.16 154 ILE C C 1
ATOM 3982 O O . ILE C 1 154 ? 8.153 107.500 17.434 1.00 60.12 154 ILE C O 1
ATOM 3987 N N . CYS C 1 155 ? 7.410 108.330 15.473 1.00 48.48 155 CYS C N 1
ATOM 3988 C CA . CYS C 1 155 ? 8.271 109.502 15.485 1.00 41.08 155 CYS C CA 1
ATOM 3989 C C . CYS C 1 155 ? 7.439 110.775 15.617 1.00 40.89 155 CYS C C 1
ATOM 3990 O O . CYS C 1 155 ? 6.252 110.792 15.289 1.00 53.79 155 CYS C O 1
ATOM 3993 N N . THR C 1 156 ? 8.072 111.835 16.105 1.00 27.25 156 THR C N 1
ATOM 3994 C CA . THR C 1 156 ? 7.394 113.094 16.372 1.00 26.72 156 THR C CA 1
ATOM 3995 C C . THR C 1 156 ? 8.219 114.261 15.847 1.00 37.32 156 THR C C 1
ATOM 3996 O O . THR C 1 156 ? 9.445 114.258 15.949 1.00 50.21 156 THR C O 1
ATOM 4000 N N . VAL C 1 157 ? 7.546 115.249 15.267 1.00 37.91 157 VAL C N 1
ATOM 4001 C CA . VAL C 1 157 ? 8.214 116.466 14.835 1.00 33.21 157 VAL C CA 1
ATOM 4002 C C . VAL C 1 157 ? 7.583 117.669 15.513 1.00 40.87 157 VAL C C 1
ATOM 4003 O O . VAL C 1 157 ? 6.370 117.871 15.443 1.00 35.99 157 VAL C O 1
ATOM 4007 N N . VAL C 1 158 ? 8.418 118.455 16.183 1.00 37.65 158 VAL C N 1
ATOM 4008 C CA . VAL C 1 158 ? 7.983 119.695 16.799 1.00 38.97 158 VAL C CA 1
ATOM 4009 C C . VAL C 1 158 ? 8.332 120.852 15.875 1.00 37.15 158 VAL C C 1
ATOM 4010 O O . VAL C 1 158 ? 9.438 120.913 15.339 1.00 37.27 158 VAL C O 1
ATOM 4014 N N . LEU C 1 159 ? 7.375 121.749 15.671 1.00 32.14 159 LEU C N 1
ATOM 4015 C CA . LEU C 1 159 ? 7.603 122.951 14.882 1.00 41.49 159 LEU C CA 1
ATOM 4016 C C . LEU C 1 159 ? 7.375 124.169 15.757 1.00 50.56 159 LEU C C 1
ATOM 4017 O O . LEU C 1 159 ? 6.324 124.302 16.386 1.00 52.05 159 LEU C O 1
ATOM 4022 N N . GLU C 1 160 ? 8.359 125.057 15.803 1.00 35.60 160 GLU C N 1
ATOM 4023 C CA . GLU C 1 160 ? 8.213 126.282 16.569 1.00 33.22 160 GLU C CA 1
ATOM 4024 C C . GLU C 1 160 ? 8.559 127.482 15.700 1.00 38.65 160 GLU C C 1
ATOM 4025 O O . GLU C 1 160 ? 9.663 127.584 15.166 1.00 51.25 160 GLU C O 1
ATOM 4031 N N . SER C 1 161 ? 7.598 128.385 15.555 1.00 34.90 161 SER C N 1
ATOM 4032 C CA . SER C 1 161 ? 7.787 129.589 14.764 1.00 38.04 161 SER C CA 1
ATOM 4033 C C . SER C 1 161 ? 7.545 130.806 15.636 1.00 51.18 161 SER C C 1
ATOM 4034 O O . SER C 1 161 ? 6.985 130.694 16.727 1.00 56.58 161 SER C O 1
ATOM 4037 N N . TYR C 1 162 ? 7.983 131.965 15.160 1.00 45.81 162 TYR C N 1
ATOM 4038 C CA . TYR C 1 162 ? 7.854 133.192 15.932 1.00 47.99 162 TYR C CA 1
ATOM 4039 C C . TYR C 1 162 ? 7.875 134.431 15.048 1.00 54.91 162 TYR C C 1
ATOM 4040 O O . TYR C 1 162 ? 8.284 134.370 13.891 1.00 60.70 162 TYR C O 1
ATOM 4049 N N . VAL C 1 163 ? 7.428 135.551 15.607 1.00 53.55 163 VAL C N 1
ATOM 4050 C CA . VAL C 1 163 ? 7.634 136.860 14.997 1.00 50.71 163 VAL C CA 1
ATOM 4051 C C . VAL C 1 163 ? 8.180 137.802 16.068 1.00 57.72 163 VAL C C 1
ATOM 4052 O O . VAL C 1 163 ? 7.760 137.752 17.226 1.00 60.40 163 VAL C O 1
ATOM 4056 N N . VAL C 1 164 ? 9.142 138.636 15.691 1.00 68.95 164 VAL C N 1
ATOM 4057 C CA . VAL C 1 164 ? 9.816 139.488 16.659 1.00 77.14 164 VAL C CA 1
ATOM 4058 C C . VAL C 1 164 ? 10.347 140.769 16.001 1.00 89.55 164 VAL C C 1
ATOM 4059 O O . VAL C 1 164 ? 10.701 140.770 14.821 1.00 90.58 164 VAL C O 1
ATOM 4063 N N . ASP C 1 165 ? 10.380 141.858 16.767 1.00 92.41 165 ASP C N 1
ATOM 4064 C CA . ASP C 1 165 ? 10.894 143.139 16.286 1.00 84.73 165 ASP C CA 1
ATOM 4065 C C . ASP C 1 165 ? 12.416 143.128 16.154 1.00 81.69 165 ASP C C 1
ATOM 4066 O O . ASP C 1 165 ? 13.113 142.502 16.952 1.00 86.81 165 ASP C O 1
ATOM 4071 N N . VAL C 1 166 ? 12.926 143.829 15.146 1.00 77.87 166 VAL C N 1
ATOM 4072 C CA . VAL C 1 166 ? 14.364 143.934 14.928 1.00 88.91 166 VAL C CA 1
ATOM 4073 C C . VAL C 1 166 ? 14.865 145.312 15.358 1.00 108.06 166 VAL C C 1
ATOM 4074 O O . VAL C 1 166 ? 14.447 146.324 14.795 1.00 117.37 166 VAL C O 1
ATOM 4078 N N . PRO C 1 167 ? 15.749 145.357 16.371 1.00 116.04 167 PRO C N 1
ATOM 4079 C CA . PRO C 1 167 ? 16.351 146.614 16.838 1.00 122.13 167 PRO C CA 1
ATOM 4080 C C . PRO C 1 167 ? 17.106 147.369 15.739 1.00 135.50 167 PRO C C 1
ATOM 4081 O O . PRO C 1 167 ? 17.588 146.754 14.786 1.00 141.23 167 PRO C O 1
ATOM 4085 N N . GLU C 1 168 ? 17.206 148.688 15.888 1.00 132.57 168 GLU C N 1
ATOM 4086 C CA . GLU C 1 168 ? 17.732 149.569 14.843 1.00 135.02 168 GLU C CA 1
ATOM 4087 C C . GLU C 1 168 ? 19.184 149.292 14.471 1.00 131.68 168 GLU C C 1
ATOM 4088 O O . GLU C 1 168 ? 19.527 149.228 13.290 1.00 147.58 168 GLU C O 1
ATOM 4094 N N . GLY C 1 169 ? 20.036 149.155 15.482 1.00 108.95 169 GLY C N 1
ATOM 4095 C CA . GLY C 1 169 ? 21.439 148.864 15.252 1.00 108.65 169 GLY C CA 1
ATOM 4096 C C . GLY C 1 169 ? 21.650 147.483 14.661 1.00 110.92 169 GLY C C 1
ATOM 4097 O O . GLY C 1 169 ? 22.682 147.208 14.047 1.00 104.13 169 GLY C O 1
ATOM 4098 N N . ASN C 1 170 ? 20.670 146.608 14.864 1.00 135.44 170 ASN C N 1
ATOM 4099 C CA . ASN C 1 170 ? 20.725 145.231 14.378 1.00 128.79 170 ASN C CA 1
ATOM 4100 C C . ASN C 1 170 ? 20.253 145.040 12.941 1.00 118.41 170 ASN C C 1
ATOM 4101 O O . ASN C 1 170 ? 19.378 145.760 12.461 1.00 113.83 170 ASN C O 1
ATOM 4106 N N . SER C 1 171 ? 20.840 144.058 12.265 1.00 114.66 171 SER C N 1
ATOM 4107 C CA . SER C 1 171 ? 20.325 143.590 10.985 1.00 114.11 171 SER C CA 1
ATOM 4108 C C . SER C 1 171 ? 19.272 142.523 11.244 1.00 113.26 171 SER C C 1
ATOM 4109 O O . SER C 1 171 ? 19.043 142.136 12.390 1.00 116.58 171 SER C O 1
ATOM 4112 N N . GLU C 1 172 ? 18.651 142.026 10.182 1.00 103.25 172 GLU C N 1
ATOM 4113 C CA . GLU C 1 172 ? 17.569 141.068 10.348 1.00 98.09 172 GLU C CA 1
ATOM 4114 C C . GLU C 1 172 ? 18.106 139.706 10.772 1.00 92.17 172 GLU C C 1
ATOM 4115 O O . GLU C 1 172 ? 17.506 139.029 11.607 1.00 93.67 172 GLU C O 1
ATOM 4121 N N . GLU C 1 173 ? 19.243 139.316 10.205 1.00 90.57 173 GLU C N 1
ATOM 4122 C CA . GLU C 1 173 ? 19.846 138.024 10.515 1.00 89.28 173 GLU C CA 1
ATOM 4123 C C . GLU C 1 173 ? 20.343 137.958 11.959 1.00 88.50 173 GLU C C 1
ATOM 4124 O O . GLU C 1 173 ? 20.277 136.907 12.593 1.00 89.84 173 GLU C O 1
ATOM 4130 N N . ASP C 1 174 ? 20.834 139.082 12.474 1.00 105.31 174 ASP C N 1
ATOM 4131 C CA . ASP C 1 174 ? 21.358 139.139 13.838 1.00 115.18 174 ASP C CA 1
ATOM 4132 C C . ASP C 1 174 ? 20.285 138.792 14.864 1.00 110.80 174 ASP C C 1
ATOM 4133 O O . ASP C 1 174 ? 20.563 138.159 15.882 1.00 121.35 174 ASP C O 1
ATOM 4138 N N . THR C 1 175 ? 19.060 139.220 14.585 1.00 91.82 175 THR C N 1
ATOM 4139 C CA . THR C 1 175 ? 17.923 138.906 15.437 1.00 87.27 175 THR C CA 1
ATOM 4140 C C . THR C 1 175 ? 17.436 137.483 15.172 1.00 86.72 175 THR C C 1
ATOM 4141 O O . THR C 1 175 ? 17.142 136.729 16.101 1.00 86.62 175 THR C O 1
ATOM 4145 N N . ARG C 1 176 ? 17.374 137.118 13.895 1.00 73.10 176 ARG C N 1
ATOM 4146 C CA . ARG C 1 176 ? 16.865 135.813 13.490 1.00 63.56 176 ARG C CA 1
ATOM 4147 C C . ARG C 1 176 ? 17.782 134.676 13.936 1.00 67.70 176 ARG C C 1
ATOM 4148 O O . ARG C 1 176 ? 17.310 133.626 14.366 1.00 70.58 176 ARG C O 1
ATOM 4156 N N . LEU C 1 177 ? 19.091 134.888 13.839 1.00 73.00 177 LEU C N 1
ATOM 4157 C CA . LEU C 1 177 ? 20.053 133.851 14.199 1.00 73.87 177 LEU C CA 1
ATOM 4158 C C . LEU C 1 177 ? 20.099 133.622 15.706 1.00 69.09 177 LEU C C 1
ATOM 4159 O O . LEU C 1 177 ? 20.373 132.513 16.164 1.00 74.97 177 LEU C O 1
ATOM 4164 N N . PHE C 1 178 ? 19.832 134.671 16.478 1.00 63.78 178 PHE C N 1
ATOM 4165 C CA . PHE C 1 178 ? 19.848 134.551 17.931 1.00 66.08 178 PHE C CA 1
ATOM 4166 C C . PHE C 1 178 ? 18.672 133.718 18.432 1.00 61.07 178 PHE C C 1
ATOM 4167 O O . PHE C 1 178 ? 18.856 132.755 19.178 1.00 64.93 178 PHE C O 1
ATOM 4175 N N . ALA C 1 179 ? 17.467 134.093 18.014 1.00 60.07 179 ALA C N 1
ATOM 4176 C CA . ALA C 1 179 ? 16.255 133.397 18.429 1.00 54.67 179 ALA C CA 1
ATOM 4177 C C . ALA C 1 179 ? 16.265 131.947 17.956 1.00 59.35 179 ALA C C 1
ATOM 4178 O O . ALA C 1 179 ? 15.963 131.037 18.729 1.00 59.24 179 ALA C O 1
ATOM 4180 N N . ASP C 1 180 ? 16.617 131.742 16.687 1.00 58.78 180 ASP C N 1
ATOM 4181 C CA . ASP C 1 180 ? 16.746 130.398 16.124 1.00 57.06 180 ASP C CA 1
ATOM 4182 C C . ASP C 1 180 ? 17.663 129.526 16.971 1.00 56.00 180 ASP C C 1
ATOM 4183 O O . ASP C 1 180 ? 17.379 128.350 17.198 1.00 56.97 180 ASP C O 1
ATOM 4188 N N . THR C 1 181 ? 18.762 130.111 17.439 1.00 52.55 181 THR C N 1
ATOM 4189 C CA . THR C 1 181 ? 19.727 129.376 18.246 1.00 56.26 181 THR C CA 1
ATOM 4190 C C . THR C 1 181 ? 19.104 128.940 19.567 1.00 54.86 181 THR C C 1
ATOM 4191 O O . THR C 1 181 ? 19.270 127.797 19.985 1.00 56.85 181 THR C O 1
ATOM 4195 N N . VAL C 1 182 ? 18.372 129.843 20.212 1.00 46.88 182 VAL C N 1
ATOM 4196 C CA . VAL C 1 182 ? 17.723 129.528 21.482 1.00 52.30 182 VAL C CA 1
ATOM 4197 C C . VAL C 1 182 ? 16.629 128.473 21.301 1.00 53.11 182 VAL C C 1
ATOM 4198 O O . VAL C 1 182 ? 16.598 127.475 22.024 1.00 53.99 182 VAL C O 1
ATOM 4202 N N . VAL C 1 183 ? 15.744 128.698 20.333 1.00 50.61 183 VAL C N 1
ATOM 4203 C CA . VAL C 1 183 ? 14.672 127.756 20.010 1.00 41.35 183 VAL C CA 1
ATOM 4204 C C . VAL C 1 183 ? 15.199 126.339 19.751 1.00 47.98 183 VAL C C 1
ATOM 4205 O O . VAL C 1 183 ? 14.672 125.364 20.290 1.00 50.48 183 VAL C O 1
ATOM 4209 N N . ARG C 1 184 ? 16.245 126.231 18.937 1.00 38.62 184 ARG C N 1
ATOM 4210 C CA . ARG C 1 184 ? 16.836 124.936 18.608 1.00 36.98 184 ARG C CA 1
ATOM 4211 C C . ARG C 1 184 ? 17.412 124.238 19.842 1.00 51.23 184 ARG C C 1
ATOM 4212 O O . ARG C 1 184 ? 17.228 123.033 20.025 1.00 44.74 184 ARG C O 1
ATOM 4220 N N . LEU C 1 185 ? 18.101 125.000 20.689 1.00 53.00 185 LEU C N 1
ATOM 4221 C CA . LEU C 1 185 ? 18.684 124.454 21.912 1.00 47.43 185 LEU C CA 1
ATOM 4222 C C . LEU C 1 185 ? 17.608 124.008 22.902 1.00 50.97 185 LEU C C 1
ATOM 4223 O O . LEU C 1 185 ? 17.799 123.039 23.638 1.00 60.68 185 LEU C O 1
ATOM 4228 N N . ASN C 1 186 ? 16.482 124.714 22.919 1.00 41.49 186 ASN C N 1
ATOM 4229 C CA . ASN C 1 186 ? 15.350 124.312 23.746 1.00 36.78 186 ASN C CA 1
ATOM 4230 C C . ASN C 1 186 ? 14.726 123.016 23.248 1.00 45.08 186 ASN C C 1
ATOM 4231 O O . ASN C 1 186 ? 14.393 122.131 24.037 1.00 49.87 186 ASN C O 1
ATOM 4236 N N . LEU C 1 187 ? 14.571 122.912 21.931 1.00 54.50 187 LEU C N 1
ATOM 4237 C CA . LEU C 1 187 ? 13.957 121.736 21.327 1.00 45.80 187 LEU C CA 1
ATOM 4238 C C . LEU C 1 187 ? 14.874 120.515 21.411 1.00 53.16 187 LEU C C 1
ATOM 4239 O O . LEU C 1 187 ? 14.395 119.391 21.551 1.00 58.87 187 LEU C O 1
ATOM 4244 N N . GLN C 1 188 ? 16.186 120.731 21.330 1.00 44.00 188 GLN C N 1
ATOM 4245 C CA . GLN C 1 188 ? 17.139 119.635 21.500 1.00 46.36 188 GLN C CA 1
ATOM 4246 C C . GLN C 1 188 ? 17.062 119.090 22.924 1.00 45.39 188 GLN C C 1
ATOM 4247 O O . GLN C 1 188 ? 17.186 117.884 23.146 1.00 42.33 188 GLN C O 1
ATOM 4253 N N . LYS C 1 189 ? 16.852 119.989 23.882 1.00 60.04 189 LYS C N 1
ATOM 4254 C CA . LYS C 1 189 ? 16.671 119.610 25.279 1.00 62.83 189 LYS C CA 1
ATOM 4255 C C . LYS C 1 189 ? 15.322 118.936 25.458 1.00 61.43 189 LYS C C 1
ATOM 4256 O O . LYS C 1 189 ? 15.191 117.967 26.206 1.00 68.28 189 LYS C O 1
ATOM 4262 N N . LEU C 1 190 ? 14.319 119.462 24.766 1.00 57.49 190 LEU C N 1
ATOM 4263 C CA . LEU C 1 190 ? 12.987 118.874 24.775 1.00 56.14 190 LEU C CA 1
ATOM 4264 C C . LEU C 1 190 ? 13.024 117.446 24.235 1.00 58.02 190 LEU C C 1
ATOM 4265 O O . LEU C 1 190 ? 12.406 116.545 24.799 1.00 55.43 190 LEU C O 1
ATOM 4270 N N . LYS C 1 191 ? 13.762 117.257 23.143 1.00 50.83 191 LYS C N 1
ATOM 4271 C CA . LYS C 1 191 ? 13.963 115.945 22.529 1.00 42.44 191 LYS C CA 1
ATOM 4272 C C . LYS C 1 191 ? 14.604 114.963 23.499 1.00 46.52 191 LYS C C 1
ATOM 4273 O O . LYS C 1 191 ? 14.061 113.890 23.767 1.00 46.45 191 LYS C O 1
ATOM 4279 N N . SER C 1 192 ? 15.767 115.348 24.017 1.00 53.84 192 SER C N 1
ATOM 4280 C CA . SER C 1 192 ? 16.536 114.522 24.939 1.00 57.01 192 SER C CA 1
ATOM 4281 C C . SER C 1 192 ? 15.700 114.151 26.155 1.00 60.55 192 SER C C 1
ATOM 4282 O O . SER C 1 192 ? 15.726 113.014 26.628 1.00 63.04 192 SER C O 1
ATOM 4285 N N . LEU C 1 193 ? 14.946 115.126 26.645 1.00 55.66 193 LEU C N 1
ATOM 4286 C CA . LEU C 1 193 ? 14.074 114.921 27.787 1.00 49.95 193 LEU C CA 1
ATOM 4287 C C . LEU C 1 193 ? 12.921 113.975 27.452 1.00 52.51 193 LEU C C 1
ATOM 4288 O O . LEU C 1 193 ? 12.647 113.037 28.199 1.00 57.42 193 LEU C O 1
ATOM 4293 N N . ALA C 1 194 ? 12.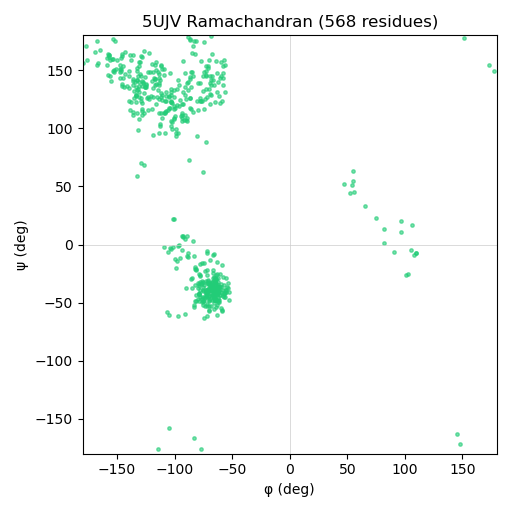257 114.214 26.325 1.00 55.70 194 ALA C N 1
ATOM 4294 C CA . ALA C 1 194 ? 11.082 113.428 25.950 1.00 48.99 194 ALA C CA 1
ATOM 4295 C C . ALA C 1 194 ? 11.431 111.988 25.581 1.00 44.61 194 ALA C C 1
ATOM 4296 O O . ALA C 1 194 ? 10.686 111.064 25.906 1.00 46.38 194 ALA C O 1
ATOM 4298 N N . GLU C 1 195 ? 12.555 111.799 24.896 1.00 44.60 195 GLU C N 1
ATOM 4299 C CA . GLU C 1 195 ? 13.012 110.458 24.543 1.00 50.88 195 GLU C CA 1
ATOM 4300 C C . GLU C 1 195 ? 13.426 109.672 25.782 1.00 60.26 195 GLU C C 1
ATOM 4301 O O . GLU C 1 195 ? 13.274 108.451 25.831 1.00 68.18 195 GLU C O 1
ATOM 4307 N N . ALA C 1 196 ? 13.949 110.376 26.780 1.00 65.86 196 ALA C N 1
ATOM 4308 C CA . ALA C 1 196 ? 14.374 109.736 28.019 1.00 65.90 196 ALA C CA 1
ATOM 4309 C C . ALA C 1 196 ? 13.172 109.298 28.847 1.00 73.76 196 ALA C C 1
ATOM 4310 O O . ALA C 1 196 ? 13.143 108.185 29.372 1.00 81.66 196 ALA C O 1
ATOM 4312 N N . ASN C 1 197 ? 12.184 110.181 28.957 1.00 71.17 197 ASN C N 1
ATOM 4313 C CA . ASN C 1 197 ? 10.976 109.892 29.723 1.00 70.08 197 ASN C CA 1
ATOM 4314 C C . ASN C 1 197 ? 10.167 108.751 29.115 1.00 68.70 197 ASN C C 1
ATOM 4315 O O . ASN C 1 197 ? 9.519 107.989 29.833 1.00 72.47 197 ASN C O 1
ATOM 4320 N N . ALA C 1 198 ? 10.209 108.640 27.790 1.00 66.43 198 ALA C N 1
ATOM 4321 C CA . ALA C 1 198 ? 9.480 107.592 27.085 1.00 61.50 198 ALA C CA 1
ATOM 4322 C C . ALA C 1 198 ? 9.997 106.210 27.470 1.00 73.52 198 ALA C C 1
ATOM 4323 O O . ALA C 1 198 ? 9.216 105.275 27.653 1.00 79.80 198 ALA C O 1
ATOM 4325 N N . THR C 1 199 ? 11.316 106.089 27.594 1.00 77.62 199 THR C N 1
ATOM 4326 C CA . THR C 1 199 ? 11.936 104.831 27.995 1.00 86.91 199 THR C CA 1
ATOM 4327 C C . THR C 1 199 ? 11.502 104.441 29.404 1.00 96.87 199 THR C C 1
ATOM 4328 O O . THR C 1 199 ? 11.213 103.275 29.677 1.00 109.38 199 THR C O 1
ATOM 4332 N N . SER C 1 200 ? 11.459 105.426 30.295 1.00 93.43 200 SER C N 1
ATOM 4333 C CA . SER C 1 200 ? 11.019 105.200 31.665 1.00 108.17 200 SER C CA 1
ATOM 4334 C C . SER C 1 200 ? 9.568 104.735 31.691 1.00 123.50 200 SER C C 1
ATOM 4335 O O . SER C 1 200 ? 9.205 103.839 32.454 1.00 131.89 200 SER C O 1
ATOM 4338 N N . ALA C 1 201 ? 8.744 105.347 30.846 1.00 112.87 201 ALA C N 1
ATOM 4339 C CA . ALA C 1 201 ? 7.334 104.994 30.753 1.00 120.22 201 ALA C CA 1
ATOM 4340 C C . ALA C 1 201 ? 7.157 103.560 30.267 1.00 135.08 201 ALA C C 1
ATOM 4341 O O . ALA C 1 201 ? 6.261 102.851 30.726 1.00 155.61 201 ALA C O 1
ATOM 4343 N N . ALA C 1 202 ? 8.018 103.145 29.341 1.00 166.63 202 ALA C N 1
ATOM 4344 C CA . ALA C 1 202 ? 7.967 101.803 28.763 1.00 148.16 202 ALA C CA 1
ATOM 4345 C C . ALA C 1 202 ? 7.879 100.718 29.831 1.00 156.43 202 ALA C C 1
ATOM 4346 O O . ALA C 1 202 ? 7.314 99.650 29.598 1.00 157.56 202 ALA C O 1
#

Nearest PDB structures (foldseek):
  5ujv-assembly1_A  TM=9.729E-01  e=8.994E-32  Festuca elata
  7mwn-assembly1_A  TM=9.400E-01  e=5.796E-21  Arabidopsis thaliana
  3nj1-assembly1_A-2  TM=9.496E-01  e=7.681E-21  Arabidopsis thaliana
  5jo1-assembly1_A  TM=9.438E-01  e=1.597E-20  Arabidopsis thaliana
  4dsb-assembly1_B  TM=9.512E-01  e=2.506E-20  Arabidopsis thaliana

Radius of gyration: 26.82 Å; Cα contacts (8 Å, |Δi|>4): 1196; chains: 3; bounding box: 63×83×66 Å

InterPro domains:
  IPR019587 Polyketide cyclase/dehydrase [PF10604] (49-195)
  IPR023393 START-like domain superfamily [G3DSA:3.30.530.20] (1-212)
  IPR050279 Plant defense and hormone signaling protein [PTHR31213] (42-196)

Organism: NCBI:txid464049

Secondary structure (DSSP, 8-state):
-PPTT-S--HHHHHHHHHHHHHHS-B---TTEEEEEEEEEE-S-HHHHHHHHT-SS-GGGT-TTEEEEEEPPPSS--SS--TT-EEEEEE-TTSS-SEEEEEEEEEETTTTEEEEEEEEEE-S-EEEEEEEEEEEEB-SSS---EEEEEEEEEEEPPSSS-HHHHHHHHHHHHHHHHHHHHHHHHHHHHHH-/--TTS---HHHHHHHHHHHHHHS-B---TTEEEEEEEEEE-S-HHHHHHHHT-SS-GGGT-TTEEEEEE---SS-SS---TT-EEEEEE-SSSTT-EEEEEEEEEETTTTEEEEEEEEESSS-EEEEEEEEEEEE--SS----EEEEEEEEEEEPPSSS-HHHHHHHHHHHHHHHHHHHHHHHHHHHHHH-/--TTT---HHHHHHHHHHHHHHS-B---TTEEEEEEEEEESS-HHHHHHHHT-SS-GGGT-TTEEEEEE---SS-SSS--TT-EEEEEE-SS-TT-EEEEEEEEEETTTTEEEEEEEEESSS-SS-EEEEEEEEE---SSSPPEEEEEEEEEEE--SSS-HHHHHHHHHHHHHHHHHHHHHHHHHHHHHH-

Solvent-accessible surface area: 27780 Å² total; per-residue (Å²): 135,52,12,37,63,7,55,13,70,46,11,11,11,13,14,0,49,82,32,2,94,61,58,0,56,8,21,4,0,54,19,17,1,4,1,2,2,8,16,97,2,94,2,55,3,63,34,0,13,48,20,1,80,100,0,52,32,2,60,56,11,26,99,49,28,194,60,28,68,53,125,103,79,79,152,14,74,154,91,47,132,81,42,12,57,3,108,4,43,25,66,106,84,43,64,18,71,57,8,33,15,95,1,56,58,27,38,79,96,170,68,0,4,2,10,14,23,80,30,52,105,50,153,29,47,80,19,124,2,24,5,2,6,13,80,2,32,30,36,6,86,24,98,87,9,0,0,0,0,8,2,0,2,0,18,32,34,188,74,47,43,17,60,97,5,4,126,77,4,26,64,34,4,81,54,8,1,83,79,0,74,60,47,0,50,60,82,29,106,100,92,130,102,13,32,63,17,59,18,96,67,71,33,36,65,81,3,87,84,27,4,98,67,47,1,60,22,22,5,0,43,14,20,1,4,2,2,8,22,28,106,1,97,7,73,6,60,28,0,14,48,21,1,74,113,0,58,24,2,105,60,18,24,98,85,28,172,60,36,60,64,112,108,34,121,132,15,54,144,90,32,110,87,20,16,19,3,91,2,36,43,83,72,78,117,138,87,15,57,8,16,15,57,1,35,57,33,34,96,96,175,68,0,4,0,13,10,19,46,14,46,147,66,187,25,52,98,16,109,1,19,6,1,1,20,98,8,75,55,117,60,143,55,153,81,20,0,0,0,2,16,1,3,15,0,23,19,37,186,85,48,36,20,41,86,4,10,125,111,2,15,69,40,8,132,64,13,1,88,62,0,76,55,46,0,47,51,77,22,110,98,95,118,122,45,112,75,25,47,3,66,75,75,37,16,60,98,4,50,79,31,0,37,41,45,0,14,1,34,64,31,150,42,54,0,23,14,20,4,18,23,96,0,80,5,65,0,71,24,0,17,53,20,2,91,111,1,37,34,2,67,70,9,22,91,101,26,188,57,29,62,58,65,74,38,50,82,20,53,149,110,45,85,87,38,17,39,2,107,2,35,41,88,66,78,107,142,76,14,51,5,41,8,56,1,28,16,36,41,78,94,158,70,0,5,0,12,10,19,73,32,47,110,68,189,29,51,89,15,37,0,8,4,2,4,16,78,9,94,57,72,109,128,49,156,82,14,0,0,0,1,10,0,0,6,0,37,28,53,183,84,67,61,81,115,89,4,92,112,104,2,21,60,42,4,90,70,12,0,82,83,0,68,68,44,0,44,56,66,23,105,101,91,120

Foldseek 3Di:
DDDPPAPDDPVRCVVCVVVCVPFPDDDADPQKDKDKYKDKAQFDLLLLLVLVLDPQCLVQLQDFFPDKHWDDDPPDPPDDDFFTKIKTAGDPPDQFGIWIKGWHDHDPVQSKGKIFTDDGRHDKHGKIKMKHKAWDDDPDDDTTIIMIMMMIMTGHHPPGDPCRVVVVVNVSVVSSSVSSRVVNNVVRVPPD/DDPPQDDDPQVCVVCVVVCVPFPDDDADPQKDKDKHKDKAQFDLCLLLVVVLDPQPLVQLAPFWDHKAWDADPVDGPDDDFFTKMKTAGPPVDGVFIWIKTWHDHDDVQSKGWIWTPDTDDQWPGKIKIKGWAWDDDPPNDRTIIMIMMMIMTGHDDVGDPCVVVVVVVVRVVSSVVSSNVVRNVVRVVVD/DPPPAPDDPVRVVVCVVVCVPFPDDDADDQKDKDKYKDKAQFPLVLLLVQVLDPQPLVQLQPFWDHKDWDDDPVDRPDDDFFTWMKTAGRPVDDQWIWIKTWHDHDPVQQKTWIWTPDTDDDWPGKIKIKHKDWDDDDDVDGTMIMMMMMIMTGHDDVDDRCVVVVVVNVSVVSSVVSSRVSSNVVRVVVD